Protein AF-0000000074728970 (afdb_homodimer)

InterPro domains:
  IPR000683 Gfo/Idh/MocA-like oxidoreductase, N-terminal [PF01408] (12-132)
  IPR036291 NAD(P)-binding domain superfamily [SSF51735] (12-172)
  IPR051450 Gfo/Idh/MocA Oxidoreductases [PTHR43377] (10-365)
  IPR055170 GFO/IDH/MocA-like oxidoreductase domain [PF22725] (151-282)

Secondary structure (DSSP, 8-state):
---TTS--PPEEEEEE--SHHIIIIIHHHHHH-TTEEEEEEE-S-SS---SS-TTPPPHHHHHHHHT--EESSHHHHHTSHHHHT--EEEE-S-HHHHHHHHHHHTTTSEEEEPSSS-S-HHHHHHHHHHHHT-SS-EEE--GGGGSHHHHHHHHHHHTTTT-SEEEEEEEEE-B-HHHHT-TT-HHHHS--TT-S--BHIIIIIHHHHHHHHHHHT--EEEEEEEEEE-TTT--EEEEEEEEEETTS-EEEEEEESBS--S-TTT---EEEEEEEETTEEEEEEEETTEEEEEEEEEEETTS-EEEEE--------SSSS--HHHHHHHHHHTT------SBHHHHHHHHHHHHHHHHHHHHTS-EE-------/---TTS---PEEEEEE--SHHIIIIIHHHHHH-TTEEEEEEE-S-SS---SS-TTPPPHHHHHHHHT--EESSHHHHHTSHHHHT--EEEE-S-HHHHHHHHHHHTTTSEEEEPSSS-S-HHHHHHHHHHHHT-SS-EEE--GGGGSHHHHHHHHHHHTTTT-SEEEEEEEEE-B-HHHHT-TT-HHHHS--TT-S--BHIIIIIHHHHHHHHHHHT--EEEEEEEEEE-TTT--EEEEEEEEEETTS-EEEEEEESBS--S-TTT---EEEEEEEETTEEEEEEEETTEEEEEEEEEEETTS-EEEEE--------SSSS--HHHHHHHHHHTT------SBHHHHHHHHHHHHHHHHHHHHTS-EE-------

Solvent-accessible surface area (backbone atoms only — not comparable to full-atom values): 37756 Å² total; per-residue (Å²): 121,79,73,75,81,70,61,79,67,55,22,24,30,28,37,34,26,62,40,68,63,28,64,58,39,53,53,54,10,38,72,62,21,84,50,36,40,73,51,34,39,28,40,68,55,60,63,45,82,42,97,87,44,83,80,55,64,33,50,69,55,47,27,66,74,68,69,33,58,71,28,56,39,68,65,57,36,67,72,34,75,56,46,76,65,32,41,25,35,36,42,50,56,59,44,88,49,33,48,65,53,44,64,72,35,56,69,71,28,26,38,40,29,41,67,55,55,32,73,41,42,68,50,26,48,51,51,29,56,54,45,72,75,26,94,42,52,55,33,39,53,49,35,41,34,46,22,70,66,40,48,48,52,26,48,41,46,74,72,39,66,23,48,57,71,44,38,35,40,40,37,40,36,26,40,38,47,78,53,34,51,35,69,84,37,44,90,46,18,50,55,58,94,83,37,82,60,27,15,40,58,67,71,49,46,48,53,58,47,38,36,51,33,50,37,66,66,57,49,78,41,33,22,35,23,48,66,41,58,32,88,76,39,56,4,33,38,35,41,37,33,43,34,38,26,73,88,66,31,37,37,41,39,38,36,32,25,65,43,48,42,80,38,83,89,66,41,37,44,38,37,43,35,37,42,33,26,77,35,8,37,41,36,45,31,27,29,45,83,35,33,85,65,23,21,39,36,39,39,22,47,88,58,55,71,47,79,45,80,47,18,66,44,69,58,78,67,66,87,50,56,49,37,57,39,53,50,25,49,40,28,46,55,53,72,39,87,56,74,85,50,34,32,44,65,48,38,28,52,38,33,18,47,51,52,17,30,43,50,4,38,72,71,68,38,76,24,58,44,66,65,74,81,80,125,121,81,72,76,80,70,61,78,68,55,22,24,30,27,37,34,26,62,40,72,63,28,64,58,38,53,52,54,10,38,73,60,21,85,49,36,41,74,51,32,38,27,40,70,56,61,62,46,82,40,99,88,45,85,80,55,64,33,50,68,54,47,30,65,73,68,69,33,58,72,29,55,38,69,67,58,37,65,72,35,73,57,46,75,65,33,40,25,36,36,42,48,56,61,44,88,49,33,46,64,54,45,65,71,36,57,69,71,28,25,36,40,31,42,66,55,56,32,74,40,41,68,51,25,47,51,52,29,56,53,47,72,75,27,94,42,53,55,34,40,54,52,35,40,35,46,24,70,66,40,49,48,51,24,48,42,45,73,72,40,67,24,46,58,72,45,38,34,40,39,38,42,36,26,41,38,46,77,55,34,52,34,70,84,37,43,92,46,19,52,52,57,92,82,37,81,58,25,17,40,58,67,70,49,45,46,53,57,48,38,35,51,33,52,39,66,67,58,49,80,43,32,22,36,22,49,67,41,58,32,88,76,40,56,4,31,38,34,41,37,35,45,34,37,25,74,88,65,28,37,36,39,39,38,37,33,23,65,42,49,42,81,39,84,90,64,42,38,45,38,37,42,36,38,42,33,26,78,36,9,36,40,35,46,31,28,29,45,82,36,33,85,65,25,21,40,36,38,37,22,46,88,60,55,70,46,80,44,81,47,18,68,43,69,58,79,67,66,86,50,55,50,36,57,39,54,49,26,49,40,28,46,55,53,72,40,87,56,74,85,50,33,34,44,64,47,37,28,53,37,32,18,48,51,52,16,31,43,50,4,38,71,70,70,37,74,24,59,42,67,65,76,82,80,126

Sequence (750 aa):
MPDPSTARRCAHIAVVGAGWWSQGWHLPHLRRNVGAQITAIVEPCEAPRSTLNPDLKTMKELQELYQVPVFKTFDEFLNSSEAKSTDGIIIATSHASHCEIGMKAIGKFHILMEKPMTTDPQEASRLLEASLHSDRIFLLNNTANFRPATAKVHELIQKGEIGTVRFAQCYFAAALLWLFENPENVGWVKPSGVMQGNGFGWGQMSHSLAWLLFVAGLEPKSVFCSMMHSEKTGADIFNSAIIHCTKGEVLSVQGTASLPFSSYFESTKHIDMRIFGSDGVITYSGQDLHPESGGLKLQRHNGTELNLPGFYFENYEAEGDGPESLHAFIKGCNGEPFVNAADARIGCEVVATLDAMYRSAKSGKLEPLALATRAMPDPSTARRCAHIAVVGAGWWSQGWHLPHLRRNVGAQITAIVEPCEAPRSTLNPDLKTMKELQELYQVPVFKTFDEFLNSSEAKSTDGIIIATSHASHCEIGMKAIGKFHILMEKPMTTDPQEASRLLEASLHSDRIFLLNNTANFRPATAKVHELIQKGEIGTVRFAQCYFAAALLWLFENPENVGWVKPSGVMQGNGFGWGQMSHSLAWLLFVAGLEPKSVFCSMMHSEKTGADIFNSAIIHCTKGEVLSVQGTASLPFSSYFESTKHIDMRIFGSDGVITYSGQDLHPESGGLKLQRHNGTELNLPGFYFENYEAEGDGPESLHAFIKGCNGEPFVNAADARIGCEVVATLDAMYRSAKSGKLEPLALATRA

Radius of gyration: 29.96 Å; Cα contacts (8 Å, |Δi|>4): 1797; chains: 2; bounding box: 49×102×67 Å

Structure (mmCIF, N/CA/C/O backbone):
data_AF-0000000074728970-model_v1
#
loop_
_entity.id
_entity.type
_entity.pdbx_description
1 polymer 'Gfo/Idh/MocA-like oxidoreductase N-terminal domain-containing protein'
#
loop_
_atom_site.group_PDB
_atom_site.id
_atom_site.type_symbol
_atom_site.label_atom_id
_atom_site.label_alt_id
_atom_site.label_comp_id
_atom_site.label_asym_id
_atom_site.label_entity_id
_atom_site.label_seq_id
_atom_site.pdbx_PDB_ins_code
_atom_site.Cartn_x
_atom_site.Cartn_y
_atom_site.Cartn_z
_atom_site.occupancy
_atom_site.B_iso_or_equiv
_atom_site.auth_seq_id
_atom_site.auth_comp_id
_atom_site.auth_asym_id
_atom_site.auth_atom_id
_atom_site.pdbx_PDB_model_num
ATOM 1 N N . MET A 1 1 ? 25.219 30.906 39.406 1 33.59 1 MET A N 1
ATOM 2 C CA . MET A 1 1 ? 23.859 31.422 39.219 1 33.59 1 MET A CA 1
ATOM 3 C C . MET A 1 1 ? 23.609 31.797 37.781 1 33.59 1 MET A C 1
ATOM 5 O O . MET A 1 1 ? 24.453 32.469 37.156 1 33.59 1 MET A O 1
ATOM 9 N N . PRO A 1 2 ? 22.844 31.047 36.969 1 40.16 2 PRO A N 1
ATOM 10 C CA . PRO A 1 2 ? 22.719 31.547 35.594 1 40.16 2 PRO A CA 1
ATOM 11 C C . PRO A 1 2 ? 22.484 33.062 35.531 1 40.16 2 PRO A C 1
ATOM 13 O O . PRO A 1 2 ? 21.984 33.656 36.5 1 40.16 2 PRO A O 1
ATOM 16 N N . ASP A 1 3 ? 23.391 33.812 34.812 1 39.5 3 ASP A N 1
ATOM 17 C CA . ASP A 1 3 ? 23.25 35.25 34.688 1 39.5 3 ASP A CA 1
ATOM 18 C C . ASP A 1 3 ? 21.781 35.656 34.781 1 39.5 3 ASP A C 1
ATOM 20 O O . ASP A 1 3 ? 20.953 35.156 34 1 39.5 3 ASP A O 1
ATOM 24 N N . PRO A 1 4 ? 21.141 36.094 35.812 1 45.5 4 PRO A N 1
ATOM 25 C CA . PRO A 1 4 ? 19.781 36.594 36.031 1 45.5 4 PRO A CA 1
ATOM 26 C C . PRO A 1 4 ? 19.281 37.469 34.844 1 45.5 4 PRO A C 1
ATOM 28 O O . PRO A 1 4 ? 18.078 37.719 34.75 1 45.5 4 PRO A O 1
ATOM 31 N N . SER A 1 5 ? 20.109 38.25 34.312 1 42.69 5 SER A N 1
ATOM 32 C CA . SER A 1 5 ? 19.75 39.25 33.312 1 42.69 5 SER A CA 1
ATOM 33 C C . SER A 1 5 ? 19.109 38.594 32.094 1 42.69 5 SER A C 1
ATOM 35 O O . SER A 1 5 ? 18.672 39.281 31.156 1 42.69 5 SER A O 1
ATOM 37 N N . THR A 1 6 ? 19.562 37.438 31.656 1 46.16 6 THR A N 1
ATOM 38 C CA . THR A 1 6 ? 19.016 36.938 30.391 1 46.16 6 THR A CA 1
ATOM 39 C C . THR A 1 6 ? 17.578 36.5 30.578 1 46.16 6 THR A C 1
ATOM 41 O O . THR A 1 6 ? 17.328 35.344 30.953 1 46.16 6 THR A O 1
ATOM 44 N N . ALA A 1 7 ? 16.734 37.281 31.156 1 49.78 7 ALA A N 1
ATOM 45 C CA . ALA A 1 7 ? 15.289 37.062 31.266 1 49.78 7 ALA A CA 1
ATOM 46 C C . ALA A 1 7 ? 14.766 36.219 30.109 1 49.78 7 ALA A C 1
ATOM 48 O O . ALA A 1 7 ? 15.078 36.469 28.953 1 49.78 7 ALA A O 1
ATOM 49 N N . ARG A 1 8 ? 14.422 34.969 30.344 1 61.62 8 ARG A N 1
ATOM 50 C CA . ARG A 1 8 ? 13.922 34.062 29.328 1 61.62 8 ARG A CA 1
ATOM 51 C C . ARG A 1 8 ? 12.906 34.75 28.422 1 61.62 8 ARG A C 1
ATOM 53 O O . ARG A 1 8 ? 11.883 35.25 28.891 1 61.62 8 ARG A O 1
ATOM 60 N N . ARG A 1 9 ? 13.281 35.219 27.203 1 79.25 9 ARG A N 1
ATOM 61 C CA . ARG A 1 9 ? 12.375 35.844 26.25 1 79.25 9 ARG A CA 1
ATOM 62 C C . ARG A 1 9 ? 11.109 35 26.062 1 79.25 9 ARG A C 1
ATOM 64 O O . ARG A 1 9 ? 11.164 33.781 26.078 1 79.25 9 ARG A O 1
ATOM 71 N N . CYS A 1 10 ? 9.984 35.594 26.344 1 93.38 10 CYS A N 1
ATOM 72 C CA . CYS A 1 10 ? 8.664 35 26.125 1 93.38 10 CYS A CA 1
ATOM 73 C C . CYS A 1 10 ? 8.07 35.5 24.797 1 93.38 10 CYS A C 1
ATOM 75 O O . CYS A 1 10 ? 8.047 36.688 24.547 1 93.38 10 CYS A O 1
ATOM 77 N N . ALA A 1 11 ? 7.738 34.562 23.969 1 98.06 11 ALA A N 1
ATOM 78 C CA . ALA A 1 11 ? 7.164 34.906 22.672 1 98.06 11 ALA A CA 1
ATOM 79 C C . ALA A 1 11 ? 5.746 35.438 22.828 1 98.06 11 ALA A C 1
ATOM 81 O O . ALA A 1 11 ? 4.902 34.812 23.469 1 98.06 11 ALA A O 1
ATOM 82 N N . HIS A 1 12 ? 5.523 36.594 22.359 1 98.44 12 HIS A N 1
ATOM 83 C CA . HIS A 1 12 ? 4.172 37.156 22.312 1 98.44 12 HIS A CA 1
ATOM 84 C C . HIS A 1 12 ? 3.434 36.688 21.062 1 98.44 12 HIS A C 1
ATOM 86 O O . HIS A 1 12 ? 3.812 37.031 19.938 1 98.44 12 HIS A O 1
ATOM 92 N N . ILE A 1 13 ? 2.33 35.938 21.266 1 98.81 13 ILE A N 1
ATOM 93 C CA . ILE A 1 13 ? 1.705 35.219 20.156 1 98.81 13 ILE A CA 1
ATOM 94 C C . ILE A 1 13 ? 0.219 35.562 20.094 1 98.81 13 ILE A C 1
ATOM 96 O O . ILE A 1 13 ? -0.48 35.5 21.109 1 98.81 13 ILE A O 1
ATOM 100 N N . ALA A 1 14 ? -0.275 36 18.984 1 98.88 14 ALA A N 1
ATOM 101 C CA . ALA A 1 14 ? -1.71 36.125 18.75 1 98.88 14 ALA A CA 1
ATOM 102 C C . ALA A 1 14 ? -2.285 34.906 18.062 1 98.88 14 ALA A C 1
ATOM 104 O O . ALA A 1 14 ? -1.604 34.25 17.25 1 98.88 14 ALA A O 1
ATOM 105 N N . VAL A 1 15 ? -3.518 34.562 18.359 1 98.88 15 VAL A N 1
ATOM 106 C CA . VAL A 1 15 ? -4.195 33.438 17.766 1 98.88 15 VAL A CA 1
ATOM 107 C C . VAL A 1 15 ? -5.32 33.906 16.844 1 98.88 15 VAL A C 1
ATOM 109 O O . VAL A 1 15 ? -6.258 34.562 17.312 1 98.88 15 VAL A O 1
ATOM 112 N N . VAL A 1 16 ? -5.129 33.625 15.586 1 98.75 16 VAL A N 1
ATOM 113 C CA . VAL A 1 16 ? -6.121 34 14.586 1 98.75 16 VAL A CA 1
ATOM 114 C C . VAL A 1 16 ? -7.023 32.812 14.266 1 98.75 16 VAL A C 1
ATOM 116 O O . VAL A 1 16 ? -6.602 31.891 13.586 1 98.75 16 VAL A O 1
ATOM 119 N N . GLY A 1 17 ? -8.25 32.906 14.617 1 98 17 GLY A N 1
ATOM 120 C CA . GLY A 1 17 ? -9.188 31.781 14.586 1 98 17 GLY A CA 1
ATOM 121 C C . GLY A 1 17 ? -9.375 31.125 15.938 1 98 17 GLY A C 1
ATOM 122 O O . GLY A 1 17 ? -8.43 30.594 16.516 1 98 17 GLY A O 1
ATOM 123 N N . ALA A 1 18 ? -10.57 31.172 16.484 1 97.38 18 ALA A N 1
ATOM 124 C CA . ALA A 1 18 ? -10.859 30.609 17.812 1 97.38 18 ALA A CA 1
ATOM 125 C C . ALA A 1 18 ? -11.914 29.516 17.734 1 97.38 18 ALA A C 1
ATOM 127 O O . ALA A 1 18 ? -12.828 29.469 18.562 1 97.38 18 ALA A O 1
ATOM 128 N N . GLY A 1 19 ? -11.773 28.719 16.672 1 94.19 19 GLY A N 1
ATOM 129 C CA . GLY A 1 19 ? -12.641 27.562 16.562 1 94.19 19 GLY A CA 1
ATOM 130 C C . GLY A 1 19 ? -12.234 26.422 17.484 1 94.19 19 GLY A C 1
ATOM 131 O O . GLY A 1 19 ? -11.562 26.641 18.484 1 94.19 19 GLY A O 1
ATOM 132 N N . TRP A 1 20 ? -12.781 25.266 17.156 1 91.06 20 TRP A N 1
ATOM 133 C CA . TRP A 1 20 ? -12.648 24.078 18 1 91.06 20 TRP A CA 1
ATOM 134 C C . TRP A 1 20 ? -11.18 23.75 18.234 1 91.06 20 TRP A C 1
ATOM 136 O O . TRP A 1 20 ? -10.781 23.438 19.359 1 91.06 20 TRP A O 1
ATOM 146 N N . TRP A 1 21 ? -10.359 23.844 17.234 1 91.62 21 TRP A N 1
ATOM 147 C CA . TRP A 1 21 ? -8.953 23.453 17.359 1 91.62 21 TRP A CA 1
ATOM 148 C C . TRP A 1 21 ? -8.203 24.453 18.25 1 91.62 21 TRP A C 1
ATOM 150 O O . TRP A 1 21 ? -7.426 24.047 19.125 1 91.62 21 TRP A O 1
ATOM 160 N N . SER A 1 22 ? -8.438 25.672 18.078 1 95.88 22 SER A N 1
ATOM 161 C CA . SER A 1 22 ? -7.766 26.688 18.891 1 95.88 22 SER A CA 1
ATOM 162 C C . SER A 1 22 ? -8.188 26.609 20.344 1 95.88 22 SER A C 1
ATOM 164 O O . SER A 1 22 ? -7.352 26.688 21.25 1 95.88 22 SER A O 1
ATOM 166 N N . GLN A 1 23 ? -9.445 26.5 20.562 1 95.56 23 GLN A N 1
ATOM 167 C CA . GLN A 1 23 ? -9.945 26.453 21.922 1 95.56 23 GLN A CA 1
ATOM 168 C C . GLN A 1 23 ? -9.516 25.172 22.641 1 95.56 23 GLN A C 1
ATOM 170 O O . GLN A 1 23 ? -9.32 25.172 23.844 1 95.56 23 GLN A O 1
ATOM 175 N N . GLY A 1 24 ? -9.344 24.125 21.828 1 93 24 GLY A N 1
ATOM 176 C CA . GLY A 1 24 ? -8.992 22.844 22.406 1 93 24 GLY A CA 1
ATOM 177 C C . GLY A 1 24 ? -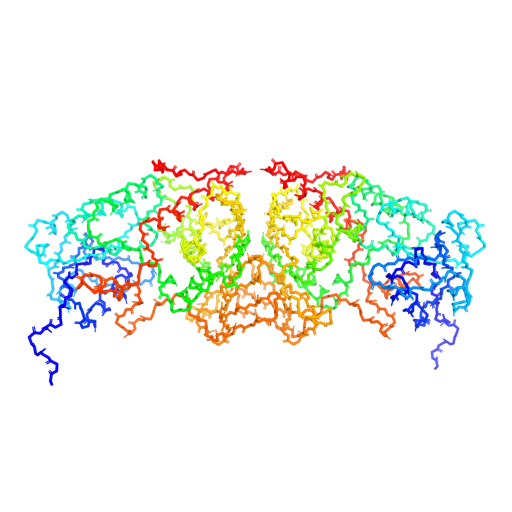7.5 22.672 22.609 1 93 24 GLY A C 1
ATOM 178 O O . GLY A 1 24 ? -7.066 21.953 23.516 1 93 24 GLY A O 1
ATOM 179 N N . TRP A 1 25 ? -6.676 23.344 21.75 1 94.31 25 TRP A N 1
ATOM 180 C CA . TRP A 1 25 ? -5.254 23.016 21.781 1 94.31 25 TRP A CA 1
ATOM 181 C C . TRP A 1 25 ? -4.406 24.281 21.844 1 94.31 25 TRP A C 1
ATOM 183 O O . TRP A 1 25 ? -3.666 24.5 22.797 1 94.31 25 TRP A O 1
ATOM 193 N N . HIS A 1 26 ? -4.574 25.188 20.938 1 97.06 26 HIS A N 1
ATOM 194 C CA . HIS A 1 26 ? -3.65 26.297 20.797 1 97.06 26 HIS A CA 1
ATOM 195 C C . HIS A 1 26 ? -3.717 27.219 22.016 1 97.06 26 HIS A C 1
ATOM 197 O O . HIS A 1 26 ? -2.695 27.5 22.656 1 97.06 26 HIS A O 1
ATOM 203 N N . LEU A 1 27 ? -4.918 27.625 22.391 1 97.75 27 LEU A N 1
ATOM 204 C CA . LEU A 1 27 ? -5.074 28.594 23.484 1 97.75 27 LEU A CA 1
ATOM 205 C C . LEU A 1 27 ? -4.668 27.984 24.812 1 97.75 27 LEU A C 1
ATOM 207 O O . LEU A 1 27 ? -3.824 28.547 25.531 1 97.75 27 LEU A O 1
ATOM 211 N N . PRO A 1 28 ? -5.188 26.797 25.141 1 97.31 28 PRO A N 1
ATOM 212 C CA . PRO A 1 28 ? -4.77 26.219 26.406 1 97.31 28 PRO A CA 1
ATOM 213 C C . PRO A 1 28 ? -3.273 25.906 26.453 1 97.31 28 PRO A C 1
ATOM 215 O O . PRO A 1 28 ? -2.631 26.094 27.484 1 97.31 28 PRO A O 1
ATOM 218 N N . HIS A 1 29 ? -2.693 25.406 25.375 1 97.81 29 HIS A N 1
ATOM 219 C CA . HIS A 1 29 ? -1.268 25.109 25.312 1 97.81 29 HIS A CA 1
ATOM 220 C C . HIS A 1 29 ? -0.43 26.359 25.516 1 97.81 29 HIS A C 1
ATOM 222 O O . HIS A 1 29 ? 0.55 26.359 26.266 1 97.81 29 HIS A O 1
ATOM 228 N N . LEU A 1 30 ? -0.787 27.453 24.844 1 97.75 30 LEU A N 1
ATOM 229 C CA . LEU A 1 30 ? -0.058 28.719 24.969 1 97.75 30 LEU A CA 1
ATOM 230 C C . LEU A 1 30 ? -0.132 29.234 26.406 1 97.75 30 LEU A C 1
ATOM 232 O O . LEU A 1 30 ? 0.854 29.766 26.922 1 97.75 30 LEU A O 1
ATOM 236 N N . ARG A 1 31 ? -1.265 29.062 27 1 97.06 31 ARG A N 1
ATOM 237 C CA . ARG A 1 31 ? -1.446 29.516 28.375 1 97.06 31 ARG A CA 1
ATOM 238 C C . ARG A 1 31 ? -0.519 28.766 29.328 1 97.06 31 ARG A C 1
ATOM 240 O O . ARG A 1 31 ? 0.001 29.344 30.281 1 97.06 31 ARG A O 1
ATOM 247 N N . ARG A 1 32 ? -0.326 27.531 29 1 96.94 32 ARG A N 1
ATOM 248 C CA . ARG A 1 32 ? 0.458 26.688 29.891 1 96.94 32 ARG A CA 1
ATOM 249 C C . ARG A 1 32 ? 1.942 26.766 29.547 1 96.94 32 ARG A C 1
ATOM 251 O O . ARG A 1 32 ? 2.787 26.312 30.344 1 96.94 32 ARG A O 1
ATOM 258 N N . ASN A 1 33 ? 2.258 27.25 28.422 1 96.69 33 ASN A N 1
ATOM 259 C CA . ASN A 1 33 ? 3.645 27.297 27.969 1 96.69 33 ASN A CA 1
ATOM 260 C C . ASN A 1 33 ? 4.383 28.5 28.531 1 96.69 33 ASN A C 1
ATOM 262 O O . ASN A 1 33 ? 4.055 29.641 28.203 1 96.69 33 ASN A O 1
ATOM 266 N N . VAL A 1 34 ? 5.418 28.312 29.234 1 95.06 34 VAL A N 1
ATOM 267 C CA . VAL A 1 34 ? 6.125 29.375 29.953 1 95.06 34 VAL A CA 1
ATOM 268 C C . VAL A 1 34 ? 6.91 30.234 28.953 1 95.06 34 VAL A C 1
ATOM 270 O O . VAL A 1 34 ? 7.312 31.344 29.281 1 95.06 34 VAL A O 1
ATOM 273 N N . GLY A 1 35 ? 7.121 29.688 27.766 1 96.31 35 GLY A N 1
ATOM 274 C CA . GLY A 1 35 ? 7.895 30.406 26.766 1 96.31 35 GLY A CA 1
ATOM 275 C C . GLY A 1 35 ? 7.043 31.312 25.891 1 96.31 35 GLY A C 1
ATOM 276 O O . GLY A 1 35 ? 7.559 31.969 24.984 1 96.31 35 GLY A O 1
ATOM 277 N N . ALA A 1 36 ? 5.727 31.422 26.203 1 97.62 36 ALA A N 1
ATOM 278 C CA . ALA A 1 36 ? 4.844 32.188 25.344 1 97.62 36 ALA A CA 1
ATOM 279 C C . ALA A 1 36 ? 3.785 32.938 26.156 1 97.62 36 ALA A C 1
ATOM 281 O O . ALA A 1 36 ? 3.479 32.531 27.281 1 97.62 36 ALA A O 1
ATOM 282 N N . GLN A 1 37 ? 3.305 33.969 25.641 1 97.56 37 GLN A N 1
ATOM 283 C CA . GLN A 1 37 ? 2.176 34.75 26.156 1 97.56 37 GLN A CA 1
ATOM 284 C C . GLN A 1 37 ? 1.191 35.094 25.047 1 97.56 37 GLN A C 1
ATOM 286 O O . GLN A 1 37 ? 1.598 35.5 23.953 1 97.56 37 GLN A O 1
ATOM 291 N N . ILE A 1 38 ? -0.052 34.875 25.344 1 98.38 38 ILE A N 1
ATOM 292 C CA . ILE A 1 38 ? -1.074 35.25 24.359 1 98.38 38 ILE A CA 1
ATOM 293 C C . ILE A 1 38 ? -1.267 36.75 24.359 1 98.38 38 ILE A C 1
ATOM 295 O O . ILE A 1 38 ? -1.438 37.375 25.406 1 98.38 38 ILE A O 1
ATOM 299 N N . THR A 1 39 ? -1.281 37.344 23.156 1 98.19 39 THR A N 1
ATOM 300 C CA . THR A 1 39 ? -1.416 38.812 23.078 1 98.19 39 THR A CA 1
ATOM 301 C C . THR A 1 39 ? -2.824 39.188 22.641 1 98.19 39 THR A C 1
ATOM 303 O O . THR A 1 39 ? -3.314 40.25 22.984 1 98.19 39 THR A O 1
ATOM 306 N N . ALA A 1 40 ? -3.4 38.344 21.844 1 98.62 40 ALA A N 1
ATOM 307 C CA . ALA A 1 40 ? -4.715 38.656 21.297 1 98.62 40 ALA A CA 1
ATOM 308 C C . ALA A 1 40 ? -5.352 37.406 20.672 1 98.62 40 ALA A C 1
ATOM 310 O O . ALA A 1 40 ? -4.66 36.438 20.344 1 98.62 40 ALA A O 1
ATOM 311 N N . ILE A 1 41 ? -6.652 37.469 20.578 1 98.69 41 ILE A N 1
ATOM 312 C CA . ILE A 1 41 ? -7.445 36.469 19.844 1 98.69 41 ILE A CA 1
ATOM 313 C C . ILE A 1 41 ? -8.234 37.188 18.734 1 98.69 41 ILE A C 1
ATOM 315 O O . ILE A 1 41 ? -8.82 38.25 18.969 1 98.69 41 ILE A O 1
ATOM 319 N N . VAL A 1 42 ? -8.172 36.656 17.547 1 98.69 42 VAL A N 1
ATOM 320 C CA . VAL A 1 42 ? -8.922 37.219 16.422 1 98.69 42 VAL A CA 1
ATOM 321 C C . VAL A 1 42 ? -9.977 36.219 15.961 1 98.69 42 VAL A C 1
ATOM 323 O O . VAL A 1 42 ? -9.633 35.125 15.523 1 98.69 42 VAL A O 1
ATOM 326 N N . GLU A 1 43 ? -11.203 36.562 15.984 1 97.81 43 GLU A N 1
ATOM 327 C CA . GLU A 1 43 ? -12.32 35.688 15.594 1 97.81 43 GLU A CA 1
ATOM 328 C C . GLU A 1 43 ? -13.562 36.531 15.289 1 97.81 43 GLU A C 1
ATOM 330 O O . GLU A 1 43 ? -14.062 37.25 16.156 1 97.81 43 GLU A O 1
ATOM 335 N N . PRO A 1 44 ? -14.031 36.344 14.039 1 95.69 44 PRO A N 1
ATOM 336 C CA . PRO A 1 44 ? -15.188 37.156 13.672 1 95.69 44 PRO A CA 1
ATOM 337 C C . PRO A 1 44 ? -16.484 36.688 14.32 1 95.69 44 PRO A C 1
ATOM 339 O O . PRO A 1 44 ? -17.391 37.5 14.531 1 95.69 44 PRO A O 1
ATOM 342 N N . CYS A 1 45 ? -16.625 35.406 14.57 1 95.56 45 CYS A N 1
ATOM 343 C CA . CYS A 1 45 ? -17.844 34.844 15.125 1 95.56 45 CYS A CA 1
ATOM 344 C C . CYS A 1 45 ? -17.891 35.031 16.641 1 95.56 45 CYS A C 1
ATOM 346 O O . CYS A 1 45 ? -17.031 34.531 17.344 1 95.56 45 CYS A O 1
ATOM 348 N N . GLU A 1 46 ? -18.938 35.594 17.125 1 96.25 46 GLU A N 1
ATOM 349 C CA . GLU A 1 46 ? -19.062 35.844 18.547 1 96.25 46 GLU A CA 1
ATOM 350 C C . GLU A 1 46 ? -19.188 34.531 19.344 1 96.25 46 GLU A C 1
ATOM 352 O O . GLU A 1 46 ? -18.734 34.469 20.484 1 96.25 46 GLU A O 1
ATOM 357 N N . ALA A 1 47 ? -19.812 33.594 18.656 1 95.12 47 ALA A N 1
ATOM 358 C CA . ALA A 1 47 ? -20.016 32.281 19.25 1 95.12 47 ALA A CA 1
ATOM 359 C C . ALA A 1 47 ? -19.719 31.172 18.234 1 95.12 47 ALA A C 1
ATOM 361 O O . ALA A 1 47 ? -20.641 30.609 17.641 1 95.12 47 ALA A O 1
ATOM 362 N N . PRO A 1 48 ? -18.438 30.906 18.125 1 93.12 48 PRO A N 1
ATOM 363 C CA . PRO A 1 48 ? -18.109 29.828 17.188 1 93.12 48 PRO A CA 1
ATOM 364 C C . PRO A 1 48 ? -18.797 28.516 17.531 1 93.12 48 PRO A C 1
ATOM 366 O O . PRO A 1 48 ? -19.047 28.219 18.703 1 93.12 48 PRO A O 1
ATOM 369 N N . ARG A 1 49 ? -19.172 27.734 16.469 1 88.12 49 ARG A N 1
ATOM 370 C CA . ARG A 1 49 ? -19.828 26.438 16.641 1 88.12 49 ARG A CA 1
ATOM 371 C C . ARG A 1 49 ? -19.078 25.344 15.883 1 88.12 49 ARG A C 1
ATOM 373 O O . ARG A 1 49 ? -18.359 25.641 14.914 1 88.12 49 ARG A O 1
ATOM 380 N N . SER A 1 50 ? -19.172 24.188 16.375 1 87.31 50 SER A N 1
ATOM 381 C CA . SER A 1 50 ? -18.578 23.016 15.734 1 87.31 50 SER A CA 1
ATOM 382 C C . SER A 1 50 ? -19.375 21.75 16.031 1 87.31 50 SER A C 1
ATOM 384 O O . SER A 1 50 ? -19.844 21.562 17.156 1 87.31 50 SER A O 1
ATOM 386 N N . THR A 1 51 ? -19.547 20.938 15.023 1 83.25 51 THR A N 1
ATOM 387 C CA . THR A 1 51 ? -20.203 19.641 15.219 1 83.25 51 THR A CA 1
ATOM 388 C C . THR A 1 51 ? -19.312 18.719 16.047 1 83.25 51 THR A C 1
ATOM 390 O O . THR A 1 51 ? -19.781 17.719 16.578 1 83.25 51 THR A O 1
ATOM 393 N N . LEU A 1 52 ? -18.062 19.109 16.172 1 81.81 52 LEU A N 1
ATOM 394 C CA . LEU A 1 52 ? -17.109 18.25 16.844 1 81.81 52 LEU A CA 1
ATOM 395 C C . LEU A 1 52 ? -17.016 18.594 18.328 1 81.81 52 LEU A C 1
ATOM 397 O O . LEU A 1 52 ? -16.547 17.781 19.125 1 81.81 52 LEU A O 1
ATOM 401 N N . ASN A 1 53 ? -17.359 19.766 18.688 1 84.44 53 ASN A N 1
ATOM 402 C CA . ASN A 1 53 ? -17.406 20.234 20.078 1 84.44 53 ASN A CA 1
ATOM 403 C C . ASN A 1 53 ? -18.547 21.219 20.297 1 84.44 53 ASN A C 1
ATOM 405 O O . ASN A 1 53 ? -18.391 22.422 20.016 1 84.44 53 ASN A O 1
ATOM 409 N N . PRO A 1 54 ? -19.547 20.766 20.844 1 82.94 54 PRO A N 1
ATOM 410 C CA . PRO A 1 54 ? -20.688 21.672 21.016 1 82.94 54 PRO A CA 1
ATOM 411 C C . PRO A 1 54 ? -20.5 22.656 22.156 1 82.94 54 PRO A C 1
ATOM 413 O O . PRO A 1 54 ? -21.266 23.609 22.297 1 82.94 54 PRO A O 1
ATOM 416 N N . ASP A 1 55 ? -19.438 22.578 22.938 1 89.19 55 ASP A N 1
ATOM 417 C CA . ASP A 1 55 ? -19.297 23.391 24.141 1 89.19 55 ASP A CA 1
ATOM 418 C C . ASP A 1 55 ? -18.219 24.469 23.953 1 89.19 55 ASP A C 1
ATOM 420 O O . ASP A 1 55 ? -17.547 24.828 24.922 1 89.19 55 ASP A O 1
ATOM 424 N N . LEU A 1 56 ? -18.125 24.984 22.797 1 94.69 56 LEU A N 1
ATOM 425 C CA . LEU A 1 56 ? -17.141 26.031 22.562 1 94.69 56 LEU A CA 1
ATOM 426 C C . LEU A 1 56 ? -17.516 27.312 23.312 1 94.69 56 LEU A C 1
ATOM 428 O O . LEU A 1 56 ? -18.688 27.656 23.406 1 94.69 56 LEU A O 1
ATOM 432 N N . LYS A 1 57 ? -16.547 27.953 23.797 1 97.19 57 LYS A N 1
ATOM 433 C CA . LYS A 1 57 ? -16.75 29.219 24.516 1 97.19 57 LYS A CA 1
ATOM 434 C C . LYS A 1 57 ? -16.969 30.375 23.531 1 97.19 57 LYS A C 1
ATOM 436 O O . LYS A 1 57 ? -16.438 30.375 22.422 1 97.19 57 LYS A O 1
ATOM 441 N N . THR A 1 58 ? -17.719 31.328 24.031 1 97.25 58 THR A N 1
ATOM 442 C CA . THR A 1 58 ? -17.922 32.562 23.266 1 97.25 58 THR A CA 1
ATOM 443 C C . THR A 1 58 ? -16.688 33.438 23.344 1 97.25 58 THR A C 1
ATOM 445 O O . THR A 1 58 ? -15.797 33.219 24.156 1 97.25 58 THR A O 1
ATOM 448 N N . MET A 1 59 ? -16.656 34.469 22.469 1 97.25 59 MET A N 1
ATOM 449 C CA . MET A 1 59 ? -15.516 35.375 22.469 1 97.25 59 MET A CA 1
ATOM 450 C C . MET A 1 59 ? -15.422 36.156 23.781 1 97.25 59 MET A C 1
ATOM 452 O O . MET A 1 59 ? -14.32 36.438 24.25 1 97.25 59 MET A O 1
ATOM 456 N N . LYS A 1 60 ? -16.562 36.469 24.328 1 97.38 60 LYS A N 1
ATOM 457 C CA . LYS A 1 60 ? -16.578 37.125 25.641 1 97.38 60 LYS A CA 1
ATOM 458 C C . LYS A 1 60 ? -15.969 36.219 26.719 1 97.38 60 LYS A C 1
ATOM 460 O O . LYS A 1 60 ? -15.188 36.688 27.547 1 97.38 60 LYS A O 1
ATOM 465 N N . GLU A 1 61 ? -16.344 35 26.672 1 97.75 61 GLU A N 1
ATOM 466 C CA . GLU A 1 61 ? -15.812 34.031 27.641 1 97.75 61 GLU A CA 1
ATOM 467 C C . GLU A 1 61 ? -14.312 33.844 27.453 1 97.75 61 GLU A C 1
ATOM 469 O O . GLU A 1 61 ? -13.578 33.719 28.438 1 97.75 61 GLU A O 1
ATOM 474 N N . LEU A 1 62 ? -13.852 33.812 26.234 1 98.06 62 LEU A N 1
ATOM 475 C CA . LEU A 1 62 ? -12.43 33.656 25.953 1 98.06 62 LEU A CA 1
ATOM 476 C C . LEU A 1 62 ? -11.641 34.875 26.422 1 98.06 62 LEU A C 1
ATOM 478 O O . LEU A 1 62 ? -10.531 34.75 26.938 1 98.06 62 LEU A O 1
ATOM 482 N N . GLN A 1 63 ? -12.203 36.031 26.172 1 97.75 63 GLN A N 1
ATOM 483 C CA . GLN A 1 63 ? -11.578 37.25 26.641 1 97.75 63 GLN A CA 1
ATOM 484 C C . GLN A 1 63 ? -11.391 37.25 28.156 1 97.75 63 GLN A C 1
ATOM 486 O O . GLN A 1 63 ? -10.336 37.625 28.656 1 97.75 63 GLN A O 1
ATOM 491 N N . GLU A 1 64 ? -12.438 36.812 28.844 1 97.75 64 GLU A N 1
ATOM 492 C CA . GLU A 1 64 ? -12.391 36.75 30.297 1 97.75 64 GLU A CA 1
ATOM 493 C C . GLU A 1 64 ? -11.398 35.688 30.766 1 97.75 64 GLU A C 1
ATOM 495 O O . GLU A 1 64 ? -10.648 35.906 31.719 1 97.75 64 GLU A O 1
ATOM 500 N N . LEU A 1 65 ? -11.383 34.625 30.141 1 97.69 65 LEU A N 1
ATOM 501 C CA . LEU A 1 65 ? -10.57 33.469 30.531 1 97.69 65 LEU A CA 1
ATOM 502 C C . LEU A 1 65 ? -9.086 33.75 30.328 1 97.69 65 LEU A C 1
ATOM 504 O O . LEU A 1 65 ? -8.266 33.438 31.188 1 97.69 65 LEU A O 1
ATOM 508 N N . TYR A 1 66 ? -8.773 34.375 29.188 1 97.94 66 TYR A N 1
ATOM 509 C CA . TYR A 1 66 ? -7.363 34.531 28.828 1 97.94 66 TYR A CA 1
ATOM 510 C C . TYR A 1 66 ? -6.891 35.938 29.109 1 97.94 66 TYR A C 1
ATOM 512 O O . TYR A 1 66 ? -5.691 36.219 29.062 1 97.94 66 TYR A O 1
ATOM 520 N N . GLN A 1 67 ? -7.824 36.875 29.344 1 97.75 67 GLN A N 1
ATOM 521 C CA . GLN A 1 67 ? -7.535 38.25 29.719 1 97.75 67 GLN A CA 1
ATOM 522 C C . GLN A 1 67 ? -6.699 38.938 28.641 1 97.75 67 GLN A C 1
ATOM 524 O O . GLN A 1 67 ? -5.684 39.562 28.938 1 97.75 67 GLN A O 1
ATOM 529 N N . VAL A 1 68 ? -7.102 38.781 27.422 1 98 68 VAL A N 1
ATOM 530 C CA . VAL A 1 68 ? -6.477 39.406 26.281 1 98 68 VAL A CA 1
ATOM 531 C C . VAL A 1 68 ? -7.551 40.031 25.375 1 98 68 VAL A C 1
ATOM 533 O O . VAL A 1 68 ? -8.703 39.594 25.406 1 98 68 VAL A O 1
ATOM 536 N N . PRO A 1 69 ? -7.223 41.031 24.641 1 97.94 69 PRO A N 1
ATOM 537 C CA . PRO A 1 69 ? -8.219 41.594 23.719 1 97.94 69 PRO A CA 1
ATOM 538 C C . PRO A 1 69 ? -8.641 40.625 22.641 1 97.94 69 PRO A C 1
ATOM 540 O O . PRO A 1 69 ? -7.84 39.781 22.219 1 97.94 69 PRO A O 1
ATOM 543 N N . VAL A 1 70 ? -9.867 40.781 22.219 1 97.94 70 VAL A N 1
ATOM 544 C CA . VAL A 1 70 ? -10.43 40.031 21.109 1 97.94 70 VAL A CA 1
ATOM 545 C C . VAL A 1 70 ? -10.773 40.969 19.953 1 97.94 70 VAL A C 1
ATOM 547 O O . VAL A 1 70 ? -11.336 42.031 20.188 1 97.94 70 VAL A O 1
ATOM 550 N N . PHE A 1 71 ? -10.336 40.625 18.781 1 98.38 71 PHE A N 1
ATOM 551 C CA . PHE A 1 71 ? -10.633 41.406 17.594 1 98.38 71 PHE A CA 1
ATOM 552 C C . PHE A 1 71 ? -11.539 40.625 16.656 1 98.38 71 PHE A C 1
ATOM 554 O O . PHE A 1 71 ? -11.461 39.406 16.562 1 98.38 71 PHE A O 1
ATOM 561 N N . LYS A 1 72 ? -12.328 41.281 15.891 1 97.25 72 LYS A N 1
ATOM 562 C CA . LYS A 1 72 ? -13.273 40.656 14.977 1 97.25 72 LYS A CA 1
ATOM 563 C C . LYS A 1 72 ? -12.617 40.344 13.641 1 97.25 72 LYS A C 1
ATOM 565 O O . LYS A 1 72 ? -13.016 39.406 12.953 1 97.25 72 LYS A O 1
ATOM 570 N N . THR A 1 73 ? -11.695 41.188 13.266 1 97.88 73 THR A N 1
ATOM 571 C CA . THR A 1 73 ? -11.016 40.938 11.992 1 97.88 73 THR A CA 1
ATOM 572 C C . THR A 1 73 ? -9.5 41.031 12.164 1 97.88 73 THR A C 1
ATOM 574 O O . THR A 1 73 ? -9.016 41.656 13.109 1 97.88 73 THR A O 1
ATOM 577 N N . PHE A 1 74 ? -8.781 40.438 11.211 1 98.44 74 PHE A N 1
ATOM 578 C CA . PHE A 1 74 ? -7.328 40.5 11.234 1 98.44 74 PHE A CA 1
ATOM 579 C C . PHE A 1 74 ? -6.848 41.938 11 1 98.44 74 PHE A C 1
ATOM 581 O O . PHE A 1 74 ? -5.848 42.375 11.578 1 98.44 74 PHE A O 1
ATOM 588 N N . ASP A 1 75 ? -7.562 42.688 10.203 1 98.31 75 ASP A N 1
ATOM 589 C CA . ASP A 1 75 ? -7.219 44.062 9.945 1 98.31 75 ASP A CA 1
ATOM 590 C C . ASP A 1 75 ? -7.32 44.906 11.227 1 98.31 75 ASP A C 1
ATOM 592 O O . ASP A 1 75 ? -6.477 45.75 11.477 1 98.31 75 ASP A O 1
ATOM 596 N N . GLU A 1 76 ? -8.406 44.656 12 1 98.31 76 GLU A N 1
ATOM 597 C CA . GLU A 1 76 ? -8.539 45.344 13.281 1 98.31 76 GLU A CA 1
ATOM 598 C C . GLU A 1 76 ? -7.352 45.062 14.195 1 98.31 76 GLU A C 1
ATOM 600 O O . GLU A 1 76 ? -6.828 45.938 14.852 1 98.31 76 GLU A O 1
ATOM 605 N N . PHE A 1 77 ? -6.969 43.844 14.195 1 98.5 77 PHE A N 1
ATOM 606 C CA . PHE A 1 77 ? -5.812 43.438 14.984 1 98.5 77 PHE A CA 1
ATOM 607 C C . PHE A 1 77 ? -4.547 44.125 14.484 1 98.5 77 PHE A C 1
ATOM 609 O O . PHE A 1 77 ? -3.787 44.688 15.266 1 98.5 77 PHE A O 1
ATOM 616 N N . LEU A 1 78 ? -4.312 44.156 13.148 1 98.5 78 LEU A N 1
ATOM 617 C CA . LEU A 1 78 ? -3.117 44.719 12.539 1 98.5 78 LEU A CA 1
ATOM 618 C C . LEU A 1 78 ? -2.971 46.188 12.922 1 98.5 78 LEU A C 1
ATOM 620 O O . LEU A 1 78 ? -1.852 46.688 13.047 1 98.5 78 LEU A O 1
ATOM 624 N N . ASN A 1 79 ? -4.078 46.812 13.117 1 97.38 79 ASN A N 1
ATOM 625 C CA . ASN A 1 79 ? -4.082 48.25 13.406 1 97.38 79 ASN A CA 1
ATOM 626 C C . ASN A 1 79 ? -4.062 48.5 14.906 1 97.38 79 ASN A C 1
ATOM 628 O O . ASN A 1 79 ? -4.078 49.656 15.328 1 97.38 79 ASN A O 1
ATOM 632 N N . SER A 1 80 ? -4.039 47.5 15.664 1 97.81 80 SER A N 1
ATOM 633 C CA . SER A 1 80 ? -4.082 47.656 17.109 1 97.81 80 SER A CA 1
ATOM 634 C C . SER A 1 80 ? -2.682 47.812 17.703 1 97.81 80 SER A C 1
ATOM 636 O O . SER A 1 80 ? -1.688 47.5 17.031 1 97.81 80 SER A O 1
ATOM 638 N N . SER A 1 81 ? -2.574 48.219 18.938 1 97.06 81 SER A N 1
ATOM 639 C CA . SER A 1 81 ? -1.312 48.312 19.656 1 97.06 81 SER A CA 1
ATOM 640 C C . SER A 1 81 ? -0.746 46.938 19.953 1 97.06 81 SER A C 1
ATOM 642 O O . SER A 1 81 ? 0.473 46.75 20.016 1 97.06 81 SER A O 1
ATOM 644 N N . GLU A 1 82 ? -1.637 45.969 20.094 1 96.75 82 GLU A N 1
ATOM 645 C CA . GLU A 1 82 ? -1.214 44.625 20.391 1 96.75 82 GLU A CA 1
ATOM 646 C C . GLU A 1 82 ? -0.381 44.031 19.25 1 96.75 82 GLU A C 1
ATOM 648 O O . GLU A 1 82 ? 0.549 43.25 19.484 1 96.75 82 GLU A O 1
ATOM 653 N N . ALA A 1 83 ? -0.748 44.406 18.062 1 98.12 83 ALA A N 1
ATOM 654 C CA . ALA A 1 83 ? -0.011 43.906 16.906 1 98.12 83 ALA A CA 1
ATOM 655 C C . ALA A 1 83 ? 1.46 44.312 16.969 1 98.12 83 ALA A C 1
ATOM 657 O O . ALA A 1 83 ? 2.34 43.531 16.562 1 98.12 83 ALA A O 1
ATOM 658 N N . LYS A 1 84 ? 1.735 45.438 17.516 1 96.38 84 LYS A N 1
ATOM 659 C CA . LYS A 1 84 ? 3.094 45.969 17.578 1 96.38 84 LYS A CA 1
ATOM 660 C C . LYS A 1 84 ? 3.951 45.188 18.562 1 96.38 84 LYS A C 1
ATOM 662 O O . LYS A 1 84 ? 5.172 45.094 18.406 1 96.38 84 LYS A O 1
ATOM 667 N N . SER A 1 85 ? 3.283 44.594 19.516 1 95.5 85 SER A N 1
ATOM 668 C CA . SER A 1 85 ? 4.02 43.875 20.531 1 95.5 85 SER A CA 1
ATOM 669 C C . SER A 1 85 ? 3.963 42.375 20.266 1 95.5 85 SER A C 1
ATOM 671 O O . SER A 1 85 ? 4.406 41.562 21.094 1 95.5 85 SER A O 1
ATOM 673 N N . THR A 1 86 ? 3.402 41.969 19.172 1 98.38 86 THR A N 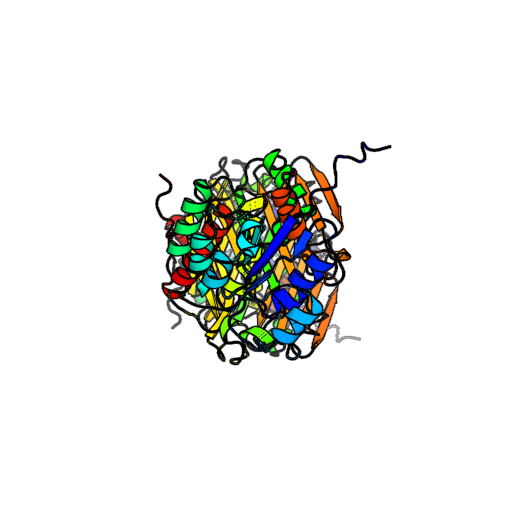1
ATOM 674 C CA . THR A 1 86 ? 3.248 40.562 18.828 1 98.38 86 THR A CA 1
ATOM 675 C C . THR A 1 86 ? 4.438 40.062 18.016 1 98.38 86 THR A C 1
ATOM 677 O O . THR A 1 86 ? 4.832 40.719 17.031 1 98.38 86 THR A O 1
ATOM 680 N N . ASP A 1 87 ? 5.047 38.969 18.469 1 98.31 87 ASP A N 1
ATOM 681 C CA . ASP A 1 87 ? 6.164 38.375 17.75 1 98.31 87 ASP A CA 1
ATOM 682 C C . ASP A 1 87 ? 5.672 37.438 16.641 1 98.31 87 ASP A C 1
ATOM 684 O O . ASP A 1 87 ? 6.246 37.438 15.547 1 98.31 87 ASP A O 1
ATOM 688 N N . GLY A 1 88 ? 4.684 36.656 16.969 1 98.69 88 GLY A N 1
ATOM 689 C CA . GLY A 1 88 ? 4.184 35.656 16.031 1 98.69 88 GLY A CA 1
ATOM 690 C C . GLY A 1 88 ? 2.678 35.469 16.094 1 98.69 88 GLY A C 1
ATOM 691 O O . GLY A 1 88 ? 2.037 35.906 17.062 1 98.69 88 GLY A O 1
ATOM 692 N N . ILE A 1 89 ? 2.152 34.844 15.086 1 98.88 89 ILE A N 1
ATOM 693 C CA . ILE A 1 89 ? 0.724 34.531 15.07 1 98.88 89 ILE A CA 1
ATOM 694 C C . ILE A 1 89 ? 0.508 33.094 14.703 1 98.88 89 ILE A C 1
ATOM 696 O O . ILE A 1 89 ? 1.287 32.5 13.945 1 98.88 89 ILE A O 1
ATOM 700 N N . ILE A 1 90 ? -0.507 32.5 15.258 1 98.88 90 ILE A N 1
ATOM 701 C CA . ILE A 1 90 ? -1.038 31.203 14.844 1 98.88 90 ILE A CA 1
ATOM 702 C C . ILE A 1 90 ? -2.289 31.406 13.992 1 98.88 90 ILE A C 1
ATOM 704 O O . ILE A 1 90 ? -3.219 32.125 14.406 1 98.88 90 ILE A O 1
ATOM 708 N N . ILE A 1 91 ? -2.219 30.922 12.805 1 98.81 91 ILE A N 1
ATOM 709 C CA . ILE A 1 91 ? -3.375 31 11.922 1 98.81 91 ILE A CA 1
ATOM 710 C C . ILE A 1 91 ? -4.121 29.672 11.922 1 98.81 91 ILE A C 1
ATOM 712 O O . ILE A 1 91 ? -3.654 28.688 11.344 1 98.81 91 ILE A O 1
ATOM 716 N N . ALA A 1 92 ? -5.262 29.656 12.562 1 97.81 92 ALA A N 1
ATOM 717 C CA . ALA A 1 92 ? -6.078 28.453 12.719 1 97.81 92 ALA A CA 1
ATOM 718 C C . ALA A 1 92 ? -7.512 28.703 12.258 1 97.81 92 ALA A C 1
ATOM 720 O O . ALA A 1 92 ? -8.461 28.25 12.891 1 97.81 92 ALA A O 1
ATOM 721 N N . THR A 1 93 ? -7.668 29.5 11.203 1 95.81 93 THR A N 1
ATOM 722 C CA . THR A 1 93 ? -8.945 29.75 10.547 1 95.81 93 THR A CA 1
ATOM 723 C C . THR A 1 93 ? -9.242 28.656 9.516 1 95.81 93 THR A C 1
ATOM 725 O O . THR A 1 93 ? -8.531 27.656 9.445 1 95.81 93 THR A O 1
ATOM 728 N N . SER A 1 94 ? -10.328 28.812 8.82 1 91.81 94 SER A N 1
ATOM 729 C CA . SER A 1 94 ? -10.586 27.906 7.711 1 91.81 94 SER A CA 1
ATOM 730 C C . SER A 1 94 ? -9.523 28.047 6.625 1 91.81 94 SER A C 1
ATOM 732 O O . SER A 1 94 ? -8.945 29.109 6.445 1 91.81 94 SER A O 1
ATOM 734 N N . HIS A 1 95 ? -9.297 27 5.902 1 92.94 95 HIS A N 1
ATOM 735 C CA . HIS A 1 95 ? -8.234 27 4.902 1 92.94 95 HIS A CA 1
ATOM 736 C C . HIS A 1 95 ? -8.492 28.031 3.818 1 92.94 95 HIS A C 1
ATOM 738 O O . HIS A 1 95 ? -7.547 28.562 3.223 1 92.94 95 HIS A O 1
ATOM 744 N N . ALA A 1 96 ? -9.727 28.375 3.646 1 92.38 96 ALA A N 1
ATOM 745 C CA . ALA A 1 96 ? -10.094 29.328 2.604 1 92.38 96 ALA A CA 1
ATOM 746 C C . ALA A 1 96 ? -9.523 30.719 2.906 1 92.38 96 ALA A C 1
ATOM 748 O O . ALA A 1 96 ? -9.297 31.516 1.993 1 92.38 96 ALA A O 1
ATOM 749 N N . SER A 1 97 ? -9.273 31 4.184 1 95.5 97 SER A N 1
ATOM 750 C CA . SER A 1 97 ? -8.82 32.344 4.555 1 95.5 97 SER A CA 1
ATOM 751 C C . SER A 1 97 ? -7.316 32.375 4.812 1 95.5 97 SER A C 1
ATOM 753 O O . SER A 1 97 ? -6.734 33.438 5.043 1 95.5 97 SER A O 1
ATOM 755 N N . HIS A 1 98 ? -6.652 31.234 4.73 1 98.06 98 HIS A N 1
ATOM 756 C CA . HIS A 1 98 ? -5.238 31.125 5.078 1 98.06 98 HIS A CA 1
ATOM 757 C C . HIS A 1 98 ? -4.387 32.062 4.223 1 98.06 98 HIS A C 1
ATOM 759 O O . HIS A 1 98 ? -3.541 32.781 4.742 1 98.06 98 HIS A O 1
ATOM 765 N N . CYS A 1 99 ? -4.648 32 2.955 1 98 99 CYS A N 1
ATOM 766 C CA . CYS A 1 99 ? -3.799 32.75 2.045 1 98 99 CYS A CA 1
ATOM 767 C C . CYS A 1 99 ? -3.922 34.25 2.311 1 98 99 CYS A C 1
ATOM 769 O O . CYS A 1 99 ? -2.914 34.969 2.426 1 98 99 CYS A O 1
ATOM 771 N N . GLU A 1 100 ? -5.133 34.719 2.445 1 98.06 100 GLU A N 1
ATOM 772 C CA . GLU A 1 100 ? -5.363 36.156 2.68 1 98.06 100 GLU A CA 1
ATOM 773 C C . GLU A 1 100 ? -4.699 36.594 3.975 1 98.06 100 GLU A C 1
ATOM 775 O O . GLU A 1 100 ? -3.969 37.594 3.984 1 98.06 100 GLU A O 1
ATOM 780 N N . ILE A 1 101 ? -4.918 35.875 5.031 1 98.56 101 ILE A N 1
ATOM 781 C CA . ILE A 1 101 ? -4.359 36.25 6.332 1 98.56 101 ILE A CA 1
ATOM 782 C C . ILE A 1 101 ? -2.838 36.125 6.289 1 98.56 101 ILE A C 1
ATOM 784 O O . ILE A 1 101 ? -2.125 37 6.785 1 98.56 101 ILE A O 1
ATOM 788 N N . GLY A 1 102 ? -2.377 35.062 5.707 1 98.69 102 GLY A N 1
ATOM 789 C CA . GLY A 1 102 ? -0.945 34.844 5.586 1 98.69 102 GLY A CA 1
ATOM 790 C C . GLY A 1 102 ? -0.234 35.938 4.84 1 98.69 102 GLY A C 1
ATOM 791 O O . GLY A 1 102 ? 0.802 36.438 5.293 1 98.69 102 GLY A O 1
ATOM 792 N N . MET A 1 103 ? -0.804 36.375 3.736 1 98.56 103 MET A N 1
ATOM 793 C CA . MET A 1 103 ? -0.194 37.438 2.914 1 98.56 103 MET A CA 1
ATOM 794 C C . MET A 1 103 ? -0.118 38.75 3.672 1 98.56 103 MET A C 1
ATOM 796 O O . MET A 1 103 ? 0.839 39.5 3.512 1 98.56 103 MET A O 1
ATOM 800 N N . LYS A 1 104 ? -1.093 39 4.488 1 98.44 104 LYS A N 1
ATOM 801 C CA . LYS A 1 104 ? -1.1 40.219 5.297 1 98.44 104 LYS A CA 1
ATOM 802 C C . LYS A 1 104 ? -0.097 40.125 6.445 1 98.44 104 LYS A C 1
ATOM 804 O O . LYS A 1 104 ? 0.407 41.125 6.922 1 98.44 104 LYS A O 1
ATOM 809 N N . ALA A 1 105 ? 0.21 38.906 6.836 1 98.62 105 ALA A N 1
ATOM 810 C CA . ALA A 1 105 ? 0.994 38.656 8.047 1 98.62 105 ALA A CA 1
ATOM 811 C C . ALA A 1 105 ? 2.479 38.531 7.727 1 98.62 105 ALA A C 1
ATOM 813 O O . ALA A 1 105 ? 3.334 38.875 8.539 1 98.62 105 ALA A O 1
ATOM 814 N N . ILE A 1 106 ? 2.801 38 6.547 1 98.44 106 ILE A N 1
ATOM 815 C CA . ILE A 1 106 ? 4.18 37.719 6.168 1 98.44 106 ILE A CA 1
ATOM 816 C C . ILE A 1 106 ? 5.004 39 6.191 1 98.44 106 ILE A C 1
ATOM 818 O O . ILE A 1 106 ? 4.543 40.031 5.723 1 98.44 106 ILE A O 1
ATOM 822 N N . GLY A 1 107 ? 6.164 38.906 6.766 1 96.5 107 GLY A N 1
ATOM 823 C CA . GLY A 1 107 ? 7.035 40.062 6.883 1 96.5 107 GLY A CA 1
ATOM 824 C C . GLY A 1 107 ? 6.812 40.844 8.164 1 96.5 107 GLY A C 1
ATOM 825 O O . GLY A 1 107 ? 7.68 41.625 8.586 1 96.5 107 GLY A O 1
ATOM 826 N N . LYS A 1 108 ? 5.664 40.656 8.797 1 97.94 108 LYS A N 1
ATOM 827 C CA . LYS A 1 108 ? 5.332 41.406 10.023 1 97.94 108 LYS A CA 1
ATOM 828 C C . LYS A 1 108 ? 5.48 40.5 11.242 1 97.94 108 LYS A C 1
ATOM 830 O O . LYS A 1 108 ? 5.906 40.938 12.312 1 97.94 108 LYS A O 1
ATOM 835 N N . PHE A 1 109 ? 5.094 39.281 11.109 1 98.69 109 PHE A N 1
ATOM 836 C CA . PHE A 1 109 ? 5.078 38.312 12.219 1 98.69 109 PHE A CA 1
ATOM 837 C C . PHE A 1 109 ? 5.738 37 11.82 1 98.69 109 PHE A C 1
ATOM 839 O O . PHE A 1 109 ? 5.828 36.688 10.633 1 98.69 109 PHE A O 1
ATOM 846 N N . HIS A 1 110 ? 6.309 36.25 12.82 1 98.69 110 HIS A N 1
ATOM 847 C CA . HIS A 1 110 ? 6.473 34.812 12.633 1 98.69 110 HIS A CA 1
ATOM 848 C C . HIS A 1 110 ? 5.125 34.125 12.516 1 98.69 110 HIS A C 1
ATOM 850 O O . HIS A 1 110 ? 4.148 34.531 13.148 1 98.69 110 HIS A O 1
ATOM 856 N N . ILE A 1 111 ? 5.066 33.094 11.711 1 98.88 111 ILE A N 1
ATOM 857 C CA . ILE A 1 111 ? 3.764 32.5 11.438 1 98.88 111 ILE A CA 1
ATOM 858 C C . ILE A 1 111 ? 3.824 30.984 11.695 1 98.88 111 ILE A C 1
ATOM 860 O O . ILE A 1 111 ? 4.762 30.312 11.258 1 98.88 111 ILE A O 1
ATOM 864 N N . LEU A 1 112 ? 2.908 30.453 12.461 1 98.81 112 LEU A N 1
ATOM 865 C CA . LEU A 1 112 ? 2.514 29.047 12.477 1 98.81 112 LEU A CA 1
ATOM 866 C C . LEU A 1 112 ? 1.113 28.875 11.906 1 98.81 112 LEU A C 1
ATOM 868 O O . LEU A 1 112 ? 0.127 29.266 12.531 1 98.81 112 LEU A O 1
ATOM 872 N N . MET A 1 113 ? 1.018 28.328 10.758 1 98.75 113 MET A N 1
ATOM 873 C CA . MET A 1 113 ? -0.264 28.172 10.078 1 98.75 113 MET A CA 1
ATOM 874 C C . MET A 1 113 ? -0.736 26.719 10.148 1 98.75 113 MET A C 1
ATOM 876 O O . MET A 1 113 ? 0.059 25.797 9.977 1 98.75 113 MET A O 1
ATOM 880 N N . GLU A 1 114 ? -1.96 26.5 10.391 1 97.81 114 GLU A N 1
ATOM 881 C CA . GLU A 1 114 ? -2.527 25.156 10.398 1 97.81 114 GLU A CA 1
ATOM 882 C C . GLU A 1 114 ? -2.488 24.531 9.008 1 97.81 114 GLU A C 1
ATOM 884 O O . GLU A 1 114 ? -2.576 25.25 8 1 97.81 114 GLU A O 1
ATOM 889 N N . LYS A 1 115 ? -2.4 23.266 9.008 1 97.19 115 LYS A N 1
ATOM 890 C CA . LYS A 1 115 ? -2.482 22.5 7.766 1 97.19 115 LYS A CA 1
ATOM 891 C C . LYS A 1 115 ? -3.934 22.219 7.387 1 97.19 115 LYS A C 1
ATOM 893 O O . LYS A 1 115 ? -4.805 22.125 8.258 1 97.19 115 LYS A O 1
ATOM 898 N N . PRO A 1 116 ? -4.254 22.047 6.117 1 96.38 116 PRO A N 1
ATOM 899 C CA . PRO A 1 116 ? -3.346 22.344 5.008 1 96.38 116 PRO A CA 1
ATOM 900 C C . PRO A 1 116 ? -3.131 23.844 4.816 1 96.38 116 PRO A C 1
ATOM 902 O O . PRO A 1 116 ? -3.975 24.656 5.223 1 96.38 116 PRO A O 1
ATOM 905 N N . MET A 1 117 ? -2.053 24.219 4.199 1 97.56 117 MET A N 1
ATOM 906 C CA . MET A 1 117 ? -1.681 25.609 4.004 1 97.56 117 MET A CA 1
ATOM 907 C C . MET A 1 117 ? -2.793 26.375 3.293 1 97.56 117 MET A C 1
ATOM 909 O O . MET A 1 117 ? -3.143 27.5 3.695 1 97.56 117 MET A O 1
ATOM 913 N N . THR A 1 118 ? -3.301 25.875 2.316 1 96.88 118 THR A N 1
ATOM 914 C CA . THR A 1 118 ? -4.477 26.219 1.525 1 96.88 118 THR A CA 1
ATOM 915 C C . THR A 1 118 ? -4.969 25.016 0.729 1 96.88 118 THR A C 1
ATOM 917 O O . THR A 1 118 ? -4.477 23.906 0.913 1 96.88 118 THR A O 1
ATOM 920 N N . THR A 1 119 ? -5.988 25.219 -0.081 1 96.38 119 THR A N 1
ATOM 921 C CA . THR A 1 119 ? -6.441 24.141 -0.952 1 96.38 119 THR A CA 1
ATOM 922 C C . THR A 1 119 ? -6.348 24.547 -2.418 1 96.38 119 THR A C 1
ATOM 924 O O . THR A 1 119 ? -6.984 23.938 -3.281 1 96.38 119 THR A O 1
ATOM 927 N N . ASP A 1 120 ? -5.625 25.656 -2.625 1 95.75 120 ASP A N 1
ATOM 928 C CA . ASP A 1 120 ? -5.363 26.188 -3.957 1 95.75 120 ASP A CA 1
ATOM 929 C C . ASP A 1 120 ? -3.865 26.281 -4.23 1 95.75 120 ASP A C 1
ATOM 931 O O . ASP A 1 120 ? -3.16 27.078 -3.605 1 95.75 120 ASP A O 1
ATOM 935 N N . PRO A 1 121 ? -3.432 25.531 -5.266 1 96 121 PRO A N 1
ATOM 936 C CA . PRO A 1 121 ? -1.994 25.547 -5.547 1 96 121 PRO A CA 1
ATOM 937 C C . PRO A 1 121 ? -1.462 26.938 -5.852 1 96 121 PRO A C 1
ATOM 939 O O . PRO A 1 121 ? -0.311 27.25 -5.535 1 96 121 PRO A O 1
ATOM 942 N N . GLN A 1 122 ? -2.242 27.797 -6.449 1 95.88 122 GLN A N 1
ATOM 943 C CA . GLN A 1 122 ? -1.803 29.156 -6.742 1 95.88 122 GLN A CA 1
ATOM 944 C C . GLN A 1 122 ? -1.618 29.969 -5.457 1 95.88 122 GLN A C 1
ATOM 946 O O . GLN A 1 122 ? -0.641 30.703 -5.316 1 95.88 122 GLN A O 1
ATOM 951 N N . GLU A 1 123 ? -2.561 29.828 -4.57 1 96.81 123 GLU A N 1
ATOM 952 C CA . GLU A 1 123 ? -2.432 30.469 -3.27 1 96.81 123 GLU A CA 1
ATOM 953 C C . GLU A 1 123 ? -1.201 29.969 -2.52 1 96.81 123 GLU A C 1
ATOM 955 O O . GLU A 1 123 ? -0.478 30.766 -1.905 1 96.81 123 GLU A O 1
ATOM 960 N N . ALA A 1 124 ? -1.018 28.672 -2.564 1 97.25 124 ALA A N 1
ATOM 961 C CA . ALA A 1 124 ? 0.136 28.078 -1.892 1 97.25 124 ALA A CA 1
ATOM 962 C C . ALA A 1 124 ? 1.442 28.641 -2.451 1 97.25 124 ALA A C 1
ATOM 964 O O . ALA A 1 124 ? 2.361 28.953 -1.694 1 97.25 124 ALA A O 1
ATOM 965 N N . SER A 1 125 ? 1.497 28.734 -3.746 1 96.56 125 SER A N 1
ATOM 966 C CA . SER A 1 125 ? 2.686 29.266 -4.402 1 96.56 125 SER A CA 1
ATOM 967 C C . SER A 1 125 ? 2.941 30.719 -3.996 1 96.56 125 SER A C 1
ATOM 969 O O . SER A 1 125 ? 4.09 31.109 -3.793 1 96.56 125 SER A O 1
ATOM 971 N N . ARG A 1 126 ? 1.902 31.5 -3.912 1 96.75 126 ARG A N 1
ATOM 972 C CA . ARG A 1 126 ? 2.021 32.906 -3.49 1 96.75 126 ARG A CA 1
ATOM 973 C C . ARG A 1 126 ? 2.574 33 -2.072 1 96.75 126 ARG A C 1
ATOM 975 O O . ARG A 1 126 ? 3.459 33.812 -1.798 1 96.75 126 ARG A O 1
ATOM 982 N N . LEU A 1 127 ? 2.061 32.188 -1.218 1 97.94 127 LEU A N 1
ATOM 983 C CA . LEU A 1 127 ? 2.537 32.188 0.161 1 97.94 127 LEU A CA 1
ATOM 984 C C . LEU A 1 127 ? 4.008 31.766 0.224 1 97.94 127 LEU A C 1
ATOM 986 O O . LEU A 1 127 ? 4.789 32.375 0.968 1 97.94 127 LEU A O 1
ATOM 990 N N . LEU A 1 128 ? 4.328 30.734 -0.537 1 97.44 128 LEU A N 1
ATOM 991 C CA . LEU A 1 128 ? 5.715 30.281 -0.565 1 97.44 128 LEU A CA 1
ATOM 992 C C . LEU A 1 128 ? 6.641 31.406 -1.03 1 97.44 128 LEU A C 1
ATOM 994 O O . LEU A 1 128 ? 7.641 31.703 -0.37 1 97.44 128 LEU A O 1
ATOM 998 N N . GLU A 1 129 ? 6.324 32 -2.111 1 96.81 129 GLU A N 1
ATOM 999 C CA . GLU A 1 129 ? 7.152 33.062 -2.66 1 96.81 129 GLU A CA 1
ATOM 1000 C C . GLU A 1 129 ? 7.32 34.219 -1.657 1 96.81 129 GLU A C 1
ATOM 1002 O O . GLU A 1 129 ? 8.43 34.719 -1.452 1 96.81 129 GLU A O 1
ATOM 1007 N N . ALA A 1 130 ? 6.246 34.625 -1.06 1 97.75 130 ALA A N 1
ATOM 1008 C CA . ALA A 1 130 ? 6.293 35.719 -0.079 1 97.75 130 ALA A CA 1
ATOM 1009 C C . ALA A 1 130 ? 7.152 35.344 1.122 1 97.75 130 ALA A C 1
ATOM 1011 O O . ALA A 1 130 ? 7.895 36.156 1.656 1 97.75 130 ALA A O 1
ATOM 1012 N N . SER A 1 131 ? 7.008 34.125 1.529 1 97.38 131 SER A N 1
ATOM 1013 C CA . SER A 1 131 ? 7.746 33.656 2.699 1 97.38 131 SER A CA 1
ATOM 1014 C C . SER A 1 131 ? 9.25 33.656 2.43 1 97.38 131 SER A C 1
ATOM 1016 O O . SER A 1 131 ? 10.047 33.875 3.338 1 97.38 131 SER A O 1
ATOM 1018 N N . LEU A 1 132 ? 9.625 33.344 1.193 1 95.5 132 LEU A N 1
ATOM 1019 C CA . LEU A 1 132 ? 11.031 33.281 0.82 1 95.5 132 LEU A CA 1
ATOM 1020 C C . LEU A 1 132 ? 11.672 34.656 0.879 1 95.5 132 LEU A C 1
ATOM 1022 O O . LEU A 1 132 ? 12.891 34.781 1.043 1 95.5 132 LEU A O 1
ATOM 1026 N N . HIS A 1 133 ? 10.875 35.688 0.822 1 95.25 133 HIS A N 1
ATOM 1027 C CA . HIS A 1 133 ? 11.391 37.062 0.823 1 95.25 133 HIS A CA 1
ATOM 1028 C C . HIS A 1 133 ? 11.242 37.688 2.195 1 95.25 133 HIS A C 1
ATOM 1030 O O . HIS A 1 133 ? 11.43 38.906 2.342 1 95.25 133 HIS A O 1
ATOM 1036 N N . SER A 1 134 ? 10.906 36.938 3.119 1 96.19 134 SER A N 1
ATOM 1037 C CA . SER A 1 134 ? 10.727 37.406 4.48 1 96.19 134 SER A CA 1
ATOM 1038 C C . SER A 1 134 ? 11.805 36.875 5.414 1 96.19 134 SER A C 1
ATOM 1040 O O . SER A 1 134 ? 12.266 35.75 5.242 1 96.19 134 SER A O 1
ATOM 1042 N N . ASP A 1 135 ? 12.195 37.656 6.344 1 95.06 135 ASP A N 1
ATOM 1043 C CA . ASP A 1 135 ? 13.148 37.219 7.352 1 95.06 135 ASP A CA 1
ATOM 1044 C C . ASP A 1 135 ? 12.43 36.594 8.547 1 95.06 135 ASP A C 1
ATOM 1046 O O . ASP A 1 135 ? 13.07 36.156 9.508 1 95.06 135 ASP A O 1
ATOM 1050 N N . ARG A 1 136 ? 11.141 36.5 8.469 1 97.19 136 ARG A N 1
ATOM 1051 C CA . ARG A 1 136 ? 10.336 35.906 9.523 1 97.19 136 ARG A CA 1
ATOM 1052 C C . ARG A 1 136 ? 10.086 34.406 9.227 1 97.19 136 ARG A C 1
ATOM 1054 O O . ARG A 1 136 ? 10.164 33.969 8.078 1 97.19 136 ARG A O 1
ATOM 1061 N N . ILE A 1 137 ? 9.734 33.75 10.297 1 97.56 137 ILE A N 1
ATOM 1062 C CA . ILE A 1 137 ? 9.531 32.312 10.227 1 97.56 137 ILE A CA 1
ATOM 1063 C C . ILE A 1 137 ? 8.125 32 9.703 1 97.56 137 ILE A C 1
ATOM 1065 O O . ILE A 1 137 ? 7.168 32.688 10.062 1 97.56 137 ILE A O 1
ATOM 1069 N N . PHE A 1 138 ? 8.055 31.016 8.797 1 98.56 138 PHE A N 1
ATOM 1070 C CA . PHE A 1 138 ? 6.781 30.453 8.344 1 98.56 138 PHE A CA 1
ATOM 1071 C C . PHE A 1 138 ? 6.766 28.953 8.523 1 98.56 138 PHE A C 1
ATOM 1073 O O . PHE A 1 138 ? 7.484 28.234 7.824 1 98.56 138 PHE A O 1
ATOM 1080 N N . LEU A 1 139 ? 5.926 28.469 9.453 1 98.56 139 LEU A N 1
ATOM 1081 C CA . LEU A 1 139 ? 5.801 27.031 9.711 1 98.56 139 LEU A CA 1
ATOM 1082 C C . LEU A 1 139 ? 4.359 26.578 9.523 1 98.56 139 LEU A C 1
ATOM 1084 O O . LEU A 1 139 ? 3.424 27.359 9.672 1 98.56 139 LEU A O 1
ATOM 1088 N N . LEU A 1 140 ? 4.262 25.375 9.109 1 98.5 140 LEU A N 1
ATOM 1089 C CA . LEU A 1 140 ? 2.969 24.688 9.117 1 98.5 140 LEU A CA 1
ATOM 1090 C C . LEU A 1 140 ? 2.85 23.766 10.32 1 98.5 140 LEU A C 1
ATOM 1092 O O . LEU A 1 140 ? 3.818 23.094 10.695 1 98.5 140 LEU A O 1
ATOM 1096 N N . ASN A 1 141 ? 1.678 23.703 10.844 1 97.56 141 ASN A N 1
ATOM 1097 C CA . ASN A 1 141 ? 1.457 22.844 12 1 97.56 141 ASN A CA 1
ATOM 1098 C C . ASN A 1 141 ? 1.171 21.406 11.578 1 97.56 141 ASN A C 1
ATOM 1100 O O . ASN A 1 141 ? 0.159 20.828 11.977 1 97.56 141 ASN A O 1
ATOM 1104 N N . ASN A 1 142 ? 2.025 20.781 10.852 1 97.31 142 ASN A N 1
ATOM 1105 C CA . ASN A 1 142 ? 2.086 19.344 10.617 1 97.31 142 ASN A CA 1
ATOM 1106 C C . ASN A 1 142 ? 2.826 18.625 11.742 1 97.31 142 ASN A C 1
ATOM 1108 O O . ASN A 1 142 ? 3.998 18.281 11.602 1 97.31 142 ASN A O 1
ATOM 1112 N N . THR A 1 143 ? 2.174 18.266 12.789 1 96.69 143 THR A N 1
ATOM 1113 C CA . THR A 1 143 ? 2.799 17.859 14.039 1 96.69 143 THR A CA 1
ATOM 1114 C C . THR A 1 143 ? 3.648 16.609 13.828 1 96.69 143 THR A C 1
ATOM 1116 O O . THR A 1 143 ? 4.688 16.438 14.469 1 96.69 143 THR A O 1
ATOM 1119 N N . ALA A 1 144 ? 3.256 15.75 12.914 1 97.19 144 ALA A N 1
ATOM 1120 C CA . ALA A 1 144 ? 3.984 14.508 12.664 1 97.19 144 ALA A CA 1
ATOM 1121 C C . ALA A 1 144 ? 5.418 14.797 12.227 1 97.19 144 ALA A C 1
ATOM 1123 O O . ALA A 1 144 ? 6.34 14.055 12.578 1 97.19 144 ALA A O 1
ATOM 1124 N N . ASN A 1 145 ? 5.594 15.867 11.516 1 98.44 145 ASN A N 1
ATOM 1125 C CA . ASN A 1 145 ? 6.906 16.203 10.977 1 98.44 145 ASN A CA 1
ATOM 1126 C C . ASN A 1 145 ? 7.898 16.562 12.078 1 98.44 145 ASN A C 1
ATOM 1128 O O . ASN A 1 145 ? 9.109 16.516 11.867 1 98.44 145 ASN A O 1
ATOM 1132 N N . PHE A 1 146 ? 7.367 16.891 13.258 1 98.12 146 PHE A N 1
ATOM 1133 C CA . PHE A 1 146 ? 8.234 17.422 14.305 1 98.12 146 PHE A CA 1
ATOM 1134 C C . PHE A 1 146 ? 8.516 16.375 15.367 1 98.12 146 PHE A C 1
ATOM 1136 O O . PHE A 1 146 ? 9.25 16.641 16.328 1 98.12 146 PHE A O 1
ATOM 1143 N N . ARG A 1 147 ? 7.957 15.164 15.195 1 97.25 147 ARG A N 1
ATOM 1144 C CA . ARG A 1 147 ? 8.164 14.102 16.172 1 97.25 147 ARG A CA 1
ATOM 1145 C C . ARG A 1 147 ? 9.617 13.641 16.172 1 97.25 147 ARG A C 1
ATOM 1147 O O . ARG A 1 147 ? 10.281 13.641 15.141 1 97.25 147 ARG A O 1
ATOM 1154 N N . PRO A 1 148 ? 10.078 13.18 17.328 1 96.5 148 PRO A N 1
ATOM 1155 C CA . PRO A 1 148 ? 11.469 12.742 17.422 1 96.5 148 PRO A CA 1
ATOM 1156 C C . PRO A 1 148 ? 11.812 11.641 16.422 1 96.5 148 PRO A C 1
ATOM 1158 O O . PRO A 1 148 ? 12.883 11.664 15.805 1 96.5 148 PRO A O 1
ATOM 1161 N N . ALA A 1 149 ? 10.938 10.688 16.25 1 97.06 149 ALA A N 1
ATOM 1162 C CA . ALA A 1 149 ? 11.188 9.609 15.297 1 97.06 149 ALA A CA 1
ATOM 1163 C C . ALA A 1 149 ? 11.32 10.141 13.875 1 97.06 149 ALA A C 1
ATOM 1165 O O . ALA A 1 149 ? 12.102 9.625 13.078 1 97.06 149 ALA A O 1
ATOM 1166 N N . THR A 1 150 ? 10.508 11.141 13.547 1 97.69 150 THR A N 1
ATOM 1167 C CA . THR A 1 150 ? 10.586 11.758 12.227 1 97.69 150 THR A CA 1
ATOM 1168 C C . THR A 1 150 ? 11.953 12.391 12.008 1 97.69 150 THR A C 1
ATOM 1170 O O . THR A 1 150 ? 12.555 12.227 10.945 1 97.69 150 THR A O 1
ATOM 1173 N N . ALA A 1 151 ? 12.422 13.102 13.023 1 97.69 151 ALA A N 1
ATOM 1174 C CA . ALA A 1 151 ? 13.75 13.695 12.938 1 97.69 151 ALA A CA 1
ATOM 1175 C C . ALA A 1 151 ? 14.812 12.617 12.719 1 97.69 151 ALA A C 1
ATOM 1177 O O . ALA A 1 151 ? 15.75 12.812 11.945 1 97.69 151 ALA A O 1
ATOM 1178 N N . LYS A 1 152 ? 14.648 11.547 13.406 1 98.12 152 LYS A N 1
ATOM 1179 C CA . LYS A 1 152 ? 15.594 10.445 13.281 1 98.12 152 LYS A CA 1
ATOM 1180 C C . LYS A 1 152 ? 15.57 9.859 11.875 1 98.12 152 LYS A C 1
ATOM 1182 O O . LYS A 1 152 ? 16.625 9.594 11.289 1 98.12 152 LYS A O 1
ATOM 1187 N N . VAL A 1 153 ? 14.422 9.602 11.32 1 98.56 153 VAL A N 1
ATOM 1188 C CA . VAL A 1 153 ? 14.297 9.086 9.961 1 98.56 153 VAL A CA 1
ATOM 1189 C C . VAL A 1 153 ? 14.969 10.047 8.977 1 98.56 153 VAL A C 1
ATOM 1191 O O . VAL A 1 153 ? 15.742 9.625 8.117 1 98.56 153 VAL A O 1
ATOM 1194 N N . HIS A 1 154 ? 14.648 11.328 9.102 1 98.38 154 HIS A N 1
ATOM 1195 C CA . HIS A 1 154 ? 15.25 12.352 8.25 1 98.38 154 HIS A CA 1
ATOM 1196 C C . HIS A 1 154 ? 16.766 12.312 8.328 1 98.38 154 HIS A C 1
ATOM 1198 O O . HIS A 1 154 ? 17.453 12.359 7.297 1 98.38 154 HIS A O 1
ATOM 1204 N N . GLU A 1 155 ? 17.25 12.227 9.523 1 98.19 155 GLU A N 1
ATOM 1205 C CA . GLU A 1 155 ? 18.703 12.164 9.758 1 98.19 155 GLU A CA 1
ATOM 1206 C C . GLU A 1 155 ? 19.312 10.953 9.078 1 98.19 155 GLU A C 1
ATOM 1208 O O . GLU A 1 155 ? 20.344 11.062 8.406 1 98.19 155 GLU A O 1
ATOM 1213 N N . LEU A 1 156 ? 18.734 9.805 9.273 1 98.38 156 LEU A N 1
ATOM 1214 C CA . LEU A 1 156 ? 19.234 8.562 8.695 1 98.38 156 LEU A CA 1
ATOM 1215 C C . LEU A 1 156 ? 19.297 8.664 7.172 1 98.38 156 LEU A C 1
ATOM 1217 O O . LEU A 1 156 ? 20.266 8.203 6.562 1 98.38 156 LEU A O 1
ATOM 1221 N N . ILE A 1 157 ? 18.312 9.25 6.535 1 98.38 157 ILE A N 1
ATOM 1222 C CA . ILE A 1 157 ? 18.281 9.383 5.086 1 98.38 157 ILE A CA 1
ATOM 1223 C C . ILE A 1 157 ? 19.328 10.383 4.625 1 98.38 157 ILE A C 1
ATOM 1225 O O . ILE A 1 157 ? 20.062 10.125 3.664 1 98.38 157 ILE A O 1
ATOM 1229 N N . GLN A 1 158 ? 19.453 11.492 5.328 1 97.25 158 GLN A N 1
ATOM 1230 C CA . GLN A 1 158 ? 20.422 12.516 4.984 1 97.25 158 GLN A CA 1
ATOM 1231 C C . GLN A 1 158 ? 21.844 11.977 5.102 1 97.25 158 GLN A C 1
ATOM 1233 O O . GLN A 1 158 ? 22.734 12.344 4.32 1 97.25 158 GLN A O 1
ATOM 1238 N N . LYS A 1 159 ? 22.031 11.141 6.055 1 97.75 159 LYS A N 1
ATOM 1239 C CA . LYS A 1 159 ? 23.359 10.555 6.277 1 97.75 159 LYS A CA 1
ATOM 1240 C C . LYS A 1 159 ? 23.656 9.453 5.262 1 97.75 159 LYS A C 1
ATOM 1242 O O . LYS A 1 159 ? 24.75 8.906 5.238 1 97.75 159 LYS A O 1
ATOM 1247 N N . GLY A 1 160 ? 22.656 9.086 4.496 1 97.81 160 GLY A N 1
ATOM 1248 C CA . GLY A 1 160 ? 22.844 8.094 3.443 1 97.81 160 GLY A CA 1
ATOM 1249 C C . GLY A 1 160 ? 22.781 6.668 3.949 1 97.81 160 GLY A C 1
ATOM 1250 O O . GLY A 1 160 ? 23.359 5.762 3.342 1 97.81 160 GLY A O 1
ATOM 1251 N N . GLU A 1 161 ? 22.094 6.441 5.039 1 97.62 161 GLU A N 1
ATOM 1252 C CA . GLU A 1 161 ? 22.078 5.125 5.668 1 97.62 161 GLU A CA 1
ATOM 1253 C C . GLU A 1 161 ? 21.406 4.094 4.773 1 97.62 161 GLU A C 1
ATOM 1255 O O . GLU A 1 161 ? 21.672 2.895 4.887 1 97.62 161 GLU A O 1
ATOM 1260 N N . ILE A 1 162 ? 20.547 4.551 3.865 1 97.81 162 ILE A N 1
ATOM 1261 C CA . ILE A 1 162 ? 19.922 3.596 2.963 1 97.81 162 ILE A CA 1
ATOM 1262 C C . ILE A 1 162 ? 20.297 3.918 1.52 1 97.81 162 ILE A C 1
ATOM 1264 O O . ILE A 1 162 ? 19.609 3.52 0.583 1 97.81 162 ILE A O 1
ATOM 1268 N N . GLY A 1 163 ? 21.281 4.645 1.327 1 97.44 163 GLY A N 1
ATOM 1269 C CA . GLY A 1 163 ? 21.703 5.016 -0.013 1 97.44 163 GLY A CA 1
ATOM 1270 C C . GLY A 1 163 ? 20.734 5.957 -0.706 1 97.44 163 GLY A C 1
ATOM 1271 O O . GLY A 1 163 ? 20.188 6.871 -0.081 1 97.44 163 GLY A O 1
ATOM 1272 N N . THR A 1 164 ? 20.578 5.773 -1.998 1 96.75 164 THR A N 1
ATOM 1273 C CA . THR A 1 164 ? 19.688 6.613 -2.791 1 96.75 164 THR A CA 1
ATOM 1274 C C . THR A 1 164 ? 18.25 6.129 -2.682 1 96.75 164 THR A C 1
ATOM 1276 O O . THR A 1 164 ? 17.938 4.977 -2.996 1 96.75 164 THR A O 1
ATOM 1279 N N . VAL A 1 165 ? 17.328 6.992 -2.256 1 97.81 165 VAL A N 1
ATOM 1280 C CA . VAL A 1 165 ? 15.922 6.648 -2.148 1 97.81 165 VAL A CA 1
ATOM 1281 C C . VAL A 1 165 ? 15.352 6.363 -3.537 1 97.81 165 VAL A C 1
ATOM 1283 O O . VAL A 1 165 ? 15.57 7.133 -4.477 1 97.81 165 VAL A O 1
ATOM 1286 N N . ARG A 1 166 ? 14.602 5.246 -3.654 1 96.5 166 ARG A N 1
ATOM 1287 C CA . ARG A 1 166 ? 14.047 4.836 -4.941 1 96.5 166 ARG A CA 1
ATOM 1288 C C . ARG A 1 166 ? 12.523 4.766 -4.887 1 96.5 166 ARG A C 1
ATOM 1290 O O . ARG A 1 166 ? 11.844 5.184 -5.828 1 96.5 166 ARG A O 1
ATOM 1297 N N . PHE A 1 167 ? 12.141 4.219 -3.877 1 97.62 167 PHE A N 1
ATOM 1298 C CA . PHE A 1 167 ? 10.727 3.895 -3.768 1 97.62 167 PHE A CA 1
ATOM 1299 C C . PHE A 1 167 ? 10.227 4.102 -2.342 1 97.62 167 PHE A C 1
ATOM 1301 O O . PHE A 1 167 ? 10.961 3.842 -1.382 1 97.62 167 PHE A O 1
ATOM 1308 N N . ALA A 1 168 ? 8.992 4.617 -2.219 1 97.94 168 ALA A N 1
ATOM 1309 C CA . ALA A 1 168 ? 8.391 4.723 -0.892 1 97.94 168 ALA A CA 1
ATOM 1310 C C . ALA A 1 168 ? 6.914 4.332 -0.926 1 97.94 168 ALA A C 1
ATOM 1312 O O . ALA A 1 168 ? 6.223 4.59 -1.912 1 97.94 168 ALA A O 1
ATOM 1313 N N . GLN A 1 169 ? 6.492 3.691 0.086 1 96.81 169 GLN A N 1
ATOM 1314 C CA . GLN A 1 169 ? 5.09 3.357 0.319 1 96.81 169 GLN A CA 1
ATOM 1315 C C . GLN A 1 169 ? 4.543 4.098 1.537 1 96.81 169 GLN A C 1
ATOM 1317 O O . GLN A 1 169 ? 5.219 4.195 2.562 1 96.81 169 GLN A O 1
ATOM 1322 N N . CYS A 1 170 ? 3.371 4.617 1.358 1 97.75 170 CYS A N 1
ATOM 1323 C CA . CYS A 1 170 ? 2.666 5.293 2.443 1 97.75 170 CYS A CA 1
ATOM 1324 C C . CYS A 1 170 ? 1.249 4.75 2.592 1 97.75 170 CYS A C 1
ATOM 1326 O O . CYS A 1 170 ? 0.462 4.789 1.646 1 97.75 170 CYS A O 1
ATOM 1328 N N . TYR A 1 171 ? 0.948 4.211 3.734 1 97.5 171 TYR A N 1
ATOM 1329 C CA . TYR A 1 171 ? -0.398 3.777 4.098 1 97.5 171 TYR A CA 1
ATOM 1330 C C . TYR A 1 171 ? -0.906 4.539 5.316 1 97.5 171 TYR A C 1
ATOM 1332 O O . TYR A 1 171 ? -0.226 4.609 6.34 1 97.5 171 TYR A O 1
ATOM 1340 N N . PHE A 1 172 ? -2.049 5.152 5.168 1 97.44 172 PHE A N 1
ATOM 1341 C CA . PHE A 1 172 ? -2.703 5.887 6.242 1 97.44 172 PHE A CA 1
ATOM 1342 C C . PHE A 1 172 ? -4.172 5.496 6.352 1 97.44 172 PHE A C 1
ATOM 1344 O O . PHE A 1 172 ? -4.965 5.785 5.453 1 97.44 172 PHE A O 1
ATOM 1351 N N . ALA A 1 173 ? -4.559 4.902 7.465 1 95.5 173 ALA A N 1
ATOM 1352 C CA . ALA A 1 173 ? -5.949 4.52 7.695 1 95.5 173 ALA A CA 1
ATOM 1353 C C . ALA A 1 173 ? -6.457 5.07 9.023 1 95.5 173 ALA A C 1
ATOM 1355 O O . ALA A 1 173 ? -5.719 5.109 10.008 1 95.5 173 ALA A O 1
ATOM 1356 N N . ALA A 1 174 ? -7.68 5.441 9.047 1 93.75 174 ALA A N 1
ATOM 1357 C CA . ALA A 1 174 ? -8.32 5.957 10.25 1 93.75 174 ALA A CA 1
ATOM 1358 C C . ALA A 1 174 ? -9.812 5.625 10.273 1 93.75 174 ALA A C 1
ATOM 1360 O O . ALA A 1 174 ? -10.398 5.34 9.227 1 93.75 174 ALA A O 1
ATOM 1361 N N . ALA A 1 175 ? -10.391 5.578 11.469 1 92.56 175 ALA A N 1
ATOM 1362 C CA . ALA A 1 175 ? -11.828 5.352 11.656 1 92.56 175 ALA A CA 1
ATOM 1363 C C . ALA A 1 175 ? -12.602 6.664 11.609 1 92.56 175 ALA A C 1
ATOM 1365 O O . ALA A 1 175 ? -13.062 7.156 12.641 1 92.56 175 ALA A O 1
ATOM 1366 N N . LEU A 1 176 ? -12.82 7.176 10.367 1 92.62 176 LEU A N 1
ATOM 1367 C CA . LEU A 1 176 ? -13.344 8.531 10.281 1 92.62 176 LEU A CA 1
ATOM 1368 C C . LEU A 1 176 ? -14.594 8.586 9.414 1 92.62 176 LEU A C 1
ATOM 1370 O O . LEU A 1 176 ? -14.938 9.641 8.875 1 92.62 176 LEU A O 1
ATOM 1374 N N . LEU A 1 177 ? -15.219 7.457 9.227 1 92.44 177 LEU A N 1
ATOM 1375 C CA . LEU A 1 177 ? -16.453 7.484 8.445 1 92.44 177 LEU A CA 1
ATOM 1376 C C . LEU A 1 177 ? -17.484 8.398 9.094 1 92.44 177 LEU A C 1
ATOM 1378 O O . LEU A 1 177 ? -18.266 9.055 8.398 1 92.44 177 LEU A O 1
ATOM 1382 N N . TRP A 1 178 ? -17.516 8.438 10.414 1 89.44 178 TRP A N 1
ATOM 1383 C CA . TRP A 1 178 ? -18.453 9.312 11.117 1 89.44 178 TRP A CA 1
ATOM 1384 C C . TRP A 1 178 ? -18.25 10.766 10.719 1 89.44 178 TRP A C 1
ATOM 1386 O O . TRP A 1 178 ? -19.188 11.562 10.734 1 89.44 178 TRP A O 1
ATOM 1396 N N . LEU A 1 179 ? -17.125 11.141 10.398 1 91.75 179 LEU A N 1
ATOM 1397 C CA . LEU A 1 179 ? -16.797 12.5 9.992 1 91.75 179 LEU A CA 1
ATOM 1398 C C . LEU A 1 179 ? -17.141 12.734 8.523 1 91.75 179 LEU A C 1
ATOM 1400 O O . LEU A 1 179 ? -17.828 13.695 8.188 1 91.75 179 LEU A O 1
ATOM 1404 N N . PHE A 1 180 ? -16.812 11.812 7.652 1 94.69 180 PHE A N 1
ATOM 1405 C CA . PHE A 1 180 ? -16.859 12.062 6.215 1 94.69 180 PHE A CA 1
ATOM 1406 C C . PHE A 1 180 ? -18.172 11.609 5.617 1 94.69 180 PHE A C 1
ATOM 1408 O O . PHE A 1 180 ? -18.5 11.945 4.477 1 94.69 180 PHE A O 1
ATOM 1415 N N . GLU A 1 181 ? -18.938 10.906 6.387 1 94.06 181 GLU A N 1
ATOM 1416 C CA . GLU A 1 181 ? -20.234 10.469 5.883 1 94.06 181 GLU A CA 1
ATOM 1417 C C . GLU A 1 181 ? -21.375 11.266 6.52 1 94.06 181 GLU A C 1
ATOM 1419 O O . GLU A 1 181 ? -22.547 10.961 6.309 1 94.06 181 GLU A O 1
ATOM 1424 N N . ASN A 1 182 ? -21.062 12.203 7.312 1 94.31 182 ASN A N 1
ATOM 1425 C CA . ASN A 1 182 ? -22.047 13.094 7.906 1 94.31 182 ASN A CA 1
ATOM 1426 C C . ASN A 1 182 ? -22.156 14.406 7.121 1 94.31 182 ASN A C 1
ATOM 1428 O O . ASN A 1 182 ? -21.25 15.234 7.164 1 94.31 182 ASN A O 1
ATOM 1432 N N . PRO A 1 183 ? -23.281 14.656 6.523 1 94.75 183 PRO A N 1
ATOM 1433 C CA . PRO A 1 183 ? -23.438 15.859 5.695 1 94.75 183 PRO A CA 1
ATOM 1434 C C . PRO A 1 183 ? -23.344 17.156 6.504 1 94.75 183 PRO A C 1
ATOM 1436 O O . PRO A 1 183 ? -23.109 18.219 5.938 1 94.75 183 PRO A O 1
ATOM 1439 N N . GLU A 1 184 ? -23.484 17.047 7.828 1 92.94 184 GLU A N 1
ATOM 1440 C CA . GLU A 1 184 ? -23.422 18.234 8.68 1 92.94 184 GLU A CA 1
ATOM 1441 C C . GLU A 1 184 ? -21.984 18.719 8.828 1 92.94 184 GLU A C 1
ATOM 1443 O O . GLU A 1 184 ? -21.75 19.859 9.242 1 92.94 184 GLU A O 1
ATOM 1448 N N . ASN A 1 185 ? -21.062 17.875 8.492 1 92.69 185 ASN A N 1
ATOM 1449 C CA . ASN A 1 185 ? -19.656 18.266 8.539 1 92.69 185 ASN A CA 1
ATOM 1450 C C . ASN A 1 185 ? -19.203 18.922 7.242 1 92.69 185 ASN A C 1
ATOM 1452 O O . ASN A 1 185 ? -18.234 18.469 6.617 1 92.69 185 ASN A O 1
ATOM 1456 N N . VAL A 1 186 ? -19.781 20.031 6.957 1 92 186 VAL A N 1
ATOM 1457 C CA . VAL A 1 186 ? -19.688 20.688 5.66 1 92 186 VAL A CA 1
ATOM 1458 C C . VAL A 1 186 ? -18.219 20.984 5.332 1 92 186 VAL A C 1
ATOM 1460 O O . VAL A 1 186 ? -17.766 20.703 4.219 1 92 186 VAL A O 1
ATOM 1463 N N . GLY A 1 187 ? -17.453 21.484 6.266 1 90.38 187 GLY A N 1
ATOM 1464 C CA . GLY A 1 187 ? -16.062 21.859 6.043 1 90.38 187 GLY A CA 1
ATOM 1465 C C . GLY A 1 187 ? -15.164 20.688 5.707 1 90.38 187 GLY A C 1
ATOM 1466 O O . GLY A 1 187 ? -14.07 20.875 5.164 1 90.38 187 GLY A O 1
ATOM 1467 N N . TRP A 1 188 ? -15.695 19.5 5.93 1 92.62 188 TRP A N 1
ATOM 1468 C CA . TRP A 1 188 ? -14.883 18.297 5.742 1 92.62 188 TRP A CA 1
ATOM 1469 C C . TRP A 1 188 ? -15.32 17.531 4.5 1 92.62 188 TRP A C 1
ATOM 1471 O O . TRP A 1 188 ? -14.578 16.672 3.998 1 92.62 188 TRP A O 1
ATOM 1481 N N . VAL A 1 189 ? -16.516 17.812 4.023 1 95.88 189 VAL A N 1
ATOM 1482 C CA . VAL A 1 189 ? -17.047 16.891 3.025 1 95.88 189 VAL A CA 1
ATOM 1483 C C . VAL A 1 189 ? -17.375 17.641 1.741 1 95.88 189 VAL A C 1
ATOM 1485 O O . VAL A 1 189 ? -17.375 17.062 0.654 1 95.88 189 VAL A O 1
ATOM 1488 N N . LYS A 1 190 ? -17.609 18.906 1.808 1 95.62 190 LYS A N 1
ATOM 1489 C CA . LYS A 1 190 ? -18 19.672 0.63 1 95.62 190 LYS A CA 1
ATOM 1490 C C . LYS A 1 190 ? -16.812 20.484 0.097 1 95.62 190 LYS A C 1
ATOM 1492 O O . LYS A 1 190 ? -16.172 21.203 0.849 1 95.62 190 LYS A O 1
ATOM 1497 N N . PRO A 1 191 ? -16.516 20.359 -1.188 1 95.56 191 PRO A N 1
ATOM 1498 C CA . PRO A 1 191 ? -15.477 21.203 -1.771 1 95.56 191 PRO A CA 1
ATOM 1499 C C . PRO A 1 191 ? -15.867 22.688 -1.792 1 95.56 191 PRO A C 1
ATOM 1501 O O . PRO A 1 191 ? -17.062 23.016 -1.864 1 95.56 191 PRO A O 1
ATOM 1504 N N . SER A 1 192 ? -14.891 23.547 -1.702 1 92.38 192 SER A N 1
ATOM 1505 C CA . SER A 1 192 ? -15.086 25 -1.798 1 92.38 192 SER A CA 1
ATOM 1506 C C . SER A 1 192 ? -14.039 25.625 -2.711 1 92.38 192 SER A C 1
ATOM 1508 O O . SER A 1 192 ? -12.969 25.062 -2.934 1 92.38 192 SER A O 1
ATOM 1510 N N . GLY A 1 193 ? -14.438 26.781 -3.289 1 91.69 193 GLY A N 1
ATOM 1511 C CA . GLY A 1 193 ? -13.508 27.469 -4.16 1 91.69 193 GLY A CA 1
ATOM 1512 C C . GLY A 1 193 ? -13.102 26.656 -5.375 1 91.69 193 GLY A C 1
ATOM 1513 O O . GLY A 1 193 ? -13.953 26.188 -6.133 1 91.69 193 GLY A O 1
ATOM 1514 N N . VAL A 1 194 ? -11.781 26.344 -5.453 1 91.56 194 VAL A N 1
ATOM 1515 C CA . VAL A 1 194 ? -11.258 25.672 -6.641 1 91.56 194 VAL A CA 1
ATOM 1516 C C . VAL A 1 194 ? -11.031 24.188 -6.355 1 91.56 194 VAL A C 1
ATOM 1518 O O . VAL A 1 194 ? -10.461 23.469 -7.176 1 91.56 194 VAL A O 1
ATOM 1521 N N . MET A 1 195 ? -11.477 23.766 -5.199 1 93.75 195 MET A N 1
ATOM 1522 C CA . MET A 1 195 ? -11.305 22.359 -4.82 1 93.75 195 MET A CA 1
ATOM 1523 C C . MET A 1 195 ? -12.016 21.438 -5.809 1 93.75 195 MET A C 1
ATOM 1525 O O . MET A 1 195 ? -13.164 21.688 -6.184 1 93.75 195 MET A O 1
ATOM 1529 N N . GLN A 1 196 ? -11.359 20.375 -6.16 1 94.12 196 GLN A N 1
ATOM 1530 C CA . GLN A 1 196 ? -11.977 19.391 -7.027 1 94.12 196 GLN A CA 1
ATOM 1531 C C . GLN A 1 196 ? -12.711 18.328 -6.211 1 94.12 196 GLN A C 1
ATOM 1533 O O . GLN A 1 196 ? -13.484 17.531 -6.762 1 94.12 196 GLN A O 1
ATOM 1538 N N . GLY A 1 197 ? -12.492 18.266 -5.008 1 96.62 197 GLY A N 1
ATOM 1539 C CA . GLY A 1 197 ? -13.07 17.328 -4.051 1 96.62 197 GLY A CA 1
ATOM 1540 C C . GLY A 1 197 ? -12.648 17.609 -2.621 1 96.62 197 GLY A C 1
ATOM 1541 O O . GLY A 1 197 ? -11.805 18.484 -2.373 1 96.62 197 GLY A O 1
ATOM 1542 N N . ASN A 1 198 ? -13.289 16.984 -1.692 1 97.75 198 ASN A N 1
ATOM 1543 C CA . ASN A 1 198 ? -13 17.094 -0.267 1 97.75 198 ASN A CA 1
ATOM 1544 C C . ASN A 1 198 ? -13.133 15.742 0.432 1 97.75 198 ASN A C 1
ATOM 1546 O O . ASN A 1 198 ? -13.672 14.789 -0.143 1 97.75 198 ASN A O 1
ATOM 1550 N N . GLY A 1 199 ? -12.562 15.648 1.586 1 98 199 GLY A N 1
ATOM 1551 C CA . GLY A 1 199 ? -12.633 14.391 2.318 1 98 199 GLY A CA 1
ATOM 1552 C C . GLY A 1 199 ? -11.305 13.984 2.926 1 98 199 GLY A C 1
ATOM 1553 O O . GLY A 1 199 ? -10.594 14.82 3.49 1 98 199 GLY A O 1
ATOM 1554 N N . PHE A 1 200 ? -10.984 12.688 2.83 1 97.94 200 PHE A N 1
ATOM 1555 C CA . PHE A 1 200 ? -9.82 12.102 3.49 1 97.94 200 PHE A CA 1
ATOM 1556 C C . PHE A 1 200 ? -8.531 12.664 2.914 1 97.94 200 PHE A C 1
ATOM 1558 O O . PHE A 1 200 ? -7.547 12.844 3.639 1 97.94 200 PHE A O 1
ATOM 1565 N N . GLY A 1 201 ? -8.438 12.93 1.639 1 98.12 201 GLY A N 1
ATOM 1566 C CA . GLY A 1 201 ? -7.258 13.5 1.008 1 98.12 201 GLY A CA 1
ATOM 1567 C C . GLY A 1 201 ? -6.777 14.773 1.68 1 98.12 201 GLY A C 1
ATOM 1568 O O . GLY A 1 201 ? -5.711 14.789 2.299 1 98.12 201 GLY A O 1
ATOM 1569 N N . TRP A 1 202 ? -7.641 15.789 1.661 1 97.75 202 TRP A N 1
ATOM 1570 C CA . TRP A 1 202 ? -7.301 17.062 2.291 1 97.75 202 TRP A CA 1
ATOM 1571 C C . TRP A 1 202 ? -7.211 16.906 3.807 1 97.75 202 TRP A C 1
ATOM 1573 O O . TRP A 1 202 ? -6.301 17.438 4.438 1 97.75 202 TRP A O 1
ATOM 1583 N N . GLY A 1 203 ? -8.07 16.125 4.32 1 95.56 203 GLY A N 1
ATOM 1584 C CA . GLY A 1 203 ? -8.211 16.062 5.766 1 95.56 203 GLY A CA 1
ATOM 1585 C C . GLY A 1 203 ? -7.105 15.273 6.441 1 95.56 203 GLY A C 1
ATOM 1586 O O . GLY A 1 203 ? -6.676 15.617 7.543 1 95.56 203 GLY A O 1
ATOM 1587 N N . GLN A 1 204 ? -6.703 14.188 5.777 1 96.06 204 GLN A N 1
ATOM 1588 C CA . GLN A 1 204 ? -5.793 13.297 6.492 1 96.06 204 GLN A CA 1
ATOM 1589 C C . GLN A 1 204 ? -4.531 13.023 5.676 1 96.06 204 GLN A C 1
ATOM 1591 O O . GLN A 1 204 ? -3.424 13.039 6.215 1 96.06 204 GLN A O 1
ATOM 1596 N N . MET A 1 205 ? -4.629 12.844 4.379 1 97.5 205 MET A N 1
ATOM 1597 C CA . MET A 1 205 ? -3.467 12.484 3.568 1 97.5 205 MET A CA 1
ATOM 1598 C C . MET A 1 205 ? -2.445 13.617 3.559 1 97.5 205 MET A C 1
ATOM 1600 O O . MET A 1 205 ? -1.26 13.391 3.314 1 97.5 205 MET A O 1
ATOM 1604 N N . SER A 1 206 ? -2.887 14.836 3.84 1 97.69 206 SER A N 1
ATOM 1605 C CA . SER A 1 206 ? -1.972 15.969 3.898 1 97.69 206 SER A CA 1
ATOM 1606 C C . SER A 1 206 ? -0.876 15.742 4.934 1 97.69 206 SER A C 1
ATOM 1608 O O . SER A 1 206 ? 0.271 16.141 4.73 1 97.69 206 SER A O 1
ATOM 1610 N N . HIS A 1 207 ? -1.174 15.008 6.039 1 96.75 207 HIS A N 1
ATOM 1611 C CA . HIS A 1 207 ? -0.193 14.711 7.078 1 96.75 207 HIS A CA 1
ATOM 1612 C C . HIS A 1 207 ? 0.891 13.773 6.555 1 96.75 207 HIS A C 1
ATOM 1614 O O . HIS A 1 207 ? 2.082 14.055 6.699 1 96.75 207 HIS A O 1
ATOM 1620 N N . SER A 1 208 ? 0.448 12.719 5.973 1 97 208 SER A N 1
ATOM 1621 C CA . SER A 1 208 ? 1.382 11.68 5.551 1 97 208 SER A CA 1
ATOM 1622 C C . SER A 1 208 ? 2.25 12.156 4.391 1 97 208 SER A C 1
ATOM 1624 O O . SER A 1 208 ? 3.428 11.797 4.309 1 97 208 SER A O 1
ATOM 1626 N N . LEU A 1 209 ? 1.632 12.922 3.49 1 98.25 209 LEU A N 1
ATOM 1627 C CA . LEU A 1 209 ? 2.41 13.469 2.383 1 98.25 209 LEU A CA 1
ATOM 1628 C C . LEU A 1 209 ? 3.471 14.438 2.887 1 98.25 209 LEU A C 1
ATOM 1630 O O . LEU A 1 209 ? 4.625 14.383 2.453 1 98.25 209 LEU A O 1
ATOM 1634 N N . ALA A 1 210 ? 3.111 15.312 3.83 1 98.38 210 ALA A N 1
ATOM 1635 C CA . ALA A 1 210 ? 4.078 16.25 4.402 1 98.38 210 ALA A CA 1
ATOM 1636 C C . ALA A 1 210 ? 5.242 15.5 5.055 1 98.38 210 ALA A C 1
ATOM 1638 O O . ALA A 1 210 ? 6.402 15.883 4.883 1 98.38 210 ALA A O 1
ATOM 1639 N N . TRP A 1 211 ? 4.887 14.469 5.758 1 98.44 211 TRP A N 1
ATOM 1640 C CA . TRP A 1 211 ? 5.887 13.664 6.449 1 98.44 211 TRP A CA 1
ATOM 1641 C C . TRP A 1 211 ? 6.855 13.031 5.457 1 98.44 211 TRP A C 1
ATOM 1643 O O . TRP A 1 211 ? 8.07 13.18 5.582 1 98.44 211 TRP A O 1
ATOM 1653 N N . LEU A 1 212 ? 6.332 12.398 4.484 1 98.06 212 LEU A N 1
ATOM 1654 C CA . LEU A 1 212 ? 7.125 11.648 3.514 1 98.06 212 LEU A CA 1
ATOM 1655 C C . LEU A 1 212 ? 8.008 12.578 2.693 1 98.06 212 LEU A C 1
ATOM 1657 O O . LEU A 1 212 ? 9.188 12.297 2.48 1 98.06 212 LEU A O 1
ATOM 1661 N N . LEU A 1 213 ? 7.449 13.688 2.211 1 97.69 213 LEU A N 1
ATOM 1662 C CA . LEU A 1 213 ? 8.203 14.648 1.41 1 97.69 213 LEU A CA 1
ATOM 1663 C C . LEU A 1 213 ? 9.336 15.266 2.225 1 97.69 213 LEU A C 1
ATOM 1665 O O . LEU A 1 213 ? 10.43 15.492 1.701 1 97.69 213 LEU A O 1
ATOM 1669 N N . PHE A 1 214 ? 9.125 15.461 3.502 1 98.25 214 PHE A N 1
ATOM 1670 C CA . PHE A 1 214 ? 10.141 16.047 4.379 1 98.25 214 PHE A CA 1
ATOM 1671 C C . PHE A 1 214 ? 11.266 15.055 4.633 1 98.25 214 PHE A C 1
ATOM 1673 O O . PHE A 1 214 ? 12.438 15.359 4.359 1 98.25 214 PHE A O 1
ATOM 1680 N N . VAL A 1 215 ? 10.945 13.867 5.125 1 98.31 215 VAL A N 1
ATOM 1681 C CA . VAL A 1 215 ? 11.992 12.984 5.625 1 98.31 215 VAL A CA 1
ATOM 1682 C C . VAL A 1 215 ? 12.867 12.508 4.465 1 98.31 215 VAL A C 1
ATOM 1684 O O . VAL A 1 215 ? 14.062 12.266 4.637 1 98.31 215 VAL A O 1
ATOM 1687 N N . ALA A 1 216 ? 12.273 12.414 3.277 1 97.06 216 ALA A N 1
ATOM 1688 C CA . ALA A 1 216 ? 13.023 11.828 2.168 1 97.06 216 ALA A CA 1
ATOM 1689 C C . ALA A 1 216 ? 13.438 12.898 1.161 1 97.06 216 ALA A C 1
ATOM 1691 O O . ALA A 1 216 ? 14.086 12.594 0.158 1 97.06 216 ALA A O 1
ATOM 1692 N N . GLY A 1 217 ? 13.055 14.141 1.409 1 95.62 217 GLY A N 1
ATOM 1693 C CA . GLY A 1 217 ? 13.406 15.219 0.497 1 95.62 217 GLY A CA 1
ATOM 1694 C C . GLY A 1 217 ? 12.891 14.992 -0.914 1 95.62 217 GLY A C 1
ATOM 1695 O O . GLY A 1 217 ? 13.633 15.172 -1.883 1 95.62 217 GLY A O 1
ATOM 1696 N N . LEU A 1 218 ? 11.688 14.555 -1.0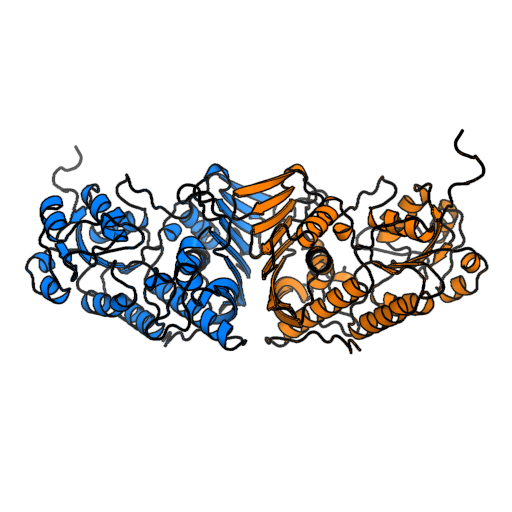64 1 96.25 218 LEU A N 1
ATOM 1697 C CA . LEU A 1 218 ? 11.117 14.195 -2.357 1 96.25 218 LEU A CA 1
ATOM 1698 C C . LEU A 1 218 ? 10.445 15.398 -3.012 1 96.25 218 LEU A C 1
ATOM 1700 O O . LEU A 1 218 ? 9.898 16.266 -2.32 1 96.25 218 LEU A O 1
ATOM 1704 N N . GLU A 1 219 ? 10.492 15.445 -4.324 1 96.25 219 GLU A N 1
ATOM 1705 C CA . GLU A 1 219 ? 9.867 16.484 -5.133 1 96.25 219 GLU A CA 1
ATOM 1706 C C . GLU A 1 219 ? 8.898 15.883 -6.148 1 96.25 219 GLU A C 1
ATOM 1708 O O . GLU A 1 219 ? 9.289 15.555 -7.266 1 96.25 219 GLU A O 1
ATOM 1713 N N . PRO A 1 220 ? 7.613 15.82 -5.785 1 97.75 220 PRO A N 1
ATOM 1714 C CA . PRO A 1 220 ? 6.621 15.234 -6.691 1 97.75 220 PRO A CA 1
ATOM 1715 C C . PRO A 1 220 ? 6.523 15.984 -8.016 1 97.75 220 PRO A C 1
ATOM 1717 O O . PRO A 1 220 ? 6.633 17.219 -8.047 1 97.75 220 PRO A O 1
ATOM 1720 N N . LYS A 1 221 ? 6.289 15.227 -9.086 1 97.38 221 LYS A N 1
ATOM 1721 C CA . LYS A 1 221 ? 6.215 15.789 -10.43 1 97.38 221 LYS A CA 1
ATOM 1722 C C . LYS A 1 221 ? 4.855 15.5 -11.07 1 97.38 221 LYS A C 1
ATOM 1724 O O . LYS A 1 221 ? 4.289 16.359 -11.742 1 97.38 221 LYS A O 1
ATOM 1729 N N . SER A 1 222 ? 4.328 14.336 -10.93 1 98.25 222 SER A N 1
ATOM 1730 C CA . SER A 1 222 ? 3.051 13.93 -11.5 1 98.25 222 SER A CA 1
ATOM 1731 C C . SER A 1 222 ? 2.389 12.844 -10.672 1 98.25 222 SER A C 1
ATOM 1733 O O . SER A 1 222 ? 3.053 12.164 -9.883 1 98.25 222 SER A O 1
ATOM 1735 N N . VAL A 1 223 ? 1.04 12.766 -10.875 1 98.62 223 VAL A N 1
ATOM 1736 C CA . VAL A 1 223 ? 0.273 11.859 -10.023 1 98.62 223 VAL A CA 1
ATOM 1737 C C . VAL A 1 223 ? -0.789 11.148 -10.859 1 98.62 223 VAL A C 1
ATOM 1739 O O . VAL A 1 223 ? -1.453 11.766 -11.695 1 98.62 223 VAL A O 1
ATOM 1742 N N . PHE A 1 224 ? -0.899 9.852 -10.703 1 98.88 224 PHE A N 1
ATOM 1743 C CA . PHE A 1 224 ? -2.107 9.109 -11.047 1 98.88 224 PHE A CA 1
ATOM 1744 C C . PHE A 1 224 ? -2.846 8.68 -9.781 1 98.88 224 PHE A C 1
ATOM 1746 O O . PHE A 1 224 ? -2.25 8.094 -8.875 1 98.88 224 PHE A O 1
ATOM 1753 N N . CYS A 1 225 ? -4.145 8.984 -9.766 1 98.81 225 CYS A N 1
ATOM 1754 C CA . CYS A 1 225 ? -4.875 8.75 -8.523 1 98.81 225 CYS A CA 1
ATOM 1755 C C . CYS A 1 225 ? -6.281 8.234 -8.805 1 98.81 225 CYS A C 1
ATOM 1757 O O . CYS A 1 225 ? -6.902 8.625 -9.797 1 98.81 225 CYS A O 1
ATOM 1759 N N . SER A 1 226 ? -6.719 7.293 -8.031 1 98.62 226 SER A N 1
ATOM 1760 C CA . SER A 1 226 ? -8.109 6.859 -7.969 1 98.62 226 SER A CA 1
ATOM 1761 C C . SER A 1 226 ? -8.703 7.098 -6.582 1 98.62 226 SER A C 1
ATOM 1763 O O . SER A 1 226 ? -8.031 6.875 -5.57 1 98.62 226 SER A O 1
ATOM 1765 N N . MET A 1 227 ? -9.922 7.566 -6.574 1 98.31 227 MET A N 1
ATOM 1766 C CA . MET A 1 227 ? -10.609 7.828 -5.312 1 98.31 227 MET A CA 1
ATOM 1767 C C . MET A 1 227 ? -11.992 7.188 -5.305 1 98.31 227 MET A C 1
ATOM 1769 O O . MET A 1 227 ? -12.625 7.055 -6.352 1 98.31 227 MET A O 1
ATOM 1773 N N . MET A 1 228 ? -12.359 6.707 -4.133 1 97.69 228 MET A N 1
ATOM 1774 C CA . MET A 1 228 ? -13.742 6.305 -3.906 1 97.69 228 MET A CA 1
ATOM 1775 C C . MET A 1 228 ? -14.445 7.266 -2.947 1 97.69 228 MET A C 1
ATOM 1777 O O . MET A 1 228 ? -13.828 7.754 -1.997 1 97.69 228 MET A O 1
ATOM 1781 N N . HIS A 1 229 ? -15.703 7.445 -3.172 1 97.62 229 HIS A N 1
ATOM 1782 C CA . HIS A 1 229 ? -16.406 8.523 -2.486 1 97.62 229 HIS A CA 1
ATOM 1783 C C . HIS A 1 229 ? -17.578 7.988 -1.68 1 97.62 229 HIS A C 1
ATOM 1785 O O . HIS A 1 229 ? -18.156 6.949 -2.021 1 97.62 229 HIS A O 1
ATOM 1791 N N . SER A 1 230 ? -17.875 8.703 -0.606 1 97.12 230 SER A N 1
ATOM 1792 C CA . SER A 1 230 ? -19.094 8.445 0.15 1 97.12 230 SER A CA 1
ATOM 1793 C C . SER A 1 230 ? -20.344 8.719 -0.692 1 97.12 230 SER A C 1
ATOM 1795 O O . SER A 1 230 ? -20.438 9.758 -1.342 1 97.12 230 SER A O 1
ATOM 1797 N N . GLU A 1 231 ? -21.203 7.805 -0.614 1 94.44 231 GLU A N 1
ATOM 1798 C CA . GLU A 1 231 ? -22.469 8.016 -1.317 1 94.44 231 GLU A CA 1
ATOM 1799 C C . GLU A 1 231 ? -23.312 9.094 -0.632 1 94.44 231 GLU A C 1
ATOM 1801 O O . GLU A 1 231 ? -24.125 9.75 -1.274 1 94.44 231 GLU A O 1
ATOM 1806 N N . LYS A 1 232 ? -23.109 9.289 0.626 1 96 232 LYS A N 1
ATOM 1807 C CA . LYS A 1 232 ? -23.922 10.203 1.428 1 96 232 LYS A CA 1
ATOM 1808 C C . LYS A 1 232 ? -23.484 11.656 1.217 1 96 232 LYS A C 1
ATOM 1810 O O . LYS A 1 232 ? -24.328 12.555 1.172 1 96 232 LYS A O 1
ATOM 1815 N N . THR A 1 233 ? -22.188 11.859 1.08 1 97.88 233 THR A N 1
ATOM 1816 C CA . THR A 1 233 ? -21.719 13.242 1.134 1 97.88 233 THR A CA 1
ATOM 1817 C C . THR A 1 233 ? -20.906 13.586 -0.108 1 97.88 233 THR A C 1
ATOM 1819 O O . THR A 1 233 ? -20.656 14.766 -0.385 1 97.88 233 THR A O 1
ATOM 1822 N N . GLY A 1 234 ? -20.375 12.562 -0.776 1 97.5 234 GLY A N 1
ATOM 1823 C CA . GLY A 1 234 ? -19.484 12.797 -1.899 1 97.5 234 GLY A CA 1
ATOM 1824 C C . GLY A 1 234 ? -18.047 12.977 -1.484 1 97.5 234 GLY A C 1
ATOM 1825 O O . GLY A 1 234 ? -17.156 13.109 -2.334 1 97.5 234 GLY A O 1
ATOM 1826 N N . ALA A 1 235 ? -17.703 12.891 -0.211 1 98.44 235 ALA A N 1
ATOM 1827 C CA . ALA A 1 235 ? -16.344 13 0.273 1 98.44 235 ALA A CA 1
ATOM 1828 C C . ALA A 1 235 ? -15.516 11.773 -0.115 1 98.44 235 ALA A C 1
ATOM 1830 O O . ALA A 1 235 ? -16.031 10.648 -0.105 1 98.44 235 ALA A O 1
ATOM 1831 N N . ASP A 1 236 ? -14.289 12.016 -0.5 1 98.5 236 ASP A N 1
ATOM 1832 C CA . ASP A 1 236 ? -13.445 10.852 -0.757 1 98.5 236 ASP A CA 1
ATOM 1833 C C . ASP A 1 236 ? -13.141 10.102 0.537 1 98.5 236 ASP A C 1
ATOM 1835 O O . ASP A 1 236 ? -12.828 10.719 1.559 1 98.5 236 ASP A O 1
ATOM 1839 N N . ILE A 1 237 ? -13.242 8.789 0.5 1 97.56 237 ILE A N 1
ATOM 1840 C CA . ILE A 1 237 ? -13.055 7.957 1.684 1 97.56 237 ILE A CA 1
ATOM 1841 C C . ILE A 1 237 ? -11.906 6.98 1.45 1 97.56 237 ILE A C 1
ATOM 1843 O O . ILE A 1 237 ? -11.344 6.43 2.402 1 97.56 237 ILE A O 1
ATOM 1847 N N . PHE A 1 238 ? -11.609 6.68 0.186 1 97.88 238 PHE A N 1
ATOM 1848 C CA . PHE A 1 238 ? -10.453 5.895 -0.218 1 97.88 238 PHE A CA 1
ATOM 1849 C C . PHE A 1 238 ? -9.609 6.652 -1.242 1 97.88 238 PHE A C 1
ATOM 1851 O O . PHE A 1 238 ? -10.156 7.227 -2.189 1 97.88 238 PHE A O 1
ATOM 1858 N N . ASN A 1 239 ? -8.312 6.68 -1.019 1 98.25 239 ASN A N 1
ATOM 1859 C CA . ASN A 1 239 ? -7.355 7.25 -1.959 1 98.25 239 ASN A CA 1
ATOM 1860 C C . ASN A 1 239 ? -6.277 6.242 -2.346 1 98.25 239 ASN A C 1
ATOM 1862 O O . ASN A 1 239 ? -5.738 5.543 -1.486 1 98.25 239 ASN A O 1
ATOM 1866 N N . SER A 1 240 ? -5.988 6.109 -3.545 1 98.62 240 SER A N 1
ATOM 1867 C CA . SER A 1 240 ? -4.84 5.371 -4.066 1 98.62 240 SER A CA 1
ATOM 1868 C C . SER A 1 240 ? -4.102 6.18 -5.129 1 98.62 240 SER A C 1
ATOM 1870 O O . SER A 1 240 ? -4.684 6.551 -6.148 1 98.62 240 SER A O 1
ATOM 1872 N N . ALA A 1 241 ? -2.848 6.418 -4.91 1 98.81 241 ALA A N 1
ATOM 1873 C CA . ALA A 1 241 ? -2.117 7.262 -5.852 1 98.81 241 ALA A CA 1
ATOM 1874 C C . ALA A 1 241 ? -0.714 6.715 -6.105 1 98.81 241 ALA A C 1
ATOM 1876 O O . ALA A 1 241 ? -0.102 6.121 -5.215 1 98.81 241 ALA A O 1
ATOM 1877 N N . ILE A 1 242 ? -0.275 6.832 -7.254 1 98.88 242 ILE A N 1
ATOM 1878 C CA . ILE A 1 242 ? 1.118 6.672 -7.656 1 98.88 242 ILE A CA 1
ATOM 1879 C C . ILE A 1 242 ? 1.703 8.023 -8.047 1 98.88 242 ILE A C 1
ATOM 1881 O O . ILE A 1 242 ? 1.198 8.688 -8.953 1 98.88 242 ILE A O 1
ATOM 1885 N N . ILE A 1 243 ? 2.748 8.414 -7.336 1 98.75 243 ILE A N 1
ATOM 1886 C CA . ILE A 1 243 ? 3.357 9.727 -7.52 1 98.75 243 ILE A CA 1
ATOM 1887 C C . ILE A 1 243 ? 4.777 9.57 -8.055 1 98.75 243 ILE A C 1
ATOM 1889 O O . ILE A 1 243 ? 5.594 8.859 -7.461 1 98.75 243 ILE A O 1
ATOM 1893 N N . HIS A 1 244 ? 5.047 10.211 -9.172 1 98.56 244 HIS A N 1
ATOM 1894 C CA . HIS A 1 244 ? 6.395 10.273 -9.727 1 98.56 244 HIS A CA 1
ATOM 1895 C C . HIS A 1 244 ? 7.113 11.547 -9.281 1 98.56 244 HIS A C 1
ATOM 1897 O O . HIS A 1 244 ? 6.535 12.633 -9.305 1 98.56 244 HIS A O 1
ATOM 1903 N N . CYS A 1 245 ? 8.32 11.383 -8.859 1 97.81 245 CYS A N 1
ATOM 1904 C CA . CYS A 1 245 ? 9.109 12.523 -8.406 1 97.81 245 CYS A CA 1
ATOM 1905 C C . CYS A 1 245 ? 10.141 12.93 -9.461 1 97.81 245 CYS A C 1
ATOM 1907 O O . CYS A 1 245 ? 10.383 12.188 -10.414 1 97.81 245 CYS A O 1
ATOM 1909 N N . THR A 1 246 ? 10.742 14.031 -9.258 1 96.44 246 THR A N 1
ATOM 1910 C CA . THR A 1 246 ? 11.586 14.672 -10.266 1 96.44 246 THR A CA 1
ATOM 1911 C C . THR A 1 246 ? 12.867 13.875 -10.492 1 96.44 246 THR A C 1
ATOM 1913 O O . THR A 1 246 ? 13.414 13.867 -11.594 1 96.44 246 THR A O 1
ATOM 1916 N N . LYS A 1 247 ? 13.344 13.219 -9.453 1 95.38 247 LYS A N 1
ATOM 1917 C CA . LYS A 1 247 ? 14.609 12.508 -9.594 1 95.38 247 LYS A CA 1
ATOM 1918 C C . LYS A 1 247 ? 14.383 11.023 -9.875 1 95.38 247 LYS A C 1
ATOM 1920 O O . LYS A 1 247 ? 15.305 10.211 -9.75 1 95.38 247 LYS A O 1
ATOM 1925 N N . GLY A 1 248 ? 13.164 10.68 -10.141 1 95.88 248 GLY A N 1
ATOM 1926 C CA . GLY A 1 248 ? 12.867 9.32 -10.578 1 95.88 248 GLY A CA 1
ATOM 1927 C C . GLY A 1 248 ? 12.242 8.469 -9.492 1 95.88 248 GLY A C 1
ATOM 1928 O O . GLY A 1 248 ? 11.82 7.34 -9.742 1 95.88 248 GLY A O 1
ATOM 1929 N N . GLU A 1 249 ? 12.156 8.93 -8.281 1 97.69 249 GLU A N 1
ATOM 1930 C CA . GLU A 1 249 ? 11.523 8.188 -7.199 1 97.69 249 GLU A CA 1
ATOM 1931 C C . GLU A 1 249 ? 10.031 7.984 -7.465 1 97.69 249 GLU A C 1
ATOM 1933 O O . GLU A 1 249 ? 9.398 8.82 -8.109 1 97.69 249 GLU A O 1
ATOM 1938 N N . VAL A 1 250 ? 9.523 6.887 -6.988 1 98.31 250 VAL A N 1
ATOM 1939 C CA . VAL A 1 250 ? 8.102 6.602 -7.102 1 98.31 250 VAL A CA 1
ATOM 1940 C C . VAL A 1 250 ? 7.5 6.402 -5.711 1 98.31 250 VAL A C 1
ATOM 1942 O O . VAL A 1 250 ? 8.047 5.66 -4.895 1 98.31 250 VAL A O 1
ATOM 1945 N N . LEU A 1 251 ? 6.406 7.09 -5.469 1 98.31 251 LEU A N 1
ATOM 1946 C CA . LEU A 1 251 ? 5.66 6.953 -4.223 1 98.31 251 LEU A CA 1
ATOM 1947 C C . LEU A 1 251 ? 4.32 6.27 -4.465 1 98.31 251 LEU A C 1
ATOM 1949 O O . LEU A 1 251 ? 3.576 6.652 -5.371 1 98.31 251 LEU A O 1
ATOM 1953 N N . SER A 1 252 ? 4.059 5.223 -3.748 1 98.31 252 SER A N 1
ATOM 1954 C CA . SER A 1 252 ? 2.742 4.598 -3.697 1 98.31 252 SER A CA 1
ATOM 1955 C C . SER A 1 252 ? 2 4.973 -2.42 1 98.31 252 SER A C 1
ATOM 1957 O O . SER A 1 252 ? 2.396 4.57 -1.323 1 98.31 252 SER A O 1
ATOM 1959 N N . VAL A 1 253 ? 0.894 5.68 -2.553 1 98 253 VAL A N 1
ATOM 1960 C CA . VAL A 1 253 ? 0.218 6.273 -1.403 1 98 253 VAL A CA 1
ATOM 1961 C C . VAL A 1 253 ? -1.214 5.75 -1.319 1 98 253 VAL A C 1
ATOM 1963 O O . VAL A 1 253 ? -1.934 5.73 -2.32 1 98 253 VAL A O 1
ATOM 1966 N N . GLN A 1 254 ? -1.563 5.305 -0.119 1 97.94 254 GLN A N 1
ATOM 1967 C CA . GLN A 1 254 ? -2.914 4.812 0.13 1 97.94 254 GLN A CA 1
ATOM 1968 C C . GLN A 1 254 ? -3.504 5.438 1.391 1 97.94 254 GLN A C 1
ATOM 1970 O O . GLN A 1 254 ? -2.814 5.57 2.404 1 97.94 254 GLN A O 1
ATOM 1975 N N . GLY A 1 255 ? -4.719 5.844 1.284 1 97.94 255 GLY A N 1
ATOM 1976 C CA . GLY A 1 255 ? -5.457 6.391 2.412 1 97.94 255 GLY A CA 1
ATOM 1977 C C . GLY A 1 255 ? -6.879 5.871 2.508 1 97.94 255 GLY A C 1
ATOM 1978 O O . GLY A 1 255 ? -7.539 5.668 1.489 1 97.94 255 GLY A O 1
ATOM 1979 N N . THR A 1 256 ? -7.375 5.676 3.764 1 97.25 256 THR A N 1
ATOM 1980 C CA . THR A 1 256 ? -8.773 5.285 3.92 1 97.25 256 THR A CA 1
ATOM 1981 C C . THR A 1 256 ? -9.32 5.77 5.258 1 97.25 256 THR A C 1
ATOM 1983 O O . THR A 1 256 ? -8.617 5.766 6.266 1 97.25 256 THR A O 1
ATOM 1986 N N . ALA A 1 257 ? -10.555 6.152 5.223 1 95.81 257 ALA A N 1
ATOM 1987 C CA . ALA A 1 257 ? -11.297 6.555 6.418 1 95.81 257 ALA A CA 1
ATOM 1988 C C . ALA A 1 257 ? -12.109 5.395 6.98 1 95.81 257 ALA A C 1
ATOM 1990 O O . ALA A 1 257 ? -12.82 5.551 7.977 1 95.81 257 ALA A O 1
ATOM 1991 N N . SER A 1 258 ? -11.945 4.184 6.426 1 94.38 258 SER A N 1
ATOM 1992 C CA . SER A 1 258 ? -12.953 3.145 6.594 1 94.38 258 SER A CA 1
ATOM 1993 C C . SER A 1 258 ? -12.523 2.107 7.625 1 94.38 258 SER A C 1
ATOM 1995 O O . SER A 1 258 ? -13.039 0.991 7.645 1 94.38 258 SER A O 1
ATOM 1997 N N . LEU A 1 259 ? -11.516 2.434 8.453 1 92.5 259 LEU A N 1
ATOM 1998 C CA . LEU A 1 259 ? -11.273 1.527 9.57 1 92.5 259 LEU A CA 1
ATOM 1999 C C . LEU A 1 259 ? -12.477 1.492 10.508 1 92.5 259 LEU A C 1
ATOM 2001 O O . LEU A 1 259 ? -13.148 2.506 10.703 1 92.5 259 LEU A O 1
ATOM 2005 N N . PRO A 1 260 ? -12.695 0.282 11.008 1 86.38 260 PRO A N 1
ATOM 2006 C CA . PRO A 1 260 ? -13.812 0.224 11.953 1 86.38 260 PRO A CA 1
ATOM 2007 C C . PRO A 1 260 ? -13.578 1.073 13.195 1 86.38 260 PRO A C 1
ATOM 2009 O O . PRO A 1 260 ? -12.445 1.157 13.688 1 86.38 260 PRO A O 1
ATOM 2012 N N . PHE A 1 261 ? -14.664 1.722 13.469 1 68.19 261 PHE A N 1
ATOM 2013 C CA . PHE A 1 261 ? -14.672 2.672 14.578 1 68.19 261 PHE A CA 1
ATOM 2014 C C . PHE A 1 261 ? -15.164 2.008 15.859 1 68.19 261 PHE A C 1
ATOM 2016 O O . PHE A 1 261 ? -16.266 1.451 15.891 1 68.19 261 PHE A O 1
ATOM 2023 N N . SER A 1 262 ? -14.328 1.834 16.75 1 59.81 262 SER A N 1
ATOM 2024 C CA . SER A 1 262 ? -14.891 1.404 18.031 1 59.81 262 SER A CA 1
ATOM 2025 C C . SER A 1 262 ? -15.352 2.596 18.859 1 59.81 262 SER A C 1
ATOM 2027 O O . SER A 1 262 ? -16.516 2.666 19.266 1 59.81 262 SER A O 1
ATOM 2029 N N . SER A 1 263 ? -14.523 3.598 19.172 1 56.44 263 SER A N 1
ATOM 2030 C CA . SER A 1 263 ? -14.789 4.867 19.844 1 56.44 263 SER A CA 1
ATOM 2031 C C . SER A 1 263 ? -13.758 5.922 19.453 1 56.44 263 SER A C 1
ATOM 2033 O O . SER A 1 263 ? -12.688 5.594 18.953 1 56.44 263 SER A O 1
ATOM 2035 N N . TYR A 1 264 ? -14.234 7.184 19.406 1 52 264 TYR A N 1
ATOM 2036 C CA . TYR A 1 264 ? -13.32 8.281 19.141 1 52 264 TYR A CA 1
ATOM 2037 C C . TYR A 1 264 ? -12.008 8.094 19.891 1 52 264 TYR A C 1
ATOM 2039 O O . TYR A 1 264 ? -10.93 8.344 19.344 1 52 264 TYR A O 1
ATOM 2047 N N . PHE A 1 265 ? -12.266 7.543 21.062 1 52.44 265 PHE A N 1
ATOM 2048 C CA . PHE A 1 265 ? -11.125 7.426 21.969 1 52.44 265 PHE A CA 1
ATOM 2049 C C . PHE A 1 265 ? -10.25 6.246 21.578 1 52.44 265 PHE A C 1
ATOM 2051 O O . PHE A 1 265 ? -9.07 6.199 21.938 1 52.44 265 PHE A O 1
ATOM 2058 N N . GLU A 1 266 ? -10.914 5.375 20.875 1 59.62 266 GLU A N 1
ATOM 2059 C CA . GLU A 1 266 ? -10.18 4.156 20.531 1 59.62 266 GLU A CA 1
ATOM 2060 C C . GLU A 1 266 ? -9.758 4.156 19.062 1 59.62 266 GLU A C 1
ATOM 2062 O O . GLU A 1 266 ? -9.031 3.266 18.625 1 59.62 266 GLU A O 1
ATOM 2067 N N . SER A 1 267 ? -10.234 5.215 18.484 1 64.25 267 SER A N 1
ATOM 2068 C CA . SER A 1 267 ? -9.938 5.27 17.047 1 64.25 267 SER A CA 1
ATOM 2069 C C . SER A 1 267 ? -8.508 5.719 16.797 1 64.25 267 SER A C 1
ATOM 2071 O O . SER A 1 267 ? -8.109 6.809 17.219 1 64.25 267 SER A O 1
ATOM 2073 N N . THR A 1 268 ? -7.77 4.852 16.312 1 79.94 268 THR A N 1
ATOM 2074 C CA . THR A 1 268 ? -6.348 5.105 16.109 1 79.94 268 THR A CA 1
ATOM 2075 C C . THR A 1 268 ? -6.027 5.238 14.625 1 79.94 268 THR A C 1
ATOM 2077 O O . THR A 1 268 ? -6.805 4.793 13.781 1 79.94 268 THR A O 1
ATOM 2080 N N . LYS A 1 269 ? -5.129 6.156 14.312 1 90.25 269 LYS A N 1
ATOM 2081 C CA . LYS A 1 269 ? -4.531 6.203 12.984 1 90.25 269 LYS A CA 1
ATOM 2082 C C . LYS A 1 269 ? -3.541 5.062 12.781 1 90.25 269 LYS A C 1
ATOM 2084 O O . LYS A 1 269 ? -2.691 4.812 13.641 1 90.25 269 LYS A O 1
ATOM 2089 N N . HIS A 1 270 ? -3.789 4.312 11.805 1 93.69 270 HIS A N 1
ATOM 2090 C CA . HIS A 1 270 ? -2.826 3.295 11.406 1 93.69 270 HIS A CA 1
ATOM 2091 C C . HIS A 1 270 ? -1.923 3.801 10.281 1 93.69 270 HIS A C 1
ATOM 2093 O O . HIS A 1 270 ? -2.402 4.152 9.203 1 93.69 270 HIS A O 1
ATOM 2099 N N . ILE A 1 271 ? -0.658 3.873 10.586 1 96.88 271 ILE A N 1
ATOM 2100 C CA . ILE A 1 271 ? 0.311 4.406 9.633 1 96.88 271 ILE A CA 1
ATOM 2101 C C . ILE A 1 271 ? 1.361 3.346 9.312 1 96.88 271 ILE A C 1
ATOM 2103 O O . ILE A 1 271 ? 1.829 2.639 10.211 1 96.88 271 ILE A O 1
ATOM 2107 N N . ASP A 1 272 ? 1.668 3.143 8.102 1 97.06 272 ASP A N 1
ATOM 2108 C CA . ASP A 1 272 ? 2.76 2.287 7.645 1 97.06 272 ASP A CA 1
ATOM 2109 C C . ASP A 1 272 ? 3.561 2.963 6.535 1 97.06 272 ASP A C 1
ATOM 2111 O O . ASP A 1 272 ? 3.143 2.967 5.375 1 97.06 272 ASP A O 1
ATOM 2115 N N . MET A 1 273 ? 4.719 3.514 6.922 1 98.06 273 MET A N 1
ATOM 2116 C CA . MET A 1 273 ? 5.648 4.156 5.996 1 98.06 273 MET A CA 1
ATOM 2117 C C . MET A 1 273 ? 6.848 3.26 5.715 1 98.06 273 MET A C 1
ATOM 2119 O O . MET A 1 273 ? 7.488 2.764 6.645 1 98.06 273 MET A O 1
ATOM 2123 N N . ARG A 1 274 ? 7.121 3.049 4.473 1 97.88 274 ARG A N 1
ATOM 2124 C CA . ARG A 1 274 ? 8.297 2.283 4.07 1 97.88 274 ARG A CA 1
ATOM 2125 C C . ARG A 1 274 ? 9.078 3.012 2.982 1 97.88 274 ARG A C 1
ATOM 2127 O O . ARG A 1 274 ? 8.547 3.287 1.905 1 97.88 274 ARG A O 1
ATOM 2134 N N . ILE A 1 275 ? 10.305 3.295 3.23 1 98.62 275 ILE A N 1
ATOM 2135 C CA . ILE A 1 275 ? 11.164 4.012 2.293 1 98.62 275 ILE A CA 1
ATOM 2136 C C . ILE A 1 275 ? 12.336 3.125 1.883 1 98.62 275 ILE A C 1
ATOM 2138 O O . ILE A 1 275 ? 13.188 2.793 2.709 1 98.62 275 ILE A O 1
ATOM 2142 N N . PHE A 1 276 ? 12.375 2.785 0.612 1 98.06 276 PHE A N 1
ATOM 2143 C CA . PHE A 1 276 ? 13.391 1.888 0.077 1 98.06 276 PHE A CA 1
ATOM 2144 C C . PHE A 1 276 ? 14.477 2.674 -0.647 1 98.06 276 PHE A C 1
ATOM 2146 O O . PHE A 1 276 ? 14.18 3.504 -1.509 1 98.06 276 PHE A O 1
ATOM 2153 N N . GLY A 1 277 ? 15.68 2.398 -0.262 1 97.19 277 GLY A N 1
ATOM 2154 C CA . GLY A 1 277 ? 16.828 2.912 -0.976 1 97.19 277 GLY A CA 1
ATOM 2155 C C . GLY A 1 277 ? 17.719 1.818 -1.545 1 97.19 277 GLY A C 1
ATOM 2156 O O . GLY A 1 277 ? 17.391 0.635 -1.454 1 97.19 277 GLY A O 1
ATOM 2157 N N . SER A 1 278 ? 18.797 2.213 -2.188 1 95.69 278 SER A N 1
ATOM 2158 C CA . SER A 1 278 ? 19.719 1.284 -2.832 1 95.69 278 SER A CA 1
ATOM 2159 C C . SER A 1 278 ? 20.359 0.356 -1.812 1 95.69 278 SER A C 1
ATOM 2161 O O . SER A 1 278 ? 20.797 -0.746 -2.156 1 95.69 278 SER A O 1
ATOM 2163 N N . ASP A 1 279 ? 20.391 0.797 -0.519 1 95.88 279 ASP A N 1
ATOM 2164 C CA . ASP A 1 279 ? 21.203 0.045 0.434 1 95.88 279 ASP A CA 1
ATOM 2165 C C . ASP A 1 279 ? 20.344 -0.515 1.565 1 95.88 279 ASP A C 1
ATOM 2167 O O . ASP A 1 279 ? 20.859 -1.135 2.496 1 95.88 279 ASP A O 1
ATOM 2171 N N . GLY A 1 280 ? 19.062 -0.313 1.509 1 96.12 280 GLY A N 1
ATOM 2172 C CA . GLY A 1 280 ? 18.219 -0.82 2.574 1 96.12 280 GLY A CA 1
ATOM 2173 C C . GLY A 1 280 ? 16.844 -0.169 2.607 1 96.12 280 GLY A C 1
ATOM 2174 O O . GLY A 1 280 ? 16.391 0.388 1.605 1 96.12 280 GLY A O 1
ATOM 2175 N N . VAL A 1 281 ? 16.172 -0.34 3.744 1 97.31 281 VAL A N 1
ATOM 2176 C CA . VAL A 1 281 ? 14.812 0.164 3.896 1 97.31 281 VAL A CA 1
ATOM 2177 C C . VAL A 1 281 ? 14.625 0.729 5.305 1 97.31 281 VAL A C 1
ATOM 2179 O O . VAL A 1 281 ? 15.18 0.2 6.27 1 97.31 281 VAL A O 1
ATOM 2182 N N . ILE A 1 282 ? 13.938 1.841 5.398 1 98.38 282 ILE A N 1
ATOM 2183 C CA . ILE A 1 282 ? 13.453 2.402 6.656 1 98.38 282 ILE A CA 1
ATOM 2184 C C . ILE A 1 282 ? 11.938 2.217 6.758 1 98.38 282 ILE A C 1
ATOM 2186 O O . ILE A 1 282 ? 11.203 2.533 5.816 1 98.38 282 ILE A O 1
ATOM 2190 N N . THR A 1 283 ? 11.531 1.657 7.887 1 97.75 283 THR A N 1
ATOM 2191 C CA . THR A 1 283 ? 10.109 1.48 8.164 1 97.75 283 THR A CA 1
ATOM 2192 C C . THR A 1 283 ? 9.703 2.246 9.414 1 97.75 283 THR A C 1
ATOM 2194 O O . THR A 1 283 ? 10.383 2.172 10.445 1 97.75 283 THR A O 1
ATOM 2197 N N . TYR A 1 284 ? 8.703 3.035 9.352 1 98.31 284 TYR A N 1
ATOM 2198 C CA . TYR A 1 284 ? 8.039 3.656 10.492 1 98.31 284 TYR A CA 1
ATOM 2199 C C . TYR A 1 284 ? 6.543 3.359 10.484 1 98.31 284 TYR A C 1
ATOM 2201 O O . TYR A 1 284 ? 5.793 3.943 9.695 1 98.31 284 TYR A O 1
ATOM 2209 N N . SER A 1 285 ? 6.113 2.455 11.383 1 97 285 SER A N 1
ATOM 2210 C CA . SER A 1 285 ? 4.758 1.922 11.297 1 97 285 SER A CA 1
ATOM 2211 C C . SER A 1 285 ? 4.188 1.631 12.68 1 97 285 SER A C 1
ATOM 2213 O O . SER A 1 285 ? 4.934 1.312 13.609 1 97 285 SER A O 1
ATOM 2215 N N . GLY A 1 286 ? 2.854 1.771 12.781 1 94.88 286 GLY A N 1
ATOM 2216 C CA . GLY A 1 286 ? 2.148 1.488 14.016 1 94.88 286 GLY A CA 1
ATOM 2217 C C . GLY A 1 286 ? 0.78 2.137 14.086 1 94.88 286 GLY A C 1
ATOM 2218 O O . GLY A 1 286 ? 0.261 2.617 13.078 1 94.88 286 GLY A O 1
ATOM 2219 N N . GLN A 1 287 ? 0.224 2.002 15.281 1 91.25 287 GLN A N 1
ATOM 2220 C CA . GLN A 1 287 ? -1.022 2.674 15.633 1 91.25 287 GLN A CA 1
ATOM 2221 C C . GLN A 1 287 ? -0.771 3.834 16.594 1 91.25 287 GLN A C 1
ATOM 2223 O O . GLN A 1 287 ? -0.257 3.633 17.688 1 91.25 287 GLN A O 1
ATOM 2228 N N . ASP A 1 288 ? -1.038 5.031 16.156 1 87.88 288 ASP A N 1
ATOM 2229 C CA . ASP A 1 288 ? -0.632 6.27 16.812 1 87.88 288 ASP A CA 1
ATOM 2230 C C . ASP A 1 288 ? -1.083 6.285 18.281 1 87.88 288 ASP A C 1
ATOM 2232 O O . ASP A 1 288 ? -0.393 6.832 19.141 1 87.88 288 ASP A O 1
ATOM 2236 N N . LEU A 1 289 ? -2.199 5.727 18.797 1 84.88 289 LEU A N 1
ATOM 2237 C CA . LEU A 1 289 ? -2.648 5.738 20.172 1 84.88 289 LEU A CA 1
ATOM 2238 C C . LEU A 1 289 ? -2.15 4.504 20.922 1 84.88 289 LEU A C 1
ATOM 2240 O O . LEU A 1 289 ? -2.4 4.352 22.125 1 84.88 289 LEU A O 1
ATOM 2244 N N . HIS A 1 290 ? -1.321 3.742 20.219 1 89.12 290 HIS A N 1
ATOM 2245 C CA . HIS A 1 290 ? -0.732 2.539 20.797 1 89.12 290 HIS A CA 1
ATOM 2246 C C . HIS A 1 290 ? 0.759 2.453 20.5 1 89.12 290 HIS A C 1
ATOM 2248 O O . HIS A 1 290 ? 1.181 1.643 19.672 1 89.12 290 HIS A O 1
ATOM 2254 N N . PRO A 1 291 ? 1.501 3.225 21.234 1 92.19 291 PRO A N 1
ATOM 2255 C CA . PRO A 1 291 ? 2.93 3.322 20.922 1 92.19 291 PRO A CA 1
ATOM 2256 C C . PRO A 1 291 ? 3.617 1.96 20.875 1 92.19 291 PRO A C 1
ATOM 2258 O O . PRO A 1 291 ? 4.594 1.784 20.141 1 92.19 291 PRO A O 1
ATOM 2261 N N . GLU A 1 292 ? 3.121 0.981 21.641 1 94.06 292 GLU A N 1
ATOM 2262 C CA . GLU A 1 292 ? 3.734 -0.341 21.688 1 94.06 292 GLU A CA 1
ATOM 2263 C C . GLU A 1 292 ? 3.484 -1.125 20.406 1 94.06 292 GLU A C 1
ATOM 2265 O O . GLU A 1 292 ? 4.121 -2.152 20.172 1 94.06 292 GLU A O 1
ATOM 2270 N N . SER A 1 293 ? 2.658 -0.659 19.547 1 92.88 293 SER A N 1
ATOM 2271 C CA . SER A 1 293 ? 2.234 -1.387 18.359 1 92.88 293 SER A CA 1
ATOM 2272 C C . SER A 1 293 ? 3.299 -1.334 17.266 1 92.88 293 SER A C 1
ATOM 2274 O O . SER A 1 293 ? 3.232 -2.082 16.281 1 92.88 293 SER A O 1
ATOM 2276 N N . GLY A 1 294 ? 4.293 -0.465 17.422 1 95.44 294 GLY A N 1
ATOM 2277 C CA . GLY A 1 294 ? 5.293 -0.346 16.375 1 95.44 294 GLY A CA 1
ATOM 2278 C C . GLY A 1 294 ? 6.441 0.573 16.75 1 95.44 294 GLY A C 1
ATOM 2279 O O . GLY A 1 294 ? 6.793 0.692 17.922 1 95.4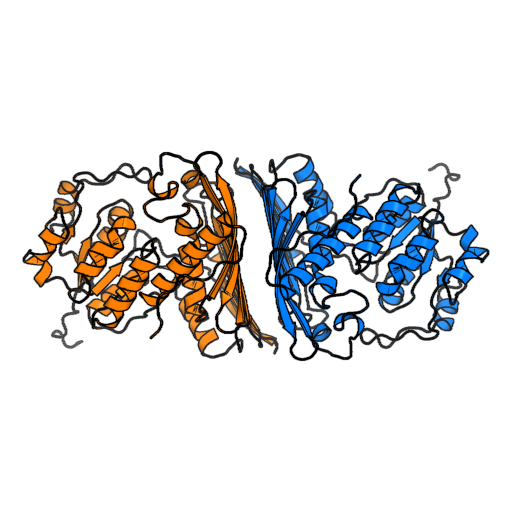4 294 GLY A O 1
ATOM 2280 N N . GLY A 1 295 ? 7.09 1.084 15.641 1 97.88 295 GLY A N 1
ATOM 2281 C CA . GLY A 1 295 ? 8.25 1.948 15.797 1 97.88 295 GLY A CA 1
ATOM 2282 C C . GLY A 1 295 ? 9.031 2.139 14.508 1 97.88 295 GLY A C 1
ATOM 2283 O O . GLY A 1 295 ? 8.469 2.02 13.414 1 97.88 295 GLY A O 1
ATOM 2284 N N . LEU A 1 296 ? 10.266 2.631 14.703 1 98.44 296 LEU A N 1
ATOM 2285 C CA . LEU A 1 296 ? 11.18 2.893 13.602 1 98.44 296 LEU A CA 1
ATOM 2286 C C . LEU A 1 296 ? 12.172 1.748 13.43 1 98.44 296 LEU A C 1
ATOM 2288 O O . LEU A 1 296 ? 12.773 1.296 14.406 1 98.44 296 LEU A O 1
ATOM 2292 N N . LYS A 1 297 ? 12.273 1.249 12.25 1 97 297 LYS A N 1
ATOM 2293 C CA . LYS A 1 297 ? 13.227 0.192 11.938 1 97 297 LYS A CA 1
ATOM 2294 C C . LYS A 1 297 ? 14.07 0.556 10.719 1 97 297 LYS A C 1
ATOM 2296 O O . LYS A 1 297 ? 13.547 1.026 9.711 1 97 297 LYS A O 1
ATOM 2301 N N . LEU A 1 298 ? 15.336 0.437 10.805 1 97.56 298 LEU A N 1
ATOM 2302 C CA . LEU A 1 298 ? 16.281 0.499 9.695 1 97.56 298 LEU A CA 1
ATOM 2303 C C . LEU A 1 298 ? 16.875 -0.877 9.414 1 97.56 298 LEU A C 1
ATOM 2305 O O . LEU A 1 298 ? 17.391 -1.539 10.32 1 97.56 298 LEU A O 1
ATOM 2309 N N . GLN A 1 299 ? 16.734 -1.364 8.211 1 95 299 GLN A N 1
ATOM 2310 C CA . GLN A 1 299 ? 17.359 -2.613 7.773 1 95 299 GLN A CA 1
ATOM 2311 C C . GLN A 1 299 ? 18.188 -2.404 6.512 1 95 299 GLN A C 1
ATOM 2313 O O . GLN A 1 299 ? 17.672 -1.988 5.477 1 95 299 GLN A O 1
ATOM 2318 N N . ARG A 1 300 ? 19.406 -2.727 6.574 1 94.94 300 ARG A N 1
ATOM 2319 C CA . ARG A 1 300 ? 20.297 -2.547 5.434 1 94.94 300 ARG A CA 1
ATOM 2320 C C . ARG A 1 300 ? 20.625 -3.885 4.781 1 94.94 300 ARG A C 1
ATOM 2322 O O . ARG A 1 300 ? 20.562 -4.93 5.43 1 94.94 300 ARG A O 1
ATOM 2329 N N . HIS A 1 301 ? 21.031 -3.822 3.533 1 92 301 HIS A N 1
ATOM 2330 C CA . HIS A 1 301 ? 21.359 -5.031 2.783 1 92 301 HIS A CA 1
ATOM 2331 C C . HIS A 1 301 ? 22.609 -5.703 3.34 1 92 301 HIS A C 1
ATOM 2333 O O . HIS A 1 301 ? 22.797 -6.906 3.148 1 92 301 HIS A O 1
ATOM 2339 N N . ASN A 1 302 ? 23.422 -4.957 4.016 1 90.69 302 ASN A N 1
ATOM 2340 C CA . ASN A 1 302 ? 24.641 -5.531 4.57 1 90.69 302 ASN A CA 1
ATOM 2341 C C . ASN A 1 302 ? 24.391 -6.223 5.906 1 90.69 302 ASN A C 1
ATOM 2343 O O . ASN A 1 302 ? 25.328 -6.664 6.57 1 90.69 302 ASN A O 1
ATOM 2347 N N . GLY A 1 303 ? 23.125 -6.176 6.344 1 89 303 GLY A N 1
ATOM 2348 C CA . GLY A 1 303 ? 22.75 -6.918 7.539 1 89 303 GLY A CA 1
ATOM 2349 C C . GLY A 1 303 ? 22.609 -6.039 8.766 1 89 303 GLY A C 1
ATOM 2350 O O . GLY A 1 303 ? 22.094 -6.473 9.789 1 89 303 GLY A O 1
ATOM 2351 N N . THR A 1 304 ? 23.047 -4.789 8.688 1 92.19 304 THR A N 1
ATOM 2352 C CA . THR A 1 304 ? 22.922 -3.877 9.82 1 92.19 304 THR A CA 1
ATOM 2353 C C . THR A 1 304 ? 21.469 -3.461 10.016 1 92.19 304 THR A C 1
ATOM 2355 O O . THR A 1 304 ? 20.75 -3.195 9.039 1 92.19 304 THR A O 1
ATOM 2358 N N . GLU A 1 305 ? 21.109 -3.43 11.32 1 93.75 305 GLU A N 1
ATOM 2359 C CA . GLU A 1 305 ? 19.734 -3.043 11.641 1 93.75 305 GLU A CA 1
ATOM 2360 C C . GLU A 1 305 ? 19.703 -2.1 12.844 1 93.75 305 GLU A C 1
ATOM 2362 O O . GLU A 1 305 ? 20.625 -2.078 13.656 1 93.75 305 GLU A O 1
ATOM 2367 N N . LEU A 1 306 ? 18.75 -1.251 12.828 1 95.94 306 LEU A N 1
ATOM 2368 C CA . LEU A 1 306 ? 18.391 -0.382 13.945 1 95.94 306 LEU A CA 1
ATOM 2369 C C . LEU A 1 306 ? 16.906 -0.461 14.242 1 95.94 306 LEU A C 1
ATOM 2371 O O . LEU A 1 306 ? 16.078 -0.396 13.328 1 95.94 306 LEU A O 1
ATOM 2375 N N . ASN A 1 307 ? 16.625 -0.747 15.477 1 96.38 307 ASN A N 1
ATOM 2376 C CA . ASN A 1 307 ? 15.227 -0.782 15.922 1 96.38 307 ASN A CA 1
ATOM 2377 C C . ASN A 1 307 ? 14.984 0.182 17.078 1 96.38 307 ASN A C 1
ATOM 2379 O O . ASN A 1 307 ? 15.648 0.09 18.109 1 96.38 307 ASN A O 1
ATOM 2383 N N . LEU A 1 308 ? 14.07 1.098 16.875 1 97.44 308 LEU A N 1
ATOM 2384 C CA . LEU A 1 308 ? 13.625 2.031 17.906 1 97.44 308 LEU A CA 1
ATOM 2385 C C . LEU A 1 308 ? 12.133 1.876 18.172 1 97.44 308 LEU A C 1
ATOM 2387 O O . LEU A 1 308 ? 11.305 2.414 17.438 1 97.44 308 LEU A O 1
ATOM 2391 N N . PRO A 1 309 ? 11.797 1.178 19.297 1 96.69 309 PRO A N 1
ATOM 2392 C CA . PRO A 1 309 ? 10.383 0.945 19.594 1 96.69 309 PRO A CA 1
ATOM 2393 C C . PRO A 1 309 ? 9.641 2.223 19.984 1 96.69 309 PRO A C 1
ATOM 2395 O O . PRO A 1 309 ? 10.266 3.188 20.438 1 96.69 309 PRO A O 1
ATOM 2398 N N . GLY A 1 310 ? 8.328 2.17 19.844 1 97 310 GLY A N 1
ATOM 2399 C CA . GLY A 1 310 ? 7.48 3.307 20.156 1 97 310 GLY A CA 1
ATOM 2400 C C . GLY A 1 310 ? 7.012 4.059 18.922 1 97 310 GLY A C 1
ATOM 2401 O O . GLY A 1 310 ? 7.832 4.566 18.141 1 97 310 GLY A O 1
ATOM 2402 N N . PHE A 1 311 ? 5.789 4.02 18.734 1 96.19 311 PHE A N 1
ATOM 2403 C CA . PHE A 1 311 ? 5.219 4.699 17.578 1 96.19 311 PHE A CA 1
ATOM 2404 C C . PHE A 1 311 ? 4.426 5.926 18.016 1 96.19 311 PHE A C 1
ATOM 2406 O O . PHE A 1 311 ? 3.385 5.801 18.656 1 96.19 311 PHE A O 1
ATOM 2413 N N . TYR A 1 312 ? 4.938 7.109 17.656 1 94.38 312 TYR A N 1
ATOM 2414 C CA . TYR A 1 312 ? 4.344 8.414 17.938 1 94.38 312 TYR A CA 1
ATOM 2415 C C . TYR A 1 312 ? 4.27 9.258 16.672 1 94.38 312 TYR A C 1
ATOM 2417 O O . TYR A 1 312 ? 5.266 9.859 16.25 1 94.38 312 TYR A O 1
ATOM 2425 N N . PHE A 1 313 ? 3.09 9.305 16.109 1 93.88 313 PHE A N 1
ATOM 2426 C CA . PHE A 1 313 ? 2.967 10 14.836 1 93.88 313 PHE A CA 1
ATOM 2427 C C . PHE A 1 313 ? 2.492 11.43 15.047 1 93.88 313 PHE A C 1
ATOM 2429 O O . PHE A 1 313 ? 3.305 12.344 15.227 1 93.88 313 PHE A O 1
ATOM 2436 N N . GLU A 1 314 ? 1.284 11.695 15.305 1 92.44 314 GLU A N 1
ATOM 2437 C CA . GLU A 1 314 ? 0.809 13.047 15.602 1 92.44 314 GLU A CA 1
ATOM 2438 C C . GLU A 1 314 ? 0.763 13.305 17.094 1 92.44 314 GLU A C 1
ATOM 2440 O O . GLU A 1 314 ? 0.576 12.375 17.891 1 92.44 314 GLU A O 1
ATOM 2445 N N . ASN A 1 315 ? 1.07 14.531 17.5 1 91.12 315 ASN A N 1
ATOM 2446 C CA . ASN A 1 315 ? 0.967 14.953 18.891 1 91.12 315 ASN A CA 1
ATOM 2447 C C . ASN A 1 315 ? -0.279 15.797 19.125 1 91.12 315 ASN A C 1
ATOM 2449 O O . ASN A 1 315 ? -0.299 16.984 18.797 1 91.12 315 ASN A O 1
ATOM 2453 N N . TYR A 1 316 ? -1.25 15.219 19.672 1 81.62 316 TYR A N 1
ATOM 2454 C CA . TYR A 1 316 ? -2.479 15.945 19.984 1 81.62 316 TYR A CA 1
ATOM 2455 C C . TYR A 1 316 ? -2.812 15.836 21.469 1 81.62 316 TYR A C 1
ATOM 2457 O O . TYR A 1 316 ? -3.986 15.852 21.844 1 81.62 316 TYR A O 1
ATOM 2465 N N . GLU A 1 317 ? -1.728 15.711 22.219 1 84.88 317 GLU A N 1
ATOM 2466 C CA . GLU A 1 317 ? -1.902 15.719 23.656 1 84.88 317 GLU A CA 1
ATOM 2467 C C . GLU A 1 317 ? -2.523 17.031 24.141 1 84.88 317 GLU A C 1
ATOM 2469 O O . GLU A 1 317 ? -1.979 18.109 23.891 1 84.88 317 GLU A O 1
ATOM 2474 N N . ALA A 1 318 ? -3.555 16.922 24.875 1 84.62 318 ALA A N 1
ATOM 2475 C CA . ALA A 1 318 ? -4.32 18.109 25.25 1 84.62 318 ALA A CA 1
ATOM 2476 C C . ALA A 1 318 ? -3.783 18.734 26.547 1 84.62 318 ALA A C 1
ATOM 2478 O O . ALA A 1 318 ? -3.957 19.922 26.781 1 84.62 318 ALA A O 1
ATOM 2479 N N . GLU A 1 319 ? -3.16 17.984 27.422 1 90.06 319 GLU A N 1
ATOM 2480 C CA . GLU A 1 319 ? -2.836 18.438 28.766 1 90.06 319 GLU A CA 1
ATOM 2481 C C . GLU A 1 319 ? -1.42 19.016 28.828 1 90.06 319 GLU A C 1
ATOM 2483 O O . GLU A 1 319 ? -1.02 19.578 29.844 1 90.06 319 GLU A O 1
ATOM 2488 N N . GLY A 1 320 ? -0.703 19.016 27.844 1 91.81 320 GLY A N 1
ATOM 2489 C CA . GLY A 1 320 ? 0.66 19.531 27.859 1 91.81 320 GLY A CA 1
ATOM 2490 C C . GLY A 1 320 ? 0.765 20.969 27.391 1 91.81 320 GLY A C 1
ATOM 2491 O O . GLY A 1 320 ? -0.184 21.75 27.531 1 91.81 320 GLY A O 1
ATOM 2492 N N . ASP A 1 321 ? 1.986 21.375 27.125 1 95.62 321 ASP A N 1
ATOM 2493 C CA . ASP A 1 321 ? 2.24 22.766 26.703 1 95.62 321 ASP A CA 1
ATOM 2494 C C . ASP A 1 321 ? 2.369 22.859 25.188 1 95.62 321 ASP A C 1
ATOM 2496 O O . ASP A 1 321 ? 2.967 23.797 24.672 1 95.62 321 ASP A O 1
ATOM 2500 N N . GLY A 1 322 ? 1.813 21.891 24.547 1 95.75 322 GLY A N 1
ATOM 2501 C CA . GLY A 1 322 ? 1.72 21.922 23.094 1 95.75 322 GLY A CA 1
ATOM 2502 C C . GLY A 1 322 ? 2.592 20.891 22.406 1 95.75 322 GLY A C 1
ATOM 2503 O O . GLY A 1 322 ? 3.496 20.328 23.031 1 95.75 322 GLY A O 1
ATOM 2504 N N . PRO A 1 323 ? 2.344 20.641 21.141 1 96.56 323 PRO A N 1
ATOM 2505 C CA . PRO A 1 323 ? 3.16 19.703 20.359 1 96.56 323 PRO A CA 1
ATOM 2506 C C . PRO A 1 323 ? 4.531 20.281 20 1 96.56 323 PRO A C 1
ATOM 2508 O O . PRO A 1 323 ? 4.781 21.469 20.219 1 96.56 323 PRO A O 1
ATOM 2511 N N . GLU A 1 324 ? 5.344 19.453 19.5 1 97.62 324 GLU A N 1
ATOM 2512 C CA . GLU A 1 324 ? 6.703 19.844 19.125 1 97.62 324 GLU A CA 1
ATOM 2513 C C . GLU A 1 324 ? 6.691 20.953 18.078 1 97.62 324 GLU A C 1
ATOM 2515 O O . GLU A 1 324 ? 7.578 21.812 18.078 1 97.62 324 GLU A O 1
ATOM 2520 N N . SER A 1 325 ? 5.676 21 17.203 1 97.81 325 SER A N 1
ATOM 2521 C CA . SER A 1 325 ? 5.566 22.062 16.203 1 97.81 325 SER A CA 1
ATOM 2522 C C . SER A 1 325 ? 5.375 23.422 16.875 1 97.81 325 SER A C 1
ATOM 2524 O O . SER A 1 325 ? 6.004 24.406 16.469 1 97.81 325 SER A O 1
ATOM 2526 N N . LEU A 1 326 ? 4.574 23.484 17.875 1 97.75 326 LEU A N 1
ATOM 2527 C CA . LEU A 1 326 ? 4.375 24.719 18.625 1 97.75 326 LEU A CA 1
ATOM 2528 C C . LEU A 1 326 ? 5.652 25.125 19.344 1 97.75 326 LEU A C 1
ATOM 2530 O O . LEU A 1 326 ? 6.012 26.297 19.375 1 97.75 326 LEU A O 1
ATOM 2534 N N . HIS A 1 327 ? 6.328 24.172 19.922 1 97.94 327 HIS A N 1
ATOM 2535 C CA . HIS A 1 327 ? 7.59 24.453 20.594 1 97.94 327 HIS A CA 1
ATOM 2536 C C . HIS A 1 327 ? 8.617 25.031 19.625 1 97.94 327 HIS A C 1
ATOM 2538 O O . HIS A 1 327 ? 9.32 25.984 19.953 1 97.94 327 HIS A O 1
ATOM 2544 N N . ALA A 1 328 ? 8.688 24.406 18.484 1 98.25 328 ALA A N 1
ATOM 2545 C CA . ALA A 1 328 ? 9.594 24.922 17.469 1 98.25 328 ALA A CA 1
ATOM 2546 C C . ALA A 1 328 ? 9.258 26.359 17.109 1 98.25 328 ALA A C 1
ATOM 2548 O O . ALA A 1 328 ? 10.148 27.203 16.969 1 98.25 328 ALA A O 1
ATOM 2549 N N . PHE A 1 329 ? 8 26.594 16.953 1 98.44 329 PHE A N 1
ATOM 2550 C CA . PHE A 1 329 ? 7.535 27.938 16.609 1 98.44 329 PHE A CA 1
ATOM 2551 C C . PHE A 1 329 ? 7.918 28.938 17.688 1 98.44 329 PHE A C 1
ATOM 2553 O O . PHE A 1 329 ? 8.461 30 17.391 1 98.44 329 PHE A O 1
ATOM 2560 N N . ILE A 1 330 ? 7.668 28.609 18.922 1 98.31 330 ILE A N 1
ATOM 2561 C CA . ILE A 1 330 ? 7.961 29.469 20.062 1 98.31 330 ILE A CA 1
ATOM 2562 C C . ILE A 1 330 ? 9.461 29.734 20.141 1 98.31 330 ILE A C 1
ATOM 2564 O O . ILE A 1 330 ? 9.891 30.875 20.328 1 98.31 330 ILE A O 1
ATOM 2568 N N . LYS A 1 331 ? 10.219 28.703 19.969 1 97.88 331 LYS A N 1
ATOM 2569 C CA . LYS A 1 331 ? 11.672 28.875 19.953 1 97.88 331 LYS A CA 1
ATOM 2570 C C . LYS A 1 331 ? 12.094 29.828 18.844 1 97.88 331 LYS A C 1
ATOM 2572 O O . LYS A 1 331 ? 12.945 30.703 19.062 1 97.88 331 LYS A O 1
ATOM 2577 N N . GLY A 1 332 ? 11.562 29.641 17.719 1 97.25 332 GLY A N 1
ATOM 2578 C CA . GLY A 1 332 ? 11.844 30.531 16.609 1 97.25 332 GLY A CA 1
ATOM 2579 C C . GLY A 1 332 ? 11.492 31.984 16.906 1 97.25 332 GLY A C 1
ATOM 2580 O O . GLY A 1 332 ? 12.273 32.875 16.625 1 97.25 332 GLY A O 1
ATOM 2581 N N . CYS A 1 333 ? 10.32 32.188 17.469 1 97.75 333 CYS A N 1
ATOM 2582 C CA . CYS A 1 333 ? 9.891 33.531 17.859 1 97.75 333 CYS A CA 1
ATOM 2583 C C . CYS A 1 333 ? 10.867 34.156 18.844 1 97.75 333 CYS A C 1
ATOM 2585 O O . CYS A 1 333 ? 11.078 35.375 18.828 1 97.75 333 CYS A O 1
ATOM 2587 N N . ASN A 1 334 ? 11.453 33.312 19.625 1 97.12 334 ASN A N 1
ATOM 2588 C CA . ASN A 1 334 ? 12.359 33.781 20.656 1 97.12 334 ASN A CA 1
ATOM 2589 C C . ASN A 1 334 ? 13.789 33.906 20.141 1 97.12 334 ASN A C 1
ATOM 2591 O O . ASN A 1 334 ? 14.711 34.188 20.906 1 97.12 334 ASN A O 1
ATOM 2595 N N . GLY A 1 335 ? 13.992 33.594 18.922 1 95.44 335 GLY A N 1
ATOM 2596 C CA . GLY A 1 335 ? 15.312 33.688 18.328 1 95.44 335 GLY A CA 1
ATOM 2597 C C . GLY A 1 335 ? 16.219 32.531 18.703 1 95.44 335 GLY A C 1
ATOM 2598 O O . GLY A 1 335 ? 17.453 32.625 18.641 1 95.44 335 GLY A O 1
ATOM 2599 N N . GLU A 1 336 ? 15.617 31.484 19.156 1 96.62 336 GLU A N 1
ATOM 2600 C CA . GLU A 1 336 ? 16.359 30.266 19.5 1 96.62 336 GLU A CA 1
ATOM 2601 C C . GLU A 1 336 ? 16.422 29.297 18.328 1 96.62 336 GLU A C 1
ATOM 2603 O O . GLU A 1 336 ? 15.594 29.359 17.422 1 96.62 336 GLU A O 1
ATOM 2608 N N . PRO A 1 337 ? 17.422 28.469 18.391 1 96.06 337 PRO A N 1
ATOM 2609 C CA . PRO A 1 337 ? 17.438 27.422 17.359 1 96.06 337 PRO A CA 1
ATOM 2610 C C . PRO A 1 337 ? 16.203 26.516 17.438 1 96.06 337 PRO A C 1
ATOM 2612 O O . PRO A 1 337 ? 15.734 26.188 18.531 1 96.06 337 PRO A O 1
ATOM 2615 N N . PHE A 1 338 ? 15.672 26.188 16.297 1 95.75 338 PHE A N 1
ATOM 2616 C CA . PHE A 1 338 ? 14.523 25.297 16.25 1 95.75 338 PHE A CA 1
ATOM 2617 C C . PHE A 1 338 ? 14.594 24.406 15.008 1 95.75 338 PHE A C 1
ATOM 2619 O O . PHE A 1 338 ? 15.344 24.688 14.07 1 95.75 338 PHE A O 1
ATOM 2626 N N . VAL A 1 339 ? 13.844 23.328 15.039 1 93.88 339 VAL A N 1
ATOM 2627 C CA . VAL A 1 339 ? 13.742 22.422 13.906 1 93.88 339 VAL A CA 1
ATOM 2628 C C . VAL A 1 339 ? 12.68 22.906 12.93 1 93.88 339 VAL A C 1
ATOM 2630 O O . VAL A 1 339 ? 11.523 23.125 13.32 1 93.88 339 VAL A O 1
ATOM 2633 N N . ASN A 1 340 ? 13.047 23.188 11.703 1 96.25 340 ASN A N 1
ATOM 2634 C CA . ASN A 1 340 ? 12.109 23.531 10.648 1 96.25 340 ASN A CA 1
ATOM 2635 C C . ASN A 1 340 ? 11.695 22.312 9.836 1 96.25 340 ASN A C 1
ATOM 2637 O O . ASN A 1 340 ? 12.258 22.047 8.766 1 96.25 340 ASN A O 1
ATOM 2641 N N . ALA A 1 341 ? 10.656 21.609 10.289 1 97.69 341 ALA A N 1
ATOM 2642 C CA . ALA A 1 341 ? 10.289 20.312 9.719 1 97.69 341 ALA A CA 1
ATOM 2643 C C . ALA A 1 341 ? 9.094 20.453 8.781 1 97.69 341 ALA A C 1
ATOM 2645 O O . ALA A 1 341 ? 8.75 19.5 8.062 1 97.69 341 ALA A O 1
ATOM 2646 N N . ALA A 1 342 ? 8.492 21.594 8.695 1 98.06 342 ALA A N 1
ATOM 2647 C CA . ALA A 1 342 ? 7.367 21.859 7.805 1 98.06 342 ALA A CA 1
ATOM 2648 C C . ALA A 1 342 ? 7.254 23.344 7.484 1 98.06 342 ALA A C 1
ATOM 2650 O O . ALA A 1 342 ? 6.504 24.078 8.133 1 98.06 342 ALA A O 1
ATOM 2651 N N . ASP A 1 343 ? 7.918 23.812 6.496 1 97.56 343 ASP A N 1
ATOM 2652 C CA . ASP A 1 343 ? 7.875 25.203 6.074 1 97.56 343 ASP A CA 1
ATOM 2653 C C . ASP A 1 343 ? 6.914 25.391 4.902 1 97.56 343 ASP A C 1
ATOM 2655 O O . ASP A 1 343 ? 6.145 24.484 4.57 1 97.56 343 ASP A O 1
ATOM 2659 N N . ALA A 1 344 ? 6.945 26.562 4.34 1 97.5 344 ALA A N 1
ATOM 2660 C CA . ALA A 1 344 ? 6.02 26.891 3.26 1 97.5 344 ALA A CA 1
ATOM 2661 C C . ALA A 1 344 ? 6.285 26.031 2.025 1 97.5 344 ALA A C 1
ATOM 2663 O O . ALA A 1 344 ? 5.371 25.75 1.25 1 97.5 344 ALA A O 1
ATOM 2664 N N . ARG A 1 345 ? 7.512 25.656 1.817 1 96.38 345 ARG A N 1
ATOM 2665 C CA . ARG A 1 345 ? 7.832 24.812 0.677 1 96.38 345 ARG A CA 1
ATOM 2666 C C . ARG A 1 345 ? 7.121 23.453 0.783 1 96.38 345 ARG A C 1
ATOM 2668 O O . ARG A 1 345 ? 6.492 23.016 -0.174 1 96.38 345 ARG A O 1
ATOM 2675 N N . ILE A 1 346 ? 7.234 22.828 1.943 1 97.12 346 ILE A N 1
ATOM 2676 C CA . ILE A 1 346 ? 6.555 21.562 2.186 1 97.12 346 ILE A CA 1
ATOM 2677 C C . ILE A 1 346 ? 5.047 21.75 2.008 1 97.12 346 ILE A C 1
ATOM 2679 O O . ILE A 1 346 ? 4.391 20.938 1.355 1 97.12 346 ILE A O 1
ATOM 2683 N N . GLY A 1 347 ? 4.539 22.797 2.615 1 97.56 347 GLY A N 1
ATOM 2684 C CA . GLY A 1 347 ? 3.117 23.062 2.473 1 97.56 347 GLY A CA 1
ATOM 2685 C C . GLY A 1 347 ? 2.674 23.188 1.028 1 97.56 347 GLY A C 1
ATOM 2686 O O . GLY A 1 347 ? 1.641 22.641 0.642 1 97.56 347 GLY A O 1
ATOM 2687 N N . CYS A 1 348 ? 3.447 23.938 0.288 1 97.06 348 CYS A N 1
ATOM 2688 C CA . CYS A 1 348 ? 3.131 24.156 -1.119 1 97.06 348 CYS A CA 1
ATOM 2689 C C . CYS A 1 348 ? 3.158 22.844 -1.896 1 97.06 348 CYS A C 1
ATOM 2691 O O . CYS A 1 348 ? 2.264 22.578 -2.699 1 97.06 348 CYS A O 1
ATOM 2693 N N . GLU A 1 349 ? 4.133 22.016 -1.674 1 97 349 GLU A N 1
ATOM 2694 C CA . GLU A 1 349 ? 4.258 20.734 -2.354 1 97 349 GLU A CA 1
ATOM 2695 C C . GLU A 1 349 ? 3.096 19.812 -2.01 1 97 349 GLU A C 1
ATOM 2697 O O . GLU A 1 349 ? 2.582 19.094 -2.877 1 97 349 GLU A O 1
ATOM 2702 N N . VAL A 1 350 ? 2.697 19.797 -0.776 1 97.88 350 VAL A N 1
ATOM 2703 C CA . VAL A 1 350 ? 1.585 18.969 -0.337 1 97.88 350 VAL A CA 1
ATOM 2704 C C . VAL A 1 350 ? 0.303 19.391 -1.044 1 97.88 350 VAL A C 1
ATOM 2706 O O . VAL A 1 350 ? -0.432 18.562 -1.578 1 97.88 350 VAL A O 1
ATOM 2709 N N . VAL A 1 351 ? 0.056 20.703 -1.077 1 97.75 351 VAL A N 1
ATOM 2710 C CA . VAL A 1 351 ? -1.15 21.25 -1.699 1 97.75 351 VAL A CA 1
ATOM 2711 C C . VAL A 1 351 ? -1.161 20.906 -3.188 1 97.75 351 VAL A C 1
ATOM 2713 O O . VAL A 1 351 ? -2.172 20.438 -3.715 1 97.75 351 VAL A O 1
ATOM 2716 N N . ALA A 1 352 ? -0.023 21.125 -3.838 1 97.75 352 ALA A N 1
ATOM 2717 C CA . ALA A 1 352 ? 0.07 20.828 -5.27 1 97.75 352 ALA A CA 1
ATOM 2718 C C . ALA A 1 352 ? -0.145 19.344 -5.543 1 97.75 352 ALA A C 1
ATOM 2720 O O . ALA A 1 352 ? -0.791 18.984 -6.527 1 97.75 352 ALA A O 1
ATOM 2721 N N . THR A 1 353 ? 0.389 18.516 -4.727 1 98.25 353 THR A N 1
ATOM 2722 C CA . THR A 1 353 ? 0.259 17.078 -4.891 1 98.25 353 THR A CA 1
ATOM 2723 C C . THR A 1 353 ? -1.191 16.641 -4.707 1 98.25 353 THR A C 1
ATOM 2725 O O . THR A 1 353 ? -1.724 15.875 -5.52 1 98.25 353 THR A O 1
ATOM 2728 N N . LEU A 1 354 ? -1.837 17.109 -3.674 1 98.31 354 LEU A N 1
ATOM 2729 C CA . LEU A 1 354 ? -3.227 16.75 -3.418 1 98.31 354 LEU A CA 1
ATOM 2730 C C . LEU A 1 354 ? -4.133 17.25 -4.539 1 98.31 354 LEU A C 1
ATOM 2732 O O . LEU A 1 354 ? -5.027 16.531 -4.984 1 98.31 354 LEU A O 1
ATOM 2736 N N . ASP A 1 355 ? -3.895 18.484 -4.922 1 97.88 355 ASP A N 1
ATOM 2737 C CA . ASP A 1 355 ? -4.656 19 -6.055 1 97.88 355 ASP A CA 1
ATOM 2738 C C . ASP A 1 355 ? -4.531 18.094 -7.266 1 97.88 355 ASP A C 1
ATOM 2740 O O . ASP A 1 355 ? -5.527 17.781 -7.922 1 97.88 355 ASP A O 1
ATOM 2744 N N . ALA A 1 356 ? -3.307 17.688 -7.578 1 98.31 356 ALA A N 1
ATOM 2745 C CA . ALA A 1 356 ? -3.066 16.781 -8.695 1 98.31 356 ALA A CA 1
ATOM 2746 C C . ALA A 1 356 ? -3.773 15.445 -8.484 1 98.31 356 ALA A C 1
ATOM 2748 O O . ALA A 1 356 ? -4.27 14.844 -9.438 1 98.31 356 ALA A O 1
ATOM 2749 N N . MET A 1 357 ? -3.809 14.945 -7.305 1 98.62 357 MET A N 1
ATOM 2750 C CA . MET A 1 357 ? -4.516 13.703 -6.996 1 98.62 357 MET A CA 1
ATOM 2751 C C . MET A 1 357 ? -5.996 13.82 -7.355 1 98.62 357 MET A C 1
ATOM 2753 O O . MET A 1 357 ? -6.543 12.945 -8.031 1 98.62 357 MET A O 1
ATOM 2757 N N . TYR A 1 358 ? -6.594 14.883 -6.926 1 98.44 358 TYR A N 1
ATOM 2758 C CA . TYR A 1 358 ? -8.016 15.07 -7.188 1 98.44 358 TYR A CA 1
ATOM 2759 C C . TYR A 1 358 ? -8.281 15.242 -8.68 1 98.44 358 TYR A C 1
ATOM 2761 O O . TYR A 1 358 ? -9.227 14.664 -9.219 1 98.44 358 TYR A O 1
ATOM 2769 N N . ARG A 1 359 ? -7.434 16.031 -9.352 1 98 359 ARG A N 1
ATOM 2770 C CA . ARG A 1 359 ? -7.586 16.203 -10.797 1 98 359 ARG A CA 1
ATOM 2771 C C . ARG A 1 359 ? -7.438 14.867 -11.516 1 98 359 ARG A C 1
ATOM 2773 O O . ARG A 1 359 ? -8.203 14.555 -12.43 1 98 359 ARG A O 1
ATOM 2780 N N . SER A 1 360 ? -6.465 14.133 -11.094 1 98.5 360 SER A N 1
ATOM 2781 C CA . SER A 1 360 ? -6.227 12.828 -11.703 1 98.5 360 SER A CA 1
ATOM 2782 C C . SER A 1 360 ? -7.406 11.891 -11.477 1 98.5 360 SER A C 1
ATOM 2784 O O . SER A 1 360 ? -7.84 11.195 -12.398 1 98.5 360 SER A O 1
ATOM 2786 N N . ALA A 1 361 ? -7.906 11.828 -10.273 1 98.31 361 ALA A N 1
ATOM 2787 C CA . ALA A 1 361 ? -9.055 10.984 -9.961 1 98.31 361 ALA A CA 1
ATOM 2788 C C . ALA A 1 361 ? -10.25 11.336 -10.828 1 98.31 361 ALA A C 1
ATOM 2790 O O . ALA A 1 361 ? -11.023 10.461 -11.219 1 98.31 361 ALA A O 1
ATOM 2791 N N . LYS A 1 362 ? -10.422 12.57 -11.102 1 97.44 362 LYS A N 1
ATOM 2792 C CA . LYS A 1 362 ? -11.539 13.039 -11.914 1 97.44 362 LYS A CA 1
ATOM 2793 C C . LYS A 1 362 ? -11.305 12.742 -13.398 1 97.44 362 LYS A C 1
ATOM 2795 O O . LYS A 1 362 ? -12.195 12.25 -14.086 1 97.44 362 LYS A O 1
ATOM 2800 N N . SER A 1 363 ? -10.062 13 -13.875 1 97.38 363 SER A N 1
ATOM 2801 C CA . SER A 1 363 ? -9.781 12.906 -15.305 1 97.38 363 SER A CA 1
ATOM 2802 C C . SER A 1 363 ? -9.5 11.469 -15.719 1 97.38 363 SER A C 1
ATOM 2804 O O . SER A 1 363 ? -9.609 11.125 -16.906 1 97.38 363 SER A O 1
ATOM 2806 N N . GLY A 1 364 ? -9.047 10.648 -14.766 1 96.5 364 GLY A N 1
ATOM 2807 C CA . GLY A 1 364 ? -8.617 9.297 -15.07 1 96.5 364 GLY A CA 1
ATOM 2808 C C . GLY A 1 364 ? -7.266 9.234 -15.75 1 96.5 364 GLY A C 1
ATOM 2809 O O . GLY A 1 364 ? -6.934 8.242 -16.406 1 96.5 364 GLY A O 1
ATOM 2810 N N . LYS A 1 365 ? -6.504 10.32 -15.633 1 97.44 365 LYS A N 1
ATOM 2811 C CA . LYS A 1 365 ? -5.219 10.414 -16.312 1 97.44 365 LYS A CA 1
ATOM 2812 C C . LYS A 1 365 ? -4.109 10.805 -15.336 1 97.44 365 LYS A C 1
ATOM 2814 O O . LYS A 1 365 ? -4.383 11.25 -14.219 1 97.44 365 LYS A O 1
ATOM 2819 N N . LEU A 1 366 ? -2.918 10.523 -15.789 1 98.19 366 LEU A N 1
ATOM 2820 C CA . LEU A 1 366 ? -1.763 11.086 -15.094 1 98.19 366 LEU A CA 1
ATOM 2821 C C . LEU A 1 366 ? -1.775 12.609 -15.164 1 98.19 366 LEU A C 1
ATOM 2823 O O . LEU A 1 366 ? -1.889 13.188 -16.25 1 98.19 366 LEU A O 1
ATOM 2827 N N . GLU A 1 367 ? -1.703 13.297 -14.031 1 98.12 367 GLU A N 1
ATOM 2828 C CA . GLU A 1 367 ? -1.76 14.75 -13.984 1 98.12 367 GLU A CA 1
ATOM 2829 C C . GLU A 1 367 ? -0.465 15.336 -13.43 1 98.12 367 GLU A C 1
ATOM 2831 O O . GLU A 1 367 ? 0.05 14.867 -12.414 1 98.12 367 GLU A O 1
ATOM 2836 N N . PRO A 1 368 ? 0.101 16.359 -14.031 1 97.5 368 PRO A N 1
ATOM 2837 C CA . PRO A 1 368 ? 1.275 17.047 -13.484 1 97.5 368 PRO A CA 1
ATOM 2838 C C . PRO A 1 368 ? 0.937 17.938 -12.289 1 97.5 368 PRO A C 1
ATOM 2840 O O . PRO A 1 368 ? -0.221 18.328 -12.109 1 97.5 368 PRO A O 1
ATOM 2843 N N . LEU A 1 369 ? 1.935 18.141 -11.453 1 95.25 369 LEU A N 1
ATOM 2844 C CA . LEU A 1 369 ? 1.739 19.141 -10.422 1 95.25 369 LEU A CA 1
ATOM 2845 C C . LEU A 1 369 ? 1.707 20.547 -11.023 1 95.25 369 LEU A C 1
ATOM 2847 O O . LEU A 1 369 ? 2.471 20.844 -11.945 1 95.25 369 LEU A O 1
ATOM 2851 N N . ALA A 1 370 ? 0.659 21.297 -10.727 1 74.69 370 ALA A N 1
ATOM 2852 C CA . ALA A 1 370 ? 0.554 22.672 -11.195 1 74.69 370 ALA A CA 1
ATOM 2853 C C . ALA A 1 370 ? 1.538 23.578 -10.461 1 74.69 370 ALA A C 1
ATOM 2855 O O . ALA A 1 370 ? 1.206 24.156 -9.414 1 74.69 370 ALA A O 1
ATOM 2856 N N . LEU A 1 371 ? 2.762 23.062 -10.258 1 65.69 371 LEU A N 1
ATOM 2857 C CA . LEU A 1 371 ? 3.586 23.969 -9.469 1 65.69 371 LEU A CA 1
ATOM 2858 C C . LEU A 1 371 ? 4.039 25.156 -10.312 1 65.69 371 LEU A C 1
ATOM 2860 O O . LEU A 1 371 ? 4.352 25.016 -11.492 1 65.69 371 LEU A O 1
ATOM 2864 N N . ALA A 1 372 ? 3.641 26.328 -9.992 1 51.5 372 ALA A N 1
ATOM 2865 C CA . ALA A 1 372 ? 4.219 27.547 -10.555 1 51.5 372 ALA A CA 1
ATOM 2866 C C . ALA A 1 372 ? 5.738 27.438 -10.648 1 51.5 372 ALA A C 1
ATOM 2868 O O . ALA A 1 372 ? 6.348 26.594 -9.992 1 51.5 372 ALA A O 1
ATOM 2869 N N . THR A 1 373 ? 6.488 28.578 -11.031 1 45 373 THR A N 1
ATOM 2870 C CA . THR A 1 373 ? 7.82 28.938 -11.492 1 45 373 THR A CA 1
ATOM 2871 C C . THR A 1 373 ? 8.883 28.516 -10.492 1 45 373 THR A C 1
ATOM 2873 O O . THR A 1 373 ? 8.898 28.984 -9.352 1 45 373 THR A O 1
ATOM 2876 N N . ARG A 1 374 ? 9.148 27.375 -10.25 1 41.03 374 ARG A N 1
ATOM 2877 C CA . ARG A 1 374 ? 10.523 27.297 -9.758 1 41.03 374 ARG A CA 1
ATOM 2878 C C . ARG A 1 374 ? 11.477 28.047 -10.68 1 41.03 374 ARG A C 1
ATOM 2880 O O . ARG A 1 374 ? 11.555 27.75 -11.875 1 41.03 374 ARG A O 1
ATOM 2887 N N . ALA A 1 375 ? 11.719 29.516 -10.648 1 28.48 375 ALA A N 1
ATOM 2888 C CA . ALA A 1 375 ? 12.844 30.219 -11.242 1 28.48 375 ALA A CA 1
ATOM 2889 C C . ALA A 1 375 ? 14.164 29.531 -10.906 1 28.48 375 ALA A C 1
ATOM 2891 O O . ALA A 1 375 ? 14.391 29.125 -9.766 1 28.48 375 ALA A O 1
ATOM 2892 N N . MET B 1 1 ? -15.289 -53.094 9.742 1 33.72 1 MET B N 1
ATOM 2893 C CA . MET B 1 1 ? -14.125 -53.062 8.859 1 33.72 1 MET B CA 1
ATOM 2894 C C . MET B 1 1 ? -14.406 -52.219 7.621 1 33.72 1 MET B C 1
ATOM 2896 O O . MET B 1 1 ? -15.469 -52.344 7.004 1 33.72 1 MET B O 1
ATOM 2900 N N . PRO B 1 2 ? -13.852 -51 7.441 1 40.47 2 PRO B N 1
ATOM 2901 C CA . PRO B 1 2 ? -14.242 -50.344 6.203 1 40.47 2 PRO B CA 1
ATOM 2902 C C . PRO B 1 2 ? -14.219 -51.25 4.992 1 40.47 2 PRO B C 1
ATOM 2904 O O . PRO B 1 2 ? -13.523 -52.281 4.996 1 40.47 2 PRO B O 1
ATOM 2907 N N . ASP B 1 3 ? -15.391 -51.406 4.266 1 39.94 3 ASP B N 1
ATOM 2908 C CA . ASP B 1 3 ? -15.469 -52.281 3.102 1 39.94 3 ASP B CA 1
ATOM 2909 C C . ASP B 1 3 ? -14.117 -52.375 2.391 1 39.94 3 ASP B C 1
ATOM 2911 O O . ASP B 1 3 ? -13.523 -51.344 2.045 1 39.94 3 ASP B O 1
ATOM 2915 N N . PRO B 1 4 ? -13.242 -53.312 2.506 1 45.56 4 PRO B N 1
ATOM 2916 C CA . PRO B 1 4 ? -11.961 -53.562 1.848 1 45.56 4 PRO B CA 1
ATOM 2917 C C . PRO B 1 4 ? -11.969 -53.188 0.365 1 45.56 4 PRO B C 1
ATOM 2919 O O . PRO B 1 4 ? -10.914 -53.094 -0.259 1 45.56 4 PRO B O 1
ATOM 2922 N N . SER B 1 5 ? -13.039 -53.469 -0.29 1 42.78 5 SER B N 1
ATOM 2923 C CA . SER B 1 5 ? -13.156 -53.344 -1.737 1 42.78 5 SER B CA 1
ATOM 2924 C C . SER B 1 5 ? -12.852 -51.906 -2.182 1 42.78 5 SER B C 1
ATOM 2926 O O . SER B 1 5 ? -12.852 -51.625 -3.379 1 42.78 5 SER B O 1
ATOM 2928 N N . THR B 1 6 ? -13.25 -50.906 -1.451 1 46 6 THR B N 1
ATOM 2929 C CA . THR B 1 6 ? -13.07 -49.562 -2.002 1 46 6 THR B CA 1
ATOM 2930 C C . THR B 1 6 ? -11.586 -49.188 -2.006 1 46 6 THR B C 1
ATOM 2932 O O . THR B 1 6 ? -11.07 -48.656 -1.014 1 46 6 THR B O 1
ATOM 2935 N N . ALA B 1 7 ? -10.719 -50 -2.506 1 50.03 7 ALA B N 1
ATOM 2936 C CA . ALA B 1 7 ? -9.297 -49.719 -2.723 1 50.03 7 ALA B CA 1
ATOM 2937 C C . ALA B 1 7 ? -9.062 -48.25 -2.99 1 50.03 7 ALA B C 1
ATOM 2939 O O . ALA B 1 7 ? -9.758 -47.625 -3.812 1 50.03 7 ALA B O 1
ATOM 2940 N N . ARG B 1 8 ? -8.516 -47.531 -2.072 1 61.91 8 ARG B N 1
ATOM 2941 C CA . ARG B 1 8 ? -8.258 -46.094 -2.197 1 61.91 8 ARG B CA 1
ATOM 2942 C C . ARG B 1 8 ? -7.664 -45.75 -3.562 1 61.91 8 ARG B C 1
ATOM 2944 O O . ARG B 1 8 ? -6.621 -46.312 -3.939 1 61.91 8 ARG B O 1
ATOM 2951 N N . ARG B 1 9 ? -8.453 -45.281 -4.555 1 79.19 9 ARG B N 1
ATOM 2952 C CA . ARG B 1 9 ? -7.973 -44.875 -5.879 1 79.19 9 ARG B CA 1
ATOM 2953 C C . ARG B 1 9 ? -6.727 -44 -5.773 1 79.19 9 ARG B C 1
ATOM 2955 O O . ARG B 1 9 ? -6.613 -43.188 -4.863 1 79.19 9 ARG B O 1
ATOM 2962 N N . CYS B 1 10 ? -5.656 -44.438 -6.352 1 93.31 10 CYS B N 1
ATOM 2963 C CA . CYS B 1 10 ? -4.402 -43.719 -6.48 1 93.31 10 CYS B CA 1
ATOM 2964 C C . CYS B 1 10 ? -4.312 -43 -7.832 1 93.31 10 CYS B C 1
ATOM 2966 O O . CYS B 1 10 ? -4.516 -43.625 -8.875 1 93.31 10 CYS B O 1
ATOM 2968 N N . ALA B 1 11 ? -4.121 -41.75 -7.781 1 98.06 11 ALA B N 1
ATOM 2969 C CA . ALA B 1 11 ? -4.02 -40.969 -9.016 1 98.06 11 ALA B CA 1
ATOM 2970 C C . ALA B 1 11 ? -2.707 -41.25 -9.734 1 98.06 11 ALA B C 1
ATOM 2972 O O . ALA B 1 11 ? -1.633 -41.188 -9.133 1 98.06 11 ALA B O 1
ATOM 2973 N N . HIS B 1 12 ? -2.791 -41.656 -10.914 1 98.44 12 HIS B N 1
ATOM 2974 C CA . HIS B 1 12 ? -1.608 -41.812 -11.758 1 98.44 12 HIS B CA 1
ATOM 2975 C C . HIS B 1 12 ? -1.22 -40.5 -12.414 1 98.44 12 HIS B C 1
ATOM 2977 O O . HIS B 1 12 ? -1.96 -39.969 -13.25 1 98.44 12 HIS B O 1
ATOM 2983 N N . ILE B 1 13 ? -0.018 -40 -12.086 1 98.81 13 ILE B N 1
ATOM 2984 C CA . ILE B 1 13 ? 0.331 -38.625 -12.461 1 98.81 13 ILE B CA 1
ATOM 2985 C C . ILE B 1 13 ? 1.67 -38.625 -13.203 1 98.81 13 ILE B C 1
ATOM 2987 O O . ILE B 1 13 ? 2.645 -39.219 -12.734 1 98.81 13 ILE B O 1
ATOM 2991 N N . ALA B 1 14 ? 1.745 -38.031 -14.344 1 98.88 14 ALA B N 1
ATOM 2992 C CA . ALA B 1 14 ? 3.01 -37.781 -15.023 1 98.88 14 ALA B CA 1
ATOM 2993 C C . ALA B 1 14 ? 3.512 -36.344 -14.742 1 98.88 14 ALA B C 1
ATOM 2995 O O . ALA B 1 14 ? 2.713 -35.438 -14.578 1 98.88 14 ALA B O 1
ATOM 2996 N N . VAL B 1 15 ? 4.816 -36.188 -14.672 1 98.88 15 VAL B N 1
ATOM 2997 C CA . VAL B 1 15 ? 5.43 -34.875 -14.43 1 98.88 15 VAL B CA 1
ATOM 2998 C C . VAL B 1 15 ? 6.148 -34.406 -15.688 1 98.88 15 VAL B C 1
ATOM 3000 O O . VAL B 1 15 ? 7.086 -35.062 -16.156 1 98.88 15 VAL B O 1
ATOM 3003 N N . VAL B 1 16 ? 5.621 -33.344 -16.219 1 98.75 16 VAL B N 1
ATOM 3004 C CA . VAL B 1 16 ? 6.203 -32.75 -17.422 1 98.75 16 VAL B CA 1
ATOM 3005 C C . VAL B 1 16 ? 7.117 -31.578 -17.031 1 98.75 16 VAL B C 1
ATOM 3007 O O . VAL B 1 16 ? 6.645 -30.516 -16.641 1 98.75 16 VAL B O 1
ATOM 3010 N N . GLY B 1 17 ? 8.375 -31.719 -17.25 1 98 17 GLY B N 1
ATOM 3011 C CA . GLY B 1 17 ? 9.398 -30.828 -16.734 1 98 17 GLY B CA 1
ATOM 3012 C C . GLY B 1 17 ? 10.078 -31.328 -15.484 1 98 17 GLY B C 1
ATOM 3013 O O . GLY B 1 17 ? 9.43 -31.484 -14.445 1 98 17 GLY B O 1
ATOM 3014 N N . ALA B 1 18 ? 11.359 -31.594 -15.516 1 97.38 18 ALA B N 1
ATOM 3015 C CA . ALA B 1 18 ? 12.102 -32.156 -14.383 1 97.38 18 ALA B CA 1
ATOM 3016 C C . ALA B 1 18 ? 13.227 -31.203 -13.961 1 97.38 18 ALA B C 1
ATOM 3018 O O . ALA B 1 18 ? 14.344 -31.641 -13.68 1 97.38 18 ALA B O 1
ATOM 3019 N N . GLY B 1 19 ? 12.875 -29.906 -14 1 94.19 19 GLY B N 1
ATOM 3020 C CA . GLY B 1 19 ? 13.82 -28.922 -13.5 1 94.19 19 GLY B CA 1
ATOM 3021 C C . GLY B 1 19 ? 13.875 -28.859 -11.992 1 94.19 19 GLY B C 1
ATOM 3022 O O . GLY B 1 19 ? 13.516 -29.828 -11.312 1 94.19 19 GLY B O 1
ATOM 3023 N N . TRP B 1 20 ? 14.422 -27.766 -11.523 1 91.12 20 TRP B N 1
ATOM 3024 C CA . TRP B 1 20 ? 14.711 -27.562 -10.102 1 91.12 20 TRP B CA 1
ATOM 3025 C C . TRP B 1 20 ? 13.445 -27.719 -9.266 1 91.12 20 TRP B C 1
ATOM 3027 O O . TRP B 1 20 ? 13.453 -28.391 -8.227 1 91.12 20 TRP B O 1
ATOM 3037 N N . TRP B 1 21 ? 12.352 -27.188 -9.703 1 91.62 21 TRP B N 1
ATOM 3038 C CA . TRP B 1 21 ? 11.117 -27.203 -8.93 1 91.62 21 TRP B CA 1
ATOM 3039 C C . TRP B 1 21 ? 10.547 -28.625 -8.859 1 91.62 21 TRP B C 1
ATOM 3041 O O . TRP B 1 21 ? 10.133 -29.078 -7.793 1 91.62 21 TRP B O 1
ATOM 3051 N N . SER B 1 22 ? 10.57 -29.312 -9.922 1 95.94 22 SER B N 1
ATOM 3052 C CA . SER B 1 22 ? 10.047 -30.672 -9.945 1 95.94 22 SER B CA 1
ATOM 3053 C C . SER B 1 22 ? 10.898 -31.609 -9.102 1 95.94 22 SER B C 1
ATOM 3055 O O . SER B 1 22 ? 10.375 -32.438 -8.344 1 95.94 22 SER B O 1
ATOM 3057 N N . GLN B 1 23 ? 12.164 -31.516 -9.281 1 95.75 23 GLN B N 1
ATOM 3058 C CA . GLN B 1 23 ? 13.062 -32.406 -8.547 1 95.75 23 GLN B CA 1
ATOM 3059 C C . GLN B 1 23 ? 13.039 -32.094 -7.055 1 95.75 23 GLN B C 1
ATOM 3061 O O . GLN B 1 23 ? 13.227 -33 -6.227 1 95.75 23 GLN B O 1
ATOM 3066 N N . GLY B 1 24 ? 12.773 -30.828 -6.742 1 93.25 24 GLY B N 1
ATOM 3067 C CA . GLY B 1 24 ? 12.789 -30.422 -5.344 1 93.25 24 GLY B CA 1
ATOM 3068 C C . GLY B 1 24 ? 11.461 -30.641 -4.645 1 93.25 24 GLY B C 1
ATOM 3069 O O . GLY B 1 24 ? 11.422 -30.859 -3.434 1 93.25 24 GLY B O 1
ATOM 3070 N N . TRP B 1 25 ? 10.328 -30.594 -5.422 1 94.44 25 TRP B N 1
ATOM 3071 C CA . TRP B 1 25 ? 9.039 -30.578 -4.738 1 94.44 25 TRP B CA 1
ATOM 3072 C C . TRP B 1 25 ? 8.078 -31.594 -5.363 1 94.44 25 TRP B C 1
ATOM 3074 O O . TRP B 1 25 ? 7.633 -32.531 -4.695 1 94.44 25 TRP B O 1
ATOM 3084 N N . HIS B 1 26 ? 7.852 -31.531 -6.625 1 97.12 26 HIS B N 1
ATOM 3085 C CA . HIS B 1 26 ? 6.785 -32.312 -7.238 1 97.12 26 HIS B CA 1
ATOM 3086 C C . HIS B 1 26 ? 7.09 -33.812 -7.16 1 97.12 26 HIS B C 1
ATOM 3088 O O . HIS B 1 26 ? 6.281 -34.594 -6.648 1 97.12 26 HIS B O 1
ATOM 3094 N N . LEU B 1 27 ? 8.281 -34.219 -7.586 1 97.81 27 LEU B N 1
ATOM 3095 C CA . LEU B 1 27 ? 8.625 -35.625 -7.656 1 97.81 27 LEU B CA 1
ATOM 3096 C C . LEU B 1 27 ? 8.727 -36.219 -6.262 1 97.81 27 LEU B C 1
ATOM 3098 O O . LEU B 1 27 ? 8.07 -37.219 -5.965 1 97.81 27 LEU B O 1
ATOM 3102 N N . PRO B 1 28 ? 9.477 -35.594 -5.359 1 97.38 28 PRO B N 1
ATOM 3103 C CA . PRO B 1 28 ? 9.539 -36.188 -4.02 1 97.38 28 PRO B CA 1
ATOM 3104 C C . PRO B 1 28 ? 8.188 -36.188 -3.314 1 97.38 28 PRO B C 1
ATOM 3106 O O . PRO B 1 28 ? 7.863 -37.156 -2.607 1 97.38 28 PRO B O 1
ATOM 3109 N N . HIS B 1 29 ? 7.387 -35.156 -3.447 1 97.88 29 HIS B N 1
ATOM 3110 C CA . HIS B 1 29 ? 6.066 -35.094 -2.834 1 97.88 29 HIS B CA 1
ATOM 3111 C C . HIS B 1 29 ? 5.164 -36.188 -3.367 1 97.88 29 HIS B C 1
ATOM 3113 O O . HIS B 1 29 ? 4.469 -36.844 -2.596 1 97.88 29 HIS B O 1
ATOM 3119 N N . LEU B 1 30 ? 5.148 -36.406 -4.676 1 97.75 30 LEU B N 1
ATOM 3120 C CA . LEU B 1 30 ? 4.328 -37.438 -5.281 1 97.75 30 LEU B CA 1
ATOM 3121 C C . LEU B 1 30 ? 4.758 -38.844 -4.793 1 97.75 30 LEU B C 1
ATOM 3123 O O . LEU B 1 30 ? 3.914 -39.688 -4.539 1 97.75 30 LEU B O 1
ATOM 3127 N N . ARG B 1 31 ? 6.023 -39 -4.652 1 97.12 31 ARG B N 1
ATOM 3128 C CA . ARG B 1 31 ? 6.547 -40.281 -4.176 1 97.12 31 ARG B CA 1
ATOM 3129 C C . ARG B 1 31 ? 6.059 -40.562 -2.764 1 97.12 31 ARG B C 1
ATOM 3131 O O . ARG B 1 31 ? 5.777 -41.719 -2.43 1 97.12 31 ARG B O 1
ATOM 3138 N N . ARG B 1 32 ? 5.957 -39.531 -2.01 1 97 32 ARG B N 1
ATOM 3139 C CA . ARG B 1 32 ? 5.602 -39.688 -0.604 1 97 32 ARG B CA 1
ATOM 3140 C C . ARG B 1 32 ? 4.09 -39.719 -0.421 1 97 32 ARG B C 1
ATOM 3142 O O . ARG B 1 32 ? 3.588 -40.062 0.643 1 97 32 ARG B O 1
ATOM 3149 N N . ASN B 1 33 ? 3.383 -39.281 -1.392 1 96.75 33 ASN B N 1
ATOM 3150 C CA . ASN B 1 33 ? 1.933 -39.156 -1.282 1 96.75 33 ASN B CA 1
ATOM 3151 C C . ASN B 1 33 ? 1.236 -40.469 -1.584 1 96.75 33 ASN B C 1
ATOM 3153 O O . ASN B 1 33 ? 1.305 -40.969 -2.707 1 96.75 33 ASN B O 1
ATOM 3157 N N . VAL B 1 34 ? 0.495 -41 -0.688 1 95.06 34 VAL B N 1
ATOM 3158 C CA . VAL B 1 34 ? -0.101 -42.312 -0.795 1 95.06 34 VAL B CA 1
ATOM 3159 C C . VAL B 1 34 ? -1.256 -42.281 -1.794 1 95.06 34 VAL B C 1
ATOM 3161 O O . VAL B 1 34 ? -1.695 -43.344 -2.277 1 95.06 34 VAL B O 1
ATOM 3164 N N . GLY B 1 35 ? -1.737 -41.094 -2.082 1 96.25 35 GLY B N 1
ATOM 3165 C CA . GLY B 1 35 ? -2.865 -40.969 -2.992 1 96.25 35 GLY B CA 1
ATOM 3166 C C . GLY B 1 35 ? -2.445 -40.844 -4.445 1 96.25 35 GLY B C 1
ATOM 3167 O O . GLY B 1 35 ? -3.291 -40.688 -5.328 1 96.25 35 GLY B O 1
ATOM 3168 N N . ALA B 1 36 ? -1.126 -40.938 -4.73 1 97.62 36 ALA B N 1
ATOM 3169 C CA . ALA B 1 36 ? -0.655 -40.719 -6.094 1 97.62 36 ALA B CA 1
ATOM 3170 C C . ALA B 1 36 ? 0.49 -41.688 -6.438 1 97.62 36 ALA B C 1
ATOM 3172 O O . ALA B 1 36 ? 1.173 -42.188 -5.547 1 97.62 36 ALA B O 1
ATOM 3173 N N . GLN B 1 37 ? 0.641 -41.938 -7.656 1 97.56 37 GLN B N 1
ATOM 3174 C CA . GLN B 1 37 ? 1.761 -42.688 -8.227 1 97.56 37 GLN B CA 1
ATOM 3175 C C . GLN B 1 37 ? 2.307 -42 -9.469 1 97.56 37 GLN B C 1
ATOM 3177 O O . GLN B 1 37 ? 1.54 -41.562 -10.32 1 97.56 37 GLN B O 1
ATOM 3182 N N . ILE B 1 38 ? 3.592 -41.906 -9.516 1 98.38 38 ILE B N 1
ATOM 3183 C CA . ILE B 1 38 ? 4.215 -41.312 -10.688 1 98.38 38 ILE B CA 1
ATOM 3184 C C . ILE B 1 38 ? 4.188 -42.312 -11.844 1 98.38 38 ILE B C 1
ATOM 3186 O O . ILE B 1 38 ? 4.578 -43.469 -11.688 1 98.38 38 ILE B O 1
ATOM 3190 N N . THR B 1 39 ? 3.77 -41.844 -13.016 1 98.19 39 THR B N 1
ATOM 3191 C CA . THR B 1 39 ? 3.678 -42.75 -14.156 1 98.19 39 THR B CA 1
ATOM 3192 C C . THR B 1 39 ? 4.82 -42.5 -15.133 1 98.19 39 THR B C 1
ATOM 3194 O O . THR B 1 39 ? 5.242 -43.406 -15.852 1 98.19 39 THR B O 1
ATOM 3197 N N . ALA B 1 40 ? 5.238 -41.281 -15.188 1 98.62 40 ALA B N 1
ATOM 3198 C CA . ALA B 1 40 ? 6.27 -40.906 -16.156 1 98.62 40 ALA B CA 1
ATOM 3199 C C . ALA B 1 40 ? 6.852 -39.531 -15.844 1 98.62 40 ALA B C 1
ATOM 3201 O O . ALA B 1 40 ? 6.234 -38.75 -15.133 1 98.62 40 ALA B O 1
ATOM 3202 N N . ILE B 1 41 ? 8.039 -39.344 -16.328 1 98.69 41 ILE B N 1
ATOM 3203 C CA . ILE B 1 41 ? 8.703 -38.031 -16.312 1 98.69 41 ILE B CA 1
ATOM 3204 C C . ILE B 1 41 ? 9.023 -37.594 -17.75 1 98.69 41 ILE B C 1
ATOM 3206 O O . ILE B 1 41 ? 9.5 -38.406 -18.547 1 98.69 41 ILE B O 1
ATOM 3210 N N . VAL B 1 42 ? 8.672 -36.406 -18.094 1 98.62 42 VAL B N 1
ATOM 3211 C CA . VAL B 1 42 ? 8.969 -35.875 -19.422 1 98.62 42 VAL B CA 1
ATOM 3212 C C . VAL B 1 42 ? 9.961 -34.719 -19.297 1 98.62 42 VAL B C 1
ATOM 3214 O O . VAL B 1 42 ? 9.656 -33.688 -18.672 1 98.62 42 VAL B O 1
ATOM 3217 N N . GLU B 1 43 ? 11.078 -34.812 -19.906 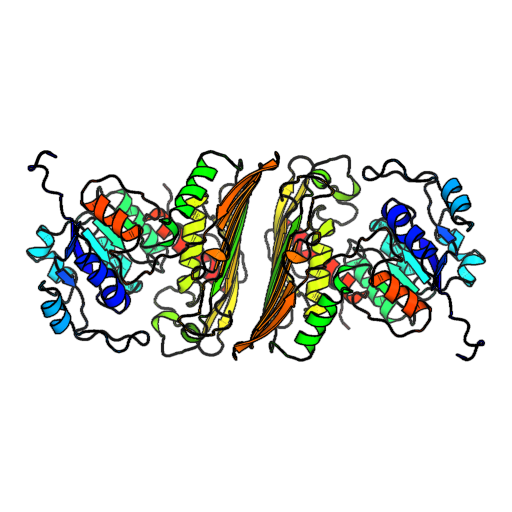1 97.81 43 GLU B N 1
ATOM 3218 C CA . GLU B 1 43 ? 12.133 -33.781 -19.859 1 97.81 43 GLU B CA 1
ATOM 3219 C C . GLU B 1 43 ? 13.109 -33.969 -21.016 1 97.81 43 GLU B C 1
ATOM 3221 O O . GLU B 1 43 ? 13.734 -35.031 -21.156 1 97.81 43 GLU B O 1
ATOM 3226 N N . PRO B 1 44 ? 13.195 -32.875 -21.812 1 95.69 44 PRO B N 1
ATOM 3227 C CA . PRO B 1 44 ? 14.062 -33.031 -22.984 1 95.69 44 PRO B CA 1
ATOM 3228 C C . PRO B 1 44 ? 15.547 -33 -22.625 1 95.69 44 PRO B C 1
ATOM 3230 O O . PRO B 1 44 ? 16.375 -33.562 -23.344 1 95.69 44 PRO B O 1
ATOM 3233 N N . CYS B 1 45 ? 15.93 -32.281 -21.594 1 95.56 45 CYS B N 1
ATOM 3234 C CA . CYS B 1 45 ? 17.328 -32.125 -21.219 1 95.56 45 CYS B CA 1
ATOM 3235 C C . CYS B 1 45 ? 17.812 -33.344 -20.422 1 95.56 45 CYS B C 1
ATOM 3237 O O . CYS B 1 45 ? 17.281 -33.625 -19.344 1 95.56 45 CYS B O 1
ATOM 3239 N N . GLU B 1 46 ? 18.859 -33.938 -20.828 1 96.19 46 GLU B N 1
ATOM 3240 C CA . GLU B 1 46 ? 19.375 -35.125 -20.156 1 96.19 46 GLU B CA 1
ATOM 3241 C C . GLU B 1 46 ? 19.906 -34.781 -18.766 1 96.19 46 GLU B C 1
ATOM 3243 O O . GLU B 1 46 ? 19.844 -35.625 -17.859 1 96.19 46 GLU B O 1
ATOM 3248 N N . ALA B 1 47 ? 20.422 -33.562 -18.703 1 95.12 47 ALA B N 1
ATOM 3249 C CA . ALA B 1 47 ? 20.969 -33.094 -17.438 1 95.12 47 ALA B CA 1
ATOM 3250 C C . ALA B 1 47 ? 20.547 -31.641 -17.172 1 95.12 47 ALA B C 1
ATOM 3252 O O . ALA B 1 47 ? 21.297 -30.703 -17.422 1 95.12 47 ALA B O 1
ATOM 3253 N N . PRO B 1 48 ? 19.328 -31.547 -16.656 1 93.19 48 PRO B N 1
ATOM 3254 C CA . PRO B 1 48 ? 18.859 -30.188 -16.359 1 93.19 48 PRO B CA 1
ATOM 3255 C C . PRO B 1 48 ? 19.797 -29.453 -15.414 1 93.19 48 PRO B C 1
ATOM 3257 O O . PRO B 1 48 ? 20.438 -30.062 -14.555 1 93.19 48 PRO B O 1
ATOM 3260 N N . ARG B 1 49 ? 19.953 -28.125 -15.609 1 88.25 49 ARG B N 1
ATOM 3261 C CA . ARG B 1 49 ? 20.797 -27.266 -14.773 1 88.25 49 ARG B CA 1
ATOM 3262 C C . ARG B 1 49 ? 20 -26.094 -14.219 1 88.25 49 ARG B C 1
ATOM 3264 O O . ARG B 1 49 ? 18.984 -25.688 -14.797 1 88.25 49 ARG B O 1
ATOM 3271 N N . SER B 1 50 ? 20.375 -25.641 -13.094 1 87.25 50 SER B N 1
ATOM 3272 C CA . SER B 1 50 ? 19.781 -24.469 -12.469 1 87.25 50 SER B CA 1
ATOM 3273 C C . SER B 1 50 ? 20.797 -23.719 -11.625 1 87.25 50 SER B C 1
ATOM 3275 O O . SER B 1 50 ? 21.609 -24.328 -10.93 1 87.25 50 SER B O 1
ATOM 3277 N N . THR B 1 51 ? 20.766 -22.391 -11.719 1 83.12 51 THR B N 1
ATOM 3278 C CA . THR B 1 51 ? 21.625 -21.562 -10.875 1 83.12 51 THR B CA 1
ATOM 3279 C C . THR B 1 51 ? 21.172 -21.641 -9.422 1 83.12 51 THR B C 1
ATOM 3281 O O . THR B 1 51 ? 21.938 -21.281 -8.516 1 83.12 51 THR B O 1
ATOM 3284 N N . LEU B 1 52 ? 19.984 -22.172 -9.234 1 81.62 52 LEU B N 1
ATOM 3285 C CA . LEU B 1 52 ? 19.422 -22.219 -7.895 1 81.62 52 LEU B CA 1
ATOM 3286 C C . LEU B 1 52 ? 19.75 -23.531 -7.195 1 81.62 52 LEU B C 1
ATOM 3288 O O . LEU B 1 52 ? 19.656 -23.625 -5.969 1 81.62 52 LEU B O 1
ATOM 3292 N N . ASN B 1 53 ? 20.031 -24.547 -7.949 1 84.44 53 ASN B N 1
ATOM 3293 C CA . ASN B 1 53 ? 20.453 -25.844 -7.438 1 84.44 53 ASN B CA 1
ATOM 3294 C C . ASN B 1 53 ? 21.438 -26.531 -8.383 1 84.44 53 ASN B C 1
ATOM 3296 O O . ASN B 1 53 ? 21.031 -27.125 -9.375 1 84.44 53 ASN B O 1
ATOM 3300 N N . PRO B 1 54 ? 22.609 -26.484 -8.016 1 83.12 54 PRO B N 1
ATOM 3301 C CA . PRO B 1 54 ? 23.609 -27.062 -8.922 1 83.12 54 PRO B CA 1
ATOM 3302 C C . PRO B 1 54 ? 23.625 -28.594 -8.883 1 83.12 54 PRO B C 1
ATOM 3304 O O . PRO B 1 54 ? 24.266 -29.234 -9.727 1 83.12 54 PRO B O 1
ATOM 3307 N N . ASP B 1 55 ? 22.875 -29.25 -8.008 1 89.62 55 ASP B N 1
ATOM 3308 C CA . ASP B 1 55 ? 23 -30.688 -7.82 1 89.62 55 ASP B CA 1
ATOM 3309 C C . ASP B 1 55 ? 21.781 -31.422 -8.359 1 89.62 55 ASP B C 1
ATOM 3311 O O . ASP B 1 55 ? 21.375 -32.438 -7.812 1 89.62 55 ASP B O 1
ATOM 3315 N N . LEU B 1 56 ? 21.25 -30.953 -9.43 1 94.81 56 LEU B N 1
ATOM 3316 C CA . LEU B 1 56 ? 20.094 -31.625 -10.023 1 94.81 56 LEU B CA 1
ATOM 3317 C C . LEU B 1 56 ? 20.484 -33 -10.586 1 94.81 56 LEU B C 1
ATOM 3319 O O . LEU B 1 56 ? 21.578 -33.156 -11.156 1 94.81 56 LEU B O 1
ATOM 3323 N N . LYS B 1 57 ? 19.625 -33.906 -10.461 1 97.19 57 LYS B N 1
ATOM 3324 C CA . LYS B 1 57 ? 19.859 -35.25 -10.977 1 97.19 57 LYS B CA 1
ATOM 3325 C C . LYS B 1 57 ? 19.625 -35.312 -12.484 1 97.19 57 LYS B C 1
ATOM 3327 O O . LYS B 1 57 ? 18.781 -34.562 -13.016 1 97.19 57 LYS B O 1
ATOM 3332 N N . THR B 1 58 ? 20.359 -36.219 -13.086 1 97.19 58 THR B N 1
ATOM 3333 C CA . THR B 1 58 ? 20.156 -36.469 -14.508 1 97.19 58 THR B CA 1
ATOM 3334 C C . THR B 1 58 ? 18.875 -37.281 -14.734 1 97.19 58 THR B C 1
ATOM 3336 O O . THR B 1 58 ? 18.312 -37.844 -13.789 1 97.19 58 THR B O 1
ATOM 3339 N N . MET B 1 59 ? 18.453 -37.375 -16.016 1 97.19 59 MET B N 1
ATOM 3340 C CA . MET B 1 59 ? 17.25 -38.125 -16.328 1 97.19 59 MET B CA 1
ATOM 3341 C C . MET B 1 59 ? 17.453 -39.625 -16.031 1 97.19 59 MET B C 1
ATOM 3343 O O . MET B 1 59 ? 16.531 -40.281 -15.609 1 97.19 59 MET B O 1
ATOM 3347 N N . LYS B 1 60 ? 18.656 -40.094 -16.25 1 97.31 60 LYS B N 1
ATOM 3348 C CA . LYS B 1 60 ? 18.969 -41.469 -15.922 1 97.31 60 LYS B CA 1
ATOM 3349 C C . LYS B 1 60 ? 18.844 -41.719 -14.422 1 97.31 60 LYS B C 1
ATOM 3351 O O . LYS B 1 60 ? 18.281 -42.719 -14 1 97.31 60 LYS B O 1
ATOM 3356 N N . GLU B 1 61 ? 19.359 -40.812 -13.672 1 97.75 61 GLU B N 1
ATOM 3357 C CA . GLU B 1 61 ? 19.281 -40.906 -12.219 1 97.75 61 GLU B CA 1
ATOM 3358 C C . GLU B 1 61 ? 17.844 -40.844 -11.734 1 97.75 61 GLU B C 1
ATOM 3360 O O . GLU B 1 61 ? 17.453 -41.562 -10.805 1 97.75 61 GLU B O 1
ATOM 3365 N N . LEU B 1 62 ? 17.031 -40 -12.352 1 98.06 62 LEU B N 1
ATOM 3366 C CA . LEU B 1 62 ? 15.625 -39.875 -11.984 1 98.06 62 LEU B CA 1
ATOM 3367 C C . LEU B 1 62 ? 14.859 -41.156 -12.336 1 98.06 62 LEU B C 1
ATOM 3369 O O . LEU B 1 62 ? 13.992 -41.594 -11.578 1 98.06 62 LEU B O 1
ATOM 3373 N N . GLN B 1 63 ? 15.156 -41.656 -13.484 1 97.75 63 GLN B N 1
ATOM 3374 C CA . GLN B 1 63 ? 14.539 -42.938 -13.898 1 97.75 63 GLN B CA 1
ATOM 3375 C C . GLN B 1 63 ? 14.812 -44.031 -12.883 1 97.75 63 GLN B C 1
ATOM 3377 O O . GLN B 1 63 ? 13.914 -44.812 -12.539 1 97.75 63 GLN B O 1
ATOM 3382 N N . GLU B 1 64 ? 16.062 -44.094 -12.461 1 97.69 64 GLU B N 1
ATOM 3383 C CA . GLU B 1 64 ? 16.469 -45.125 -11.492 1 97.69 64 GLU B CA 1
ATOM 3384 C C . GLU B 1 64 ? 15.82 -44.875 -10.133 1 97.69 64 GLU B C 1
ATOM 3386 O O . GLU B 1 64 ? 15.367 -45.812 -9.469 1 97.69 64 GLU B O 1
ATOM 3391 N N . LEU B 1 65 ? 15.766 -43.688 -9.766 1 97.75 65 LEU B N 1
ATOM 3392 C CA . LEU B 1 65 ? 15.281 -43.312 -8.438 1 97.75 65 LEU B CA 1
ATOM 3393 C C . LEU B 1 65 ? 13.781 -43.562 -8.32 1 97.75 65 LEU B C 1
ATOM 3395 O O . LEU B 1 65 ? 13.305 -44.062 -7.309 1 97.75 65 LEU B O 1
ATOM 3399 N N . TYR B 1 66 ? 13.047 -43.188 -9.375 1 98 66 TYR B N 1
ATOM 3400 C CA . TYR B 1 66 ? 11.594 -43.219 -9.281 1 98 66 TYR B CA 1
ATOM 3401 C C . TYR B 1 66 ? 11.039 -44.438 -9.992 1 98 66 TYR B C 1
ATOM 3403 O O . TYR B 1 66 ? 9.859 -44.781 -9.859 1 98 66 TYR B O 1
ATOM 3411 N N . GLN B 1 67 ? 11.867 -45.125 -10.797 1 97.75 67 GLN B N 1
ATOM 3412 C CA . GLN B 1 67 ? 11.516 -46.375 -11.484 1 97.75 67 GLN B CA 1
ATOM 3413 C C . GLN B 1 67 ? 10.312 -46.156 -12.398 1 97.75 67 GLN B C 1
ATOM 3415 O O . GLN B 1 67 ? 9.367 -46.969 -12.367 1 97.75 67 GLN B O 1
ATOM 3420 N N . VAL B 1 68 ? 10.352 -45.125 -13.148 1 98 68 VAL B N 1
ATOM 3421 C CA . VAL B 1 68 ? 9.328 -44.812 -14.141 1 98 68 VAL B CA 1
ATOM 3422 C C . VAL B 1 68 ? 9.992 -44.438 -15.461 1 98 68 VAL B C 1
ATOM 3424 O O . VAL B 1 68 ? 11.148 -44 -15.477 1 98 68 VAL B O 1
ATOM 3427 N N . PRO B 1 69 ? 9.32 -44.625 -16.547 1 97.88 69 PRO B N 1
ATOM 3428 C CA . PRO B 1 69 ? 9.906 -44.219 -17.828 1 97.88 69 PRO B CA 1
ATOM 3429 C C . PRO B 1 69 ? 10.117 -42.688 -17.922 1 97.88 69 PRO B C 1
ATOM 3431 O O . PRO B 1 69 ? 9.344 -41.938 -17.344 1 97.88 69 PRO B O 1
ATOM 3434 N N . VAL B 1 70 ? 11.125 -42.344 -18.672 1 97.88 70 VAL B N 1
ATOM 3435 C CA . VAL B 1 70 ? 11.414 -40.969 -18.984 1 97.88 70 VAL B CA 1
ATOM 3436 C C . VAL B 1 70 ? 11.266 -40.719 -20.484 1 97.88 70 VAL B C 1
ATOM 3438 O O . VAL B 1 70 ? 11.719 -41.531 -21.297 1 97.88 70 VAL B O 1
ATOM 3441 N N . PHE B 1 71 ? 10.555 -39.688 -20.828 1 98.31 71 PHE B N 1
ATOM 3442 C CA . PHE B 1 71 ? 10.367 -39.312 -22.219 1 98.31 71 PHE B CA 1
ATOM 3443 C C . PHE B 1 71 ? 11.047 -38 -22.531 1 98.31 71 PHE B C 1
ATOM 3445 O O . PHE B 1 71 ? 11.117 -37.094 -21.656 1 98.31 71 PHE B O 1
ATOM 3452 N N . LYS B 1 72 ? 11.469 -37.781 -23.719 1 97.25 72 LYS B N 1
ATOM 3453 C CA . LYS B 1 72 ? 12.172 -36.562 -24.109 1 97.25 72 LYS B CA 1
ATOM 3454 C C . LYS B 1 72 ? 11.195 -35.469 -24.516 1 97.25 72 LYS B C 1
ATOM 3456 O O . LYS B 1 72 ? 11.492 -34.281 -24.375 1 97.25 72 LYS B O 1
ATOM 3461 N N . THR B 1 73 ? 10.094 -35.906 -25.078 1 97.88 73 THR B N 1
ATOM 3462 C CA . THR B 1 73 ? 9.102 -34.938 -25.5 1 97.88 73 THR B CA 1
ATOM 3463 C C . THR B 1 73 ? 7.711 -35.312 -25.016 1 97.88 73 THR B C 1
ATOM 3465 O O . THR B 1 73 ? 7.453 -36.469 -24.719 1 97.88 73 THR B O 1
ATOM 3468 N N . PHE B 1 74 ? 6.832 -34.312 -24.953 1 98.38 74 PHE B N 1
ATOM 3469 C CA . PHE B 1 74 ? 5.457 -34.562 -24.547 1 98.38 74 PHE B CA 1
ATOM 3470 C C . PHE B 1 74 ? 4.742 -35.438 -25.578 1 98.38 74 PHE B C 1
ATOM 3472 O O . PHE B 1 74 ? 3.914 -36.281 -25.234 1 98.38 74 PHE B O 1
ATOM 3479 N N . ASP B 1 75 ? 5.074 -35.25 -26.828 1 98.31 75 ASP B N 1
ATOM 3480 C CA . ASP B 1 75 ? 4.484 -36.062 -27.891 1 98.31 75 ASP B CA 1
ATOM 3481 C C . ASP B 1 75 ? 4.852 -37.531 -27.719 1 98.31 75 ASP B C 1
ATOM 3483 O O . ASP B 1 75 ? 4.016 -38.438 -27.938 1 98.31 75 ASP B O 1
ATOM 3487 N N . GLU B 1 76 ? 6.148 -37.781 -27.391 1 98.31 76 GLU B N 1
ATOM 3488 C CA . GLU B 1 76 ? 6.562 -39.156 -27.125 1 98.31 76 GLU B CA 1
ATOM 3489 C C . GLU B 1 76 ? 5.758 -39.781 -25.984 1 98.31 76 GLU B C 1
ATOM 3491 O O . GLU B 1 76 ? 5.336 -40.938 -26.062 1 98.31 76 GLU B O 1
ATOM 3496 N N . PHE B 1 77 ? 5.562 -39.031 -25 1 98.5 77 PHE B N 1
ATOM 3497 C CA . PHE B 1 77 ? 4.762 -39.469 -23.859 1 98.5 77 PHE B CA 1
ATOM 3498 C C . PHE B 1 77 ? 3.322 -39.75 -24.297 1 98.5 77 PHE B C 1
ATOM 3500 O O . PHE B 1 77 ? 2.764 -40.781 -23.984 1 98.5 77 PHE B O 1
ATOM 3507 N N . LEU B 1 78 ? 2.701 -38.812 -25.078 1 98.5 78 LEU B N 1
ATOM 3508 C CA . LEU B 1 78 ? 1.312 -38.938 -25.5 1 98.5 78 LEU B CA 1
ATOM 3509 C C . LEU B 1 78 ? 1.09 -40.219 -26.281 1 98.5 78 LEU B C 1
ATOM 3511 O O . LEU B 1 78 ? 0.006 -40.812 -26.234 1 98.5 78 LEU B O 1
ATOM 3515 N N . ASN B 1 79 ? 2.109 -40.625 -26.953 1 97.44 79 ASN B N 1
ATOM 3516 C CA . ASN B 1 79 ? 2.006 -41.812 -27.797 1 97.44 79 ASN B CA 1
ATOM 3517 C C . ASN B 1 79 ? 2.404 -43.094 -27.062 1 97.44 79 ASN B C 1
ATOM 3519 O O . ASN B 1 79 ? 2.387 -44.188 -27.625 1 97.44 79 ASN B O 1
ATOM 3523 N N . SER B 1 80 ? 2.738 -42.938 -25.844 1 97.81 80 SER B N 1
ATOM 3524 C CA . SER B 1 80 ? 3.199 -44.094 -25.062 1 97.81 80 SER B CA 1
ATOM 3525 C C . SER B 1 80 ? 2.031 -44.812 -24.391 1 97.81 80 SER B C 1
ATOM 3527 O O . SER B 1 80 ? 0.928 -44.25 -24.312 1 97.81 80 SER B O 1
ATOM 3529 N N . SER B 1 81 ? 2.248 -46 -23.891 1 97.06 81 SER B N 1
ATOM 3530 C CA . SER B 1 81 ? 1.262 -46.75 -23.125 1 97.06 81 SER B CA 1
ATOM 3531 C C . SER B 1 81 ? 1.003 -46.094 -21.766 1 97.06 81 SER B C 1
ATOM 3533 O O . SER B 1 81 ? -0.107 -46.188 -21.234 1 97.06 81 SER B O 1
ATOM 3535 N N . GLU B 1 82 ? 2.016 -45.438 -21.266 1 96.81 82 GLU B N 1
ATOM 3536 C CA . GLU B 1 82 ? 1.887 -44.781 -19.969 1 96.81 82 GLU B CA 1
ATOM 3537 C C . GLU B 1 82 ? 0.834 -43.688 -20 1 96.81 82 GLU B C 1
ATOM 3539 O O . GLU B 1 82 ? 0.129 -43.469 -19.016 1 96.81 82 GLU B O 1
ATOM 3544 N N . ALA B 1 83 ? 0.775 -43 -21.125 1 98.12 83 ALA B N 1
ATOM 3545 C CA . ALA B 1 83 ? -0.203 -41.938 -21.266 1 98.12 83 ALA B CA 1
ATOM 3546 C C . ALA B 1 83 ? -1.623 -42.438 -21.062 1 98.12 83 ALA B C 1
ATOM 3548 O O . ALA B 1 83 ? -2.475 -41.75 -20.5 1 98.12 83 ALA B O 1
ATOM 3549 N N . LYS B 1 84 ? -1.863 -43.656 -21.469 1 96.38 84 LYS B N 1
ATOM 3550 C CA . LYS B 1 84 ? -3.197 -44.25 -21.406 1 96.38 84 LYS B CA 1
ATOM 3551 C C . LYS B 1 84 ? -3.605 -44.531 -19.969 1 96.38 84 LYS B C 1
ATOM 3553 O O . LYS B 1 84 ? -4.797 -44.531 -19.641 1 96.38 84 LYS B O 1
ATOM 3558 N N . SER B 1 85 ? -2.619 -44.719 -19.156 1 95.56 85 SER B N 1
ATOM 3559 C CA . SER B 1 85 ? -2.91 -45.062 -17.766 1 95.56 85 SER B CA 1
ATOM 3560 C C . SER B 1 85 ? -2.732 -43.844 -16.859 1 95.56 85 SER B C 1
ATOM 3562 O O . SER B 1 85 ? -2.801 -43.969 -15.641 1 95.56 85 SER B O 1
ATOM 3564 N N . THR B 1 86 ? -2.48 -42.719 -17.438 1 98.38 86 THR B N 1
ATOM 3565 C CA . THR B 1 86 ? -2.246 -41.5 -16.672 1 98.38 86 THR B CA 1
ATOM 3566 C C . THR B 1 86 ? -3.547 -40.719 -16.469 1 98.38 86 THR B C 1
ATOM 3568 O O . THR B 1 86 ? -4.301 -40.5 -17.422 1 98.38 86 THR B O 1
ATOM 3571 N N . ASP B 1 87 ? -3.834 -40.406 -15.211 1 98.25 87 ASP B N 1
ATOM 3572 C CA . ASP B 1 87 ? -5.023 -39.625 -14.883 1 98.25 87 ASP B CA 1
ATOM 3573 C C . ASP B 1 87 ? -4.773 -38.125 -15.062 1 98.25 87 ASP B C 1
ATOM 3575 O O . ASP B 1 87 ? -5.637 -37.406 -15.555 1 98.25 87 ASP B O 1
ATOM 3579 N N . GLY B 1 88 ? -3.635 -37.688 -14.586 1 98.69 88 GLY B N 1
ATOM 3580 C CA . GLY B 1 88 ? -3.309 -36.281 -14.594 1 98.69 88 GLY B CA 1
ATOM 3581 C C . GLY B 1 88 ? -1.844 -36 -14.883 1 98.69 88 GLY B C 1
ATOM 3582 O O . GLY B 1 88 ? -1.011 -36.906 -14.797 1 98.69 88 GLY B O 1
ATOM 3583 N N . ILE B 1 89 ? -1.561 -34.781 -15.211 1 98.88 89 ILE B N 1
ATOM 3584 C CA . ILE B 1 89 ? -0.177 -34.375 -15.438 1 98.88 89 ILE B CA 1
ATOM 3585 C C . ILE B 1 89 ? 0.115 -33.062 -14.672 1 98.88 89 ILE B C 1
ATOM 3587 O O . ILE B 1 89 ? -0.772 -32.25 -14.492 1 98.88 89 ILE B O 1
ATOM 3591 N N . ILE B 1 90 ? 1.319 -32.938 -14.211 1 98.88 90 ILE B N 1
ATOM 3592 C CA . ILE B 1 90 ? 1.868 -31.703 -13.695 1 98.88 90 ILE B CA 1
ATOM 3593 C C . ILE B 1 90 ? 2.766 -31.062 -14.75 1 98.88 90 ILE B C 1
ATOM 3595 O O . ILE B 1 90 ? 3.674 -31.703 -15.281 1 98.88 90 ILE B O 1
ATOM 3599 N N . ILE B 1 91 ? 2.404 -29.875 -15.109 1 98.81 91 ILE B N 1
ATOM 3600 C CA . ILE B 1 91 ? 3.217 -29.141 -16.078 1 98.81 91 ILE B CA 1
ATOM 3601 C C . ILE B 1 91 ? 4.105 -28.141 -15.336 1 98.81 91 ILE B C 1
ATOM 3603 O O . ILE B 1 91 ? 3.619 -27.109 -14.844 1 98.81 91 ILE B O 1
ATOM 3607 N N . ALA B 1 92 ? 5.371 -28.438 -15.266 1 97.81 92 ALA B N 1
ATOM 3608 C CA . ALA B 1 92 ? 6.352 -27.625 -14.547 1 97.81 92 ALA B CA 1
ATOM 3609 C C . ALA B 1 92 ? 7.531 -27.281 -15.453 1 97.81 92 ALA B C 1
ATOM 3611 O O . ALA B 1 92 ? 8.688 -27.297 -15.008 1 97.81 92 ALA B O 1
ATOM 3612 N N . THR B 1 93 ? 7.254 -27.031 -16.734 1 95.75 93 THR B N 1
ATOM 3613 C CA . THR B 1 93 ? 8.234 -26.547 -17.703 1 95.75 93 THR B CA 1
ATOM 3614 C C . THR B 1 93 ? 8.352 -25.031 -17.656 1 95.75 93 THR B C 1
ATOM 3616 O O . THR B 1 93 ? 7.793 -24.391 -16.766 1 95.75 93 THR B O 1
ATOM 3619 N N . SER B 1 94 ? 9.164 -24.484 -18.516 1 91.62 94 SER B N 1
ATOM 3620 C CA . SER B 1 94 ? 9.195 -23.031 -18.625 1 91.62 94 SER B CA 1
ATOM 3621 C C . SER B 1 94 ? 7.848 -22.484 -19.094 1 91.62 94 SER B C 1
ATOM 3623 O O . SER B 1 94 ? 7.105 -23.156 -19.797 1 91.62 94 SER B O 1
ATOM 3625 N N . HIS B 1 95 ? 7.547 -21.297 -18.719 1 92.62 95 HIS B N 1
ATOM 3626 C CA . HIS B 1 95 ? 6.242 -20.703 -19.016 1 92.62 95 HIS B CA 1
ATOM 3627 C C . HIS B 1 95 ? 6.02 -20.594 -20.516 1 92.62 95 HIS B C 1
ATOM 3629 O O . HIS B 1 95 ? 4.879 -20.641 -20.984 1 92.62 95 HIS B O 1
ATOM 3635 N N . ALA B 1 96 ? 7.098 -20.531 -21.25 1 92.19 96 ALA B N 1
ATOM 3636 C CA . ALA B 1 96 ? 6.996 -20.375 -22.688 1 92.19 96 ALA B CA 1
ATOM 3637 C C . ALA B 1 96 ? 6.359 -21.609 -23.328 1 92.19 96 ALA B C 1
ATOM 3639 O O . ALA B 1 96 ? 5.773 -21.516 -24.422 1 92.19 96 ALA B O 1
ATOM 3640 N N . SER B 1 97 ? 6.461 -22.75 -22.672 1 95.38 97 SER B N 1
ATOM 3641 C CA . SER B 1 97 ? 5.965 -23.984 -23.266 1 95.38 97 SER B CA 1
ATOM 3642 C C . SER B 1 97 ? 4.617 -24.391 -22.672 1 95.38 97 SER B C 1
ATOM 3644 O O . SER B 1 97 ? 3.996 -25.359 -23.125 1 95.38 97 SER B O 1
ATOM 3646 N N . HIS B 1 98 ? 4.125 -23.656 -21.719 1 98 98 HIS B N 1
ATOM 3647 C CA . HIS B 1 98 ? 2.908 -24.016 -21 1 98 98 HIS B CA 1
ATOM 3648 C C . HIS B 1 98 ? 1.723 -24.156 -21.953 1 98 98 HIS B C 1
ATOM 3650 O O . HIS B 1 98 ? 0.985 -25.141 -21.891 1 98 98 HIS B O 1
ATOM 3656 N N . CYS B 1 99 ? 1.596 -23.156 -22.766 1 97.94 99 CYS B N 1
ATOM 3657 C CA . CYS B 1 99 ? 0.418 -23.141 -23.625 1 97.94 99 CYS B CA 1
ATOM 3658 C C . CYS B 1 99 ? 0.411 -24.328 -24.578 1 97.94 99 CYS B C 1
ATOM 3660 O O . CYS B 1 99 ? -0.602 -25.016 -24.703 1 97.94 99 CYS B O 1
ATOM 3662 N N . GLU B 1 100 ? 1.528 -24.578 -25.203 1 98.06 100 GLU B N 1
ATOM 3663 C CA . GLU B 1 100 ? 1.623 -25.672 -26.141 1 98.06 100 GLU B CA 1
ATOM 3664 C C . GLU B 1 100 ? 1.324 -27.016 -25.469 1 98.06 100 GLU B C 1
ATOM 3666 O O . GLU B 1 100 ? 0.499 -27.797 -25.953 1 98.06 100 GLU B O 1
ATOM 3671 N N . ILE B 1 101 ? 1.948 -27.266 -24.359 1 98.56 101 ILE B N 1
ATOM 3672 C CA . ILE B 1 101 ? 1.767 -28.516 -23.641 1 98.56 101 ILE B CA 1
ATOM 3673 C C . ILE B 1 101 ? 0.336 -28.609 -23.109 1 98.56 101 ILE B C 1
ATOM 3675 O O . ILE B 1 101 ? -0.308 -29.656 -23.234 1 98.56 101 ILE B O 1
ATOM 3679 N N . GLY B 1 102 ? -0.14 -27.531 -22.562 1 98.69 102 GLY B N 1
ATOM 3680 C CA . GLY B 1 102 ? -1.499 -27.484 -22.047 1 98.69 102 GLY B CA 1
ATOM 3681 C C . GLY B 1 102 ? -2.547 -27.797 -23.109 1 98.69 102 GLY B C 1
ATOM 3682 O O . GLY B 1 102 ? -3.457 -28.594 -22.875 1 98.69 102 GLY B O 1
ATOM 3683 N N . MET B 1 103 ? -2.393 -27.219 -24.281 1 98.56 103 MET B N 1
ATOM 3684 C CA . MET B 1 103 ? -3.357 -27.406 -25.359 1 98.56 103 MET B CA 1
ATOM 3685 C C . MET B 1 103 ? -3.381 -28.859 -25.812 1 98.56 103 MET B C 1
ATOM 3687 O O . MET B 1 103 ? -4.438 -29.391 -26.172 1 98.56 103 MET B O 1
ATOM 3691 N N . LYS B 1 104 ? -2.248 -29.484 -25.781 1 98.44 104 LYS B N 1
ATOM 3692 C CA . LYS B 1 104 ? -2.166 -30.906 -26.156 1 98.44 104 LYS B CA 1
ATOM 3693 C C . LYS B 1 104 ? -2.756 -31.797 -25.078 1 98.44 104 LYS B C 1
ATOM 3695 O O . LYS B 1 104 ? -3.232 -32.906 -25.359 1 98.44 104 LYS B O 1
ATOM 3700 N N . ALA B 1 105 ? -2.762 -31.297 -23.859 1 98.62 105 ALA B N 1
ATOM 3701 C CA . ALA B 1 105 ? -3.104 -32.125 -22.703 1 98.62 105 ALA B CA 1
ATOM 3702 C C . ALA B 1 105 ? -4.586 -32 -22.359 1 98.62 105 ALA B C 1
ATOM 3704 O O . ALA B 1 105 ? -5.191 -32.938 -21.844 1 98.62 105 ALA B O 1
ATOM 3705 N N . ILE B 1 106 ? -5.172 -30.812 -22.609 1 98.44 106 ILE B N 1
ATOM 3706 C CA . ILE B 1 106 ? -6.547 -30.531 -22.219 1 98.44 106 ILE B CA 1
ATOM 3707 C C . ILE B 1 106 ? -7.492 -31.531 -22.875 1 98.44 106 ILE B C 1
ATOM 3709 O O . ILE B 1 106 ? -7.34 -31.844 -24.062 1 98.44 106 ILE B O 1
ATOM 3713 N N . GLY B 1 107 ? -8.398 -32.031 -22.094 1 96.5 107 GLY B N 1
ATOM 3714 C CA . GLY B 1 107 ? -9.344 -33.031 -22.594 1 96.5 107 GLY B CA 1
ATOM 3715 C C . GLY B 1 107 ? -8.852 -34.438 -22.438 1 96.5 107 GLY B C 1
ATOM 3716 O O . GLY B 1 107 ? -9.648 -35.406 -22.469 1 96.5 107 GLY B O 1
ATOM 3717 N N . LYS B 1 108 ? -7.555 -34.625 -22.266 1 98 108 LYS B N 1
ATOM 3718 C CA . LYS B 1 108 ? -6.977 -35.969 -22.125 1 98 108 LYS B CA 1
ATOM 3719 C C . LYS B 1 108 ? -6.629 -36.281 -20.672 1 98 108 LYS B C 1
ATOM 3721 O O . LYS B 1 108 ? -6.781 -37.406 -20.203 1 98 108 LYS B O 1
ATOM 3726 N N . PHE B 1 109 ? -6.133 -35.281 -19.984 1 98.69 109 PHE B N 1
ATOM 3727 C CA . PHE B 1 109 ? -5.656 -35.438 -18.625 1 98.69 109 PHE B CA 1
ATOM 3728 C C . PHE B 1 109 ? -6.219 -34.344 -17.719 1 98.69 109 PHE B C 1
ATOM 3730 O O . PHE B 1 109 ? -6.602 -33.281 -18.203 1 98.69 109 PHE B O 1
ATOM 3737 N N . HIS B 1 110 ? -6.363 -34.656 -16.391 1 98.69 110 HIS B N 1
ATOM 3738 C CA . HIS B 1 110 ? -6.379 -33.562 -15.422 1 98.69 110 HIS B CA 1
ATOM 3739 C C . HIS B 1 110 ? -5.043 -32.812 -15.398 1 98.69 110 HIS B C 1
ATOM 3741 O O . HIS B 1 110 ? -3.99 -33.438 -15.594 1 98.69 110 HIS B O 1
ATOM 3747 N N . ILE B 1 111 ? -5.094 -31.531 -15.172 1 98.88 111 ILE B N 1
ATOM 3748 C CA . ILE B 1 111 ? -3.865 -30.75 -15.305 1 98.88 111 ILE B CA 1
ATOM 3749 C C . ILE B 1 111 ? -3.643 -29.922 -14.039 1 98.88 111 ILE B C 1
ATOM 3751 O O . ILE B 1 111 ? -4.566 -29.266 -13.547 1 98.88 111 ILE B O 1
ATOM 3755 N N . LEU B 1 112 ? -2.477 -29.984 -13.453 1 98.81 112 LEU B N 1
ATOM 3756 C CA . LEU B 1 112 ? -1.91 -29 -12.547 1 98.81 112 LEU B CA 1
ATOM 3757 C C . LEU B 1 112 ? -0.736 -28.281 -13.195 1 98.81 112 LEU B C 1
ATOM 3759 O O . LEU B 1 112 ? 0.329 -28.859 -13.398 1 98.81 112 LEU B O 1
ATOM 3763 N N . MET B 1 113 ? -0.915 -27.078 -13.547 1 98.75 113 MET B N 1
ATOM 3764 C CA . MET B 1 113 ? 0.111 -26.297 -14.242 1 98.75 113 MET B CA 1
ATOM 3765 C C . MET B 1 113 ? 0.774 -25.297 -13.289 1 98.75 113 MET B C 1
ATOM 3767 O O . MET B 1 113 ? 0.097 -24.656 -12.492 1 98.75 113 MET B O 1
ATOM 3771 N N . GLU B 1 114 ? 2.035 -25.156 -13.352 1 97.81 114 GLU B N 1
ATOM 3772 C CA . GLU B 1 114 ? 2.754 -24.172 -12.547 1 97.81 114 GLU B CA 1
ATOM 3773 C C . GLU B 1 114 ? 2.381 -22.75 -12.953 1 97.81 114 GLU B C 1
ATOM 3775 O O . GLU B 1 114 ? 2.066 -22.5 -14.117 1 97.81 114 GLU B O 1
ATOM 3780 N N . LYS B 1 115 ? 2.457 -21.891 -12.023 1 97.19 115 LYS B N 1
ATOM 3781 C CA . LYS B 1 115 ? 2.264 -20.469 -12.273 1 97.19 115 LYS B CA 1
ATOM 3782 C C . LYS B 1 115 ? 3.559 -19.812 -12.742 1 97.19 115 LYS B C 1
ATOM 3784 O O . LYS B 1 115 ? 4.652 -20.266 -12.398 1 97.19 115 LYS B O 1
ATOM 3789 N N . PRO B 1 116 ? 3.516 -18.75 -13.492 1 96.25 116 PRO B N 1
ATOM 3790 C CA . PRO B 1 116 ? 2.285 -18.266 -14.133 1 96.25 116 PRO B CA 1
ATOM 3791 C C . PRO B 1 116 ? 1.822 -19.172 -15.266 1 96.25 116 PRO B C 1
ATOM 3793 O O . PRO B 1 116 ? 2.631 -19.906 -15.852 1 96.25 116 PRO B O 1
ATOM 3796 N N . MET B 1 117 ? 0.566 -19.125 -15.602 1 97.56 117 MET B N 1
ATOM 3797 C CA . MET B 1 117 ? -0.034 -19.984 -16.625 1 97.56 117 MET B CA 1
ATOM 3798 C C . MET B 1 117 ? 0.697 -19.828 -17.953 1 97.56 117 MET B C 1
ATOM 3800 O O . MET B 1 117 ? 0.996 -20.828 -18.609 1 97.56 117 MET B O 1
ATOM 3804 N N . THR B 1 118 ? 0.952 -18.719 -18.344 1 96.81 118 THR B N 1
ATOM 3805 C CA . THR B 1 118 ? 1.776 -18.234 -19.438 1 96.81 118 THR B CA 1
ATOM 3806 C C . THR B 1 118 ? 2.16 -16.766 -19.219 1 96.81 118 THR B C 1
ATOM 3808 O O . THR B 1 118 ? 1.894 -16.203 -18.156 1 96.81 118 THR B O 1
ATOM 3811 N N . THR B 1 119 ? 2.863 -16.172 -20.172 1 96.31 119 THR B N 1
ATOM 3812 C CA . THR B 1 119 ? 3.174 -14.758 -20.062 1 96.31 119 THR B CA 1
ATOM 3813 C C . THR B 1 119 ? 2.588 -13.992 -21.25 1 96.31 119 THR B C 1
ATOM 3815 O O . THR B 1 119 ? 3.014 -12.875 -21.547 1 96.31 119 THR B O 1
ATOM 3818 N N . ASP B 1 120 ? 1.688 -14.68 -21.953 1 95.81 120 ASP B N 1
ATOM 3819 C CA . ASP B 1 120 ? 0.966 -14.117 -23.094 1 95.81 120 ASP B CA 1
ATOM 3820 C C . ASP B 1 120 ? -0.544 -14.188 -22.875 1 95.81 120 ASP B C 1
ATOM 3822 O O . ASP B 1 120 ? -1.126 -15.273 -22.844 1 95.81 120 ASP B O 1
ATOM 3826 N N . PRO B 1 121 ? -1.166 -13 -22.844 1 96.19 121 PRO B N 1
ATOM 3827 C CA . PRO B 1 121 ? -2.607 -13 -22.578 1 96.19 121 PRO B CA 1
ATOM 3828 C C . PRO B 1 121 ? -3.393 -13.797 -23.625 1 96.19 121 PRO B C 1
ATOM 3830 O O . PRO B 1 121 ? -4.426 -14.391 -23.297 1 96.19 121 PRO B O 1
ATOM 3833 N N . GLN B 1 122 ? -2.955 -13.836 -24.844 1 96.06 122 GLN B N 1
ATOM 3834 C CA . GLN B 1 122 ? -3.645 -14.609 -25.875 1 96.06 122 GLN B CA 1
ATOM 3835 C C . GLN B 1 122 ? -3.537 -16.109 -25.609 1 96.06 122 GLN B C 1
ATOM 3837 O O . GLN B 1 122 ? -4.516 -16.844 -25.75 1 96.06 122 GLN B O 1
ATOM 3842 N N . GLU B 1 123 ? -2.363 -16.531 -25.25 1 96.94 123 GLU B N 1
ATOM 3843 C CA . GLU B 1 123 ? -2.18 -17.922 -24.875 1 96.94 123 GLU B CA 1
ATOM 3844 C C . GLU B 1 123 ? -3.043 -18.297 -23.672 1 96.94 123 GLU B C 1
ATOM 3846 O O . GLU B 1 123 ? -3.65 -19.375 -23.641 1 96.94 123 GLU B O 1
ATOM 3851 N N . ALA B 1 124 ? -3.053 -17.391 -22.703 1 97.38 124 ALA B N 1
ATOM 3852 C CA . ALA B 1 124 ? -3.855 -17.641 -21.5 1 97.38 124 ALA B CA 1
ATOM 3853 C C . ALA B 1 124 ? -5.332 -17.797 -21.859 1 97.38 124 ALA B C 1
ATOM 3855 O O . ALA B 1 124 ? -6.012 -18.688 -21.344 1 97.38 124 ALA B O 1
ATOM 3856 N N . SER B 1 125 ? -5.793 -16.938 -22.719 1 96.69 125 SER B N 1
ATOM 3857 C CA . SER B 1 125 ? -7.188 -16.969 -23.156 1 96.69 125 SER B CA 1
ATOM 3858 C C . SER B 1 125 ? -7.5 -18.281 -23.859 1 96.69 125 SER B C 1
ATOM 3860 O O . SER B 1 125 ? -8.578 -18.859 -23.672 1 96.69 125 SER B O 1
ATOM 3862 N N . ARG B 1 126 ? -6.598 -18.734 -24.688 1 96.88 126 ARG B N 1
ATOM 3863 C CA . ARG B 1 126 ? -6.773 -20 -25.406 1 96.88 126 ARG B CA 1
ATOM 3864 C C . ARG B 1 126 ? -6.883 -21.156 -24.422 1 96.88 126 ARG B C 1
ATOM 3866 O O . ARG B 1 126 ? -7.746 -22.031 -24.578 1 96.88 126 ARG B O 1
ATOM 3873 N N . LEU B 1 127 ? -6.027 -21.172 -23.469 1 98.06 127 LEU B N 1
ATOM 3874 C CA . LEU B 1 127 ? -6.059 -22.219 -22.453 1 98.06 127 LEU B CA 1
ATOM 3875 C C . LEU B 1 127 ? -7.371 -22.188 -21.688 1 98.06 127 LEU B C 1
ATOM 3877 O O . LEU B 1 127 ? -7.969 -23.234 -21.422 1 98.06 127 LEU B O 1
ATOM 3881 N N . LEU B 1 128 ? -7.77 -20.984 -21.312 1 97.56 128 LEU B N 1
ATOM 3882 C CA . LEU B 1 128 ? -9.023 -20.844 -20.578 1 97.56 128 LEU B CA 1
ATOM 3883 C C . LEU B 1 128 ? -10.188 -21.391 -21.391 1 97.56 128 LEU B C 1
ATOM 3885 O O . LEU B 1 128 ? -10.969 -22.203 -20.906 1 97.56 128 LEU B O 1
ATOM 3889 N N . GLU B 1 129 ? -10.289 -20.969 -22.609 1 97 129 GLU B N 1
ATOM 3890 C CA . GLU B 1 129 ? -11.383 -21.406 -23.469 1 97 129 GLU B CA 1
ATOM 3891 C C . GLU B 1 129 ? -11.391 -22.922 -23.609 1 97 129 GLU B C 1
ATOM 3893 O O . GLU B 1 129 ? -12.445 -23.562 -23.5 1 97 129 GLU B O 1
ATOM 3898 N N . ALA B 1 130 ? -10.258 -23.5 -23.875 1 97.88 130 ALA B N 1
ATOM 3899 C CA . ALA B 1 130 ? -10.156 -24.953 -24.031 1 97.88 130 ALA B CA 1
ATOM 3900 C C . ALA B 1 130 ? -10.555 -25.672 -22.75 1 97.88 130 ALA B C 1
ATOM 3902 O O . ALA B 1 130 ? -11.211 -26.719 -22.797 1 97.88 130 ALA B O 1
ATOM 3903 N N . SER B 1 131 ? -10.133 -25.141 -21.672 1 97.44 131 SER B N 1
ATOM 3904 C CA . SER B 1 131 ? -10.414 -25.766 -20.391 1 97.44 131 SER B CA 1
ATOM 3905 C C . SER B 1 131 ? -11.906 -25.766 -20.078 1 97.44 131 SER B C 1
ATOM 3907 O O . SER B 1 131 ? -12.422 -26.688 -19.438 1 97.44 131 SER B O 1
ATOM 3909 N N . LEU B 1 132 ? -12.594 -24.719 -20.531 1 95.69 132 LEU B N 1
ATOM 3910 C CA . LEU B 1 132 ? -14.031 -24.594 -20.281 1 95.69 132 LEU B CA 1
ATOM 3911 C C . LEU B 1 132 ? -14.805 -25.656 -21.062 1 95.69 132 LEU B C 1
ATOM 3913 O O . LEU B 1 132 ? -15.922 -26 -20.672 1 95.69 132 LEU B O 1
ATOM 3917 N N . HIS B 1 133 ? -14.211 -26.203 -22.062 1 95.38 133 HIS B N 1
ATOM 3918 C CA . HIS B 1 133 ? -14.875 -27.203 -22.891 1 95.38 133 HIS B CA 1
ATOM 3919 C C . HIS B 1 133 ? -14.406 -28.609 -22.562 1 95.38 133 HIS B C 1
ATOM 3921 O O . HIS B 1 133 ? -14.703 -29.562 -23.281 1 95.38 133 HIS B O 1
ATOM 3927 N N . SER B 1 134 ? -13.711 -28.703 -21.516 1 96.31 134 SER B N 1
ATOM 3928 C CA . SER B 1 134 ? -13.195 -30 -21.094 1 96.31 134 SER B CA 1
ATOM 3929 C C . SER B 1 134 ? -13.852 -30.453 -19.797 1 96.31 134 SER B C 1
ATOM 3931 O O . SER B 1 134 ? -14.188 -29.625 -18.938 1 96.31 134 SER B O 1
ATOM 3933 N N . ASP B 1 135 ? -14.047 -31.719 -19.672 1 95.12 135 ASP B N 1
ATOM 3934 C CA . ASP B 1 135 ? -14.586 -32.25 -18.422 1 95.12 135 ASP B CA 1
ATOM 3935 C C . ASP B 1 135 ? -13.461 -32.594 -17.453 1 95.12 135 ASP B C 1
ATOM 3937 O O . A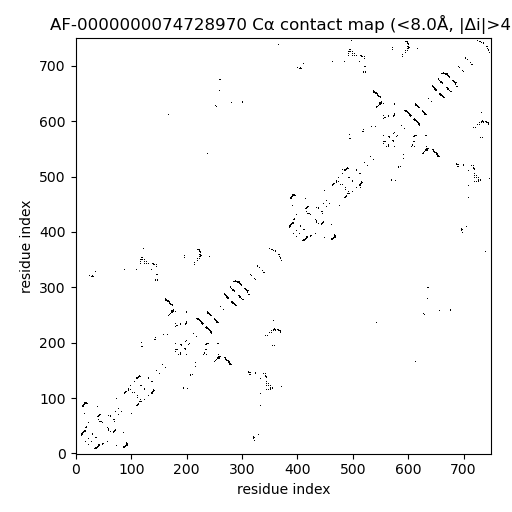SP B 1 135 ? -13.719 -33.094 -16.344 1 95.12 135 ASP B O 1
ATOM 3941 N N . ARG B 1 136 ? -12.258 -32.312 -17.828 1 97.25 136 ARG B N 1
ATOM 3942 C CA . ARG B 1 136 ? -11.102 -32.562 -16.969 1 97.25 136 ARG B CA 1
ATOM 3943 C C . ARG B 1 136 ? -10.758 -31.312 -16.156 1 97.25 136 ARG B C 1
ATOM 3945 O O . ARG B 1 136 ? -11.125 -30.188 -16.547 1 97.25 136 ARG B O 1
ATOM 3952 N N . ILE B 1 137 ? -10.016 -31.578 -15.117 1 97.62 137 ILE B N 1
ATOM 3953 C CA . ILE B 1 137 ? -9.648 -30.516 -14.18 1 97.62 137 ILE B CA 1
ATOM 3954 C C . ILE B 1 137 ? -8.438 -29.75 -14.711 1 97.62 137 ILE B C 1
ATOM 3956 O O . ILE B 1 137 ? -7.512 -30.359 -15.266 1 97.62 137 ILE B O 1
ATOM 3960 N N . PHE B 1 138 ? -8.508 -28.422 -14.594 1 98.56 138 PHE B N 1
ATOM 3961 C CA . PHE B 1 138 ? -7.371 -27.547 -14.852 1 98.56 138 PHE B CA 1
ATOM 3962 C C . PHE B 1 138 ? -7.098 -26.641 -13.656 1 98.56 138 PHE B C 1
ATOM 3964 O O . PHE B 1 138 ? -7.895 -25.75 -13.352 1 98.56 138 PHE B O 1
ATOM 3971 N N . LEU B 1 139 ? -5.961 -26.875 -12.977 1 98.56 139 LEU B N 1
ATOM 3972 C CA . LEU B 1 139 ? -5.57 -26.078 -11.828 1 98.56 139 LEU B CA 1
ATOM 3973 C C . LEU B 1 139 ? -4.207 -25.438 -12.047 1 98.56 139 LEU B C 1
ATOM 3975 O O . LEU B 1 139 ? -3.387 -25.953 -12.812 1 98.56 139 LEU B O 1
ATOM 3979 N N . LEU B 1 140 ? -4.078 -24.312 -11.469 1 98.5 140 LEU B N 1
ATOM 3980 C CA . LEU B 1 140 ? -2.766 -23.688 -11.359 1 98.5 140 LEU B CA 1
ATOM 3981 C C . LEU B 1 140 ? -2.166 -23.906 -9.977 1 98.5 140 LEU B C 1
ATOM 3983 O O . LEU B 1 140 ? -2.879 -23.859 -8.977 1 98.5 140 LEU B O 1
ATOM 3987 N N . ASN B 1 141 ? -0.898 -24.094 -9.961 1 97.62 141 ASN B N 1
ATOM 3988 C CA . ASN B 1 141 ? -0.226 -24.312 -8.688 1 97.62 141 ASN B CA 1
ATOM 3989 C C . ASN B 1 141 ? 0.114 -22.984 -7.992 1 97.62 141 ASN B C 1
ATOM 3991 O O . ASN B 1 141 ? 1.271 -22.75 -7.641 1 97.62 141 ASN B O 1
ATOM 3995 N N . ASN B 1 142 ? -0.825 -22.156 -7.734 1 97.38 142 ASN B N 1
ATOM 3996 C CA . ASN B 1 142 ? -0.752 -21.016 -6.82 1 97.38 142 ASN B CA 1
ATOM 3997 C C . ASN B 1 142 ? -1.016 -21.438 -5.375 1 97.38 142 ASN B C 1
ATOM 3999 O O . ASN B 1 142 ? -2.123 -21.266 -4.867 1 97.38 142 ASN B O 1
ATOM 4003 N N . THR B 1 143 ? -0.038 -21.859 -4.668 1 96.81 143 THR B N 1
ATOM 4004 C CA . THR B 1 143 ? -0.195 -22.562 -3.4 1 96.81 143 THR B CA 1
ATOM 4005 C C . THR B 1 143 ? -0.891 -21.672 -2.371 1 96.81 143 THR B C 1
ATOM 4007 O O . THR B 1 143 ? -1.655 -22.172 -1.538 1 96.81 143 THR B O 1
ATOM 4010 N N . ALA B 1 144 ? -0.684 -20.391 -2.443 1 97.25 144 ALA B N 1
ATOM 4011 C CA . ALA B 1 144 ? -1.281 -19.469 -1.483 1 97.25 144 ALA B CA 1
ATOM 4012 C C . ALA B 1 144 ? -2.805 -19.531 -1.531 1 97.25 144 ALA B C 1
ATOM 4014 O O . ALA B 1 144 ? -3.471 -19.406 -0.5 1 97.25 144 ALA B O 1
ATOM 4015 N N . ASN B 1 145 ? -3.332 -19.766 -2.689 1 98.44 145 ASN B N 1
ATOM 4016 C CA . ASN B 1 145 ? -4.777 -19.781 -2.879 1 98.44 145 ASN B CA 1
ATOM 4017 C C . ASN B 1 145 ? -5.426 -20.953 -2.145 1 98.44 145 ASN B C 1
ATOM 4019 O O . ASN B 1 145 ? -6.633 -20.938 -1.888 1 98.44 145 ASN B O 1
ATOM 4023 N N . PHE B 1 146 ? -4.613 -21.953 -1.819 1 98.19 146 PHE B N 1
ATOM 4024 C CA . PHE B 1 146 ? -5.188 -23.188 -1.304 1 98.19 146 PHE B CA 1
ATOM 4025 C C . PHE B 1 146 ? -4.996 -23.297 0.204 1 98.19 146 PHE B C 1
ATOM 4027 O O . PHE B 1 146 ? -5.434 -24.266 0.829 1 98.19 146 PHE B O 1
ATOM 4034 N N . ARG B 1 147 ? -4.359 -22.281 0.805 1 97.31 147 ARG B N 1
ATOM 4035 C CA . ARG B 1 147 ? -4.121 -22.281 2.244 1 97.31 147 ARG B CA 1
ATOM 4036 C C . ARG B 1 147 ? -5.43 -22.172 3.02 1 97.31 147 ARG B C 1
ATOM 4038 O O . ARG B 1 147 ? -6.363 -21.516 2.578 1 97.31 147 ARG B O 1
ATOM 4045 N N . PRO B 1 148 ? -5.457 -22.75 4.203 1 96.56 148 PRO B N 1
ATOM 4046 C CA . PRO B 1 148 ? -6.688 -22.719 4.996 1 96.56 148 PRO B CA 1
ATOM 4047 C C . PRO B 1 148 ? -7.16 -21.281 5.281 1 96.56 148 PRO B C 1
ATOM 4049 O O . PRO B 1 148 ? -8.359 -21 5.207 1 96.56 148 PRO B O 1
ATOM 4052 N N . ALA B 1 149 ? -6.258 -20.406 5.602 1 97.12 149 ALA B N 1
ATOM 4053 C CA . ALA B 1 149 ? -6.633 -19.016 5.875 1 97.12 149 ALA B CA 1
ATOM 4054 C C . ALA B 1 149 ? -7.25 -18.375 4.645 1 97.12 149 ALA B C 1
ATOM 4056 O O . ALA B 1 149 ? -8.164 -17.547 4.762 1 97.12 149 ALA B O 1
ATOM 4057 N N . THR B 1 150 ? -6.723 -18.688 3.477 1 97.75 150 THR B N 1
ATOM 4058 C CA . THR B 1 150 ? -7.273 -18.156 2.234 1 97.75 150 THR B CA 1
ATOM 4059 C C . THR B 1 150 ? -8.719 -18.625 2.045 1 97.75 150 THR B C 1
ATOM 4061 O O . THR B 1 150 ? -9.586 -17.812 1.687 1 97.75 150 THR B O 1
ATOM 4064 N N . ALA B 1 151 ? -8.945 -19.891 2.291 1 97.75 151 ALA B N 1
ATOM 4065 C CA . ALA B 1 151 ? -10.305 -20.406 2.217 1 97.75 151 ALA B CA 1
ATOM 4066 C C . ALA B 1 151 ? -11.227 -19.672 3.178 1 97.75 151 ALA B C 1
ATOM 4068 O O . ALA B 1 151 ? -12.375 -19.359 2.836 1 97.75 151 ALA B O 1
ATOM 4069 N N . LYS B 1 152 ? -10.719 -19.422 4.332 1 98.19 152 LYS B N 1
ATOM 4070 C CA . LYS B 1 152 ? -11.508 -18.719 5.332 1 98.19 152 LYS B CA 1
ATOM 4071 C C . LYS B 1 152 ? -11.828 -17.297 4.875 1 98.19 152 LYS B C 1
ATOM 4073 O O . LYS B 1 152 ? -12.961 -16.828 5.016 1 98.19 152 LYS B O 1
ATOM 4078 N N . VAL B 1 153 ? -10.875 -16.562 4.363 1 98.56 153 VAL B N 1
ATOM 4079 C CA . VAL B 1 153 ? -11.102 -15.219 3.85 1 98.56 153 VAL B CA 1
ATOM 4080 C C . VAL B 1 153 ? -12.156 -15.25 2.748 1 98.56 153 VAL B C 1
ATOM 4082 O O . VAL B 1 153 ? -13.086 -14.445 2.748 1 98.56 153 VAL B O 1
ATOM 4085 N N . HIS B 1 154 ? -11.992 -16.172 1.809 1 98.38 154 HIS B N 1
ATOM 4086 C CA . HIS B 1 154 ? -12.945 -16.328 0.717 1 98.38 154 HIS B CA 1
ATOM 4087 C C . HIS B 1 154 ? -14.352 -16.562 1.247 1 98.38 154 HIS B C 1
ATOM 4089 O O . HIS B 1 154 ? -15.305 -15.938 0.776 1 98.38 154 HIS B O 1
ATOM 4095 N N . GLU B 1 155 ? -14.445 -17.438 2.201 1 98.19 155 GLU B N 1
ATOM 4096 C CA . GLU B 1 155 ? -15.727 -17.75 2.824 1 98.19 155 GLU B CA 1
ATOM 4097 C C . GLU B 1 155 ? -16.344 -16.516 3.461 1 98.19 155 GLU B C 1
ATOM 4099 O O . GLU B 1 155 ? -17.531 -16.234 3.275 1 98.19 155 GLU B O 1
ATOM 4104 N N . LEU B 1 156 ? -15.578 -15.797 4.242 1 98.38 156 LEU B N 1
ATOM 4105 C CA . LEU B 1 156 ? -16.062 -14.602 4.93 1 98.38 156 LEU B CA 1
ATOM 4106 C C . LEU B 1 156 ? -16.594 -13.586 3.932 1 98.38 156 LEU B C 1
ATOM 4108 O O . LEU B 1 156 ? -17.625 -12.953 4.172 1 98.38 156 LEU B O 1
ATOM 4112 N N . ILE B 1 157 ? -15.945 -13.391 2.816 1 98.31 157 ILE B N 1
ATOM 4113 C CA . ILE B 1 157 ? -16.359 -12.422 1.802 1 98.31 157 ILE B CA 1
ATOM 4114 C C . ILE B 1 157 ? -17.625 -12.914 1.115 1 98.31 157 ILE B C 1
ATOM 4116 O O . ILE B 1 157 ? -18.578 -12.141 0.924 1 98.31 157 ILE B O 1
ATOM 4120 N N . GLN B 1 158 ? -17.672 -14.188 0.786 1 97.25 158 GLN B N 1
ATOM 4121 C CA . GLN B 1 158 ? -18.844 -14.766 0.131 1 97.25 158 GLN B CA 1
ATOM 4122 C C . GLN B 1 158 ? -20.078 -14.672 1.025 1 97.25 158 GLN B C 1
ATOM 4124 O O . GLN B 1 158 ? -21.188 -14.477 0.537 1 97.25 158 GLN B O 1
ATOM 4129 N N . LYS B 1 159 ? -19.859 -14.82 2.268 1 97.75 159 LYS B N 1
ATOM 4130 C CA . LYS B 1 159 ? -20.953 -14.758 3.227 1 97.75 159 LYS B CA 1
ATOM 4131 C C . LYS B 1 159 ? -21.391 -13.32 3.479 1 97.75 159 LYS B C 1
ATOM 4133 O O . LYS B 1 159 ? -22.359 -13.07 4.191 1 97.75 159 LYS B O 1
ATOM 4138 N N . GLY B 1 160 ? -20.625 -12.383 2.963 1 97.81 160 GLY B N 1
ATOM 4139 C CA . GLY B 1 160 ? -21 -10.977 3.08 1 97.81 160 GLY B CA 1
ATOM 4140 C C . GLY B 1 160 ? -20.578 -10.367 4.406 1 97.81 160 GLY B C 1
ATOM 4141 O O . GLY B 1 160 ? -21.188 -9.383 4.855 1 97.81 160 GLY B O 1
ATOM 4142 N N . GLU B 1 161 ? -19.578 -10.906 5.043 1 97.69 161 GLU B N 1
ATOM 4143 C CA . GLU B 1 161 ? -19.203 -10.469 6.383 1 97.69 161 GLU B CA 1
ATOM 4144 C C . GLU B 1 161 ? -18.688 -9.031 6.371 1 97.69 161 GLU B C 1
ATOM 4146 O O . GLU B 1 161 ? -18.75 -8.336 7.391 1 97.69 161 GLU B O 1
ATOM 4151 N N . ILE B 1 162 ? -18.234 -8.57 5.219 1 97.81 162 ILE B N 1
ATOM 4152 C CA . ILE B 1 162 ? -17.766 -7.184 5.16 1 97.81 162 ILE B CA 1
ATOM 4153 C C . ILE B 1 162 ? -18.609 -6.41 4.141 1 97.81 162 ILE B C 1
ATOM 4155 O O . ILE B 1 162 ? -18.172 -5.367 3.639 1 97.81 162 ILE B O 1
ATOM 4159 N N . GLY B 1 163 ? -19.688 -6.898 3.789 1 97.44 163 GLY B N 1
ATOM 4160 C CA . GLY B 1 163 ? -20.547 -6.238 2.812 1 97.44 163 GLY B CA 1
ATOM 4161 C C . GLY B 1 163 ? -19.969 -6.25 1.411 1 97.44 163 GLY B C 1
ATOM 4162 O O . GLY B 1 163 ? -19.391 -7.25 0.976 1 97.44 163 GLY B O 1
ATOM 4163 N N . THR B 1 164 ? -20.172 -5.164 0.695 1 96.75 164 THR B N 1
ATOM 4164 C CA . THR B 1 164 ? -19.688 -5.043 -0.675 1 96.75 164 THR B CA 1
ATOM 4165 C C . THR B 1 164 ? -18.219 -4.598 -0.694 1 96.75 164 THR B C 1
ATOM 4167 O O . THR B 1 164 ? -17.891 -3.543 -0.151 1 96.75 164 THR B O 1
ATOM 4170 N N . VAL B 1 165 ? -17.344 -5.367 -1.319 1 97.81 165 VAL B N 1
ATOM 4171 C CA . VAL B 1 165 ? -15.938 -5.02 -1.43 1 97.81 165 VAL B CA 1
ATOM 4172 C C . VAL B 1 165 ? -15.781 -3.748 -2.26 1 97.81 165 VAL B C 1
ATOM 4174 O O . VAL B 1 165 ? -16.375 -3.625 -3.336 1 97.81 165 VAL B O 1
ATOM 4177 N N . ARG B 1 166 ? -14.969 -2.801 -1.755 1 96.5 166 ARG B N 1
ATOM 4178 C CA . ARG B 1 166 ? -14.781 -1.518 -2.426 1 96.5 166 ARG B CA 1
ATOM 4179 C C . ARG B 1 166 ? -13.312 -1.304 -2.799 1 96.5 166 ARG B C 1
ATOM 4181 O O . ARG B 1 166 ? -13.016 -0.82 -3.893 1 96.5 166 ARG B O 1
ATOM 4188 N N . PHE B 1 167 ? -12.578 -1.61 -1.908 1 97.62 167 PHE B N 1
ATOM 4189 C CA . PHE B 1 167 ? -11.156 -1.283 -2.037 1 97.62 167 PHE B CA 1
ATOM 4190 C C . PHE B 1 167 ? -10.297 -2.389 -1.447 1 97.62 167 PHE B C 1
ATOM 4192 O O . PHE B 1 167 ? -10.656 -3.006 -0.444 1 97.62 167 PHE B O 1
ATOM 4199 N N . ALA B 1 168 ? -9.148 -2.662 -2.104 1 97.94 168 ALA B N 1
ATOM 4200 C CA . ALA B 1 168 ? -8.203 -3.611 -1.531 1 97.94 168 ALA B CA 1
ATOM 4201 C C . ALA B 1 168 ? -6.766 -3.129 -1.719 1 97.94 168 ALA B C 1
ATOM 4203 O O . ALA B 1 168 ? -6.441 -2.49 -2.725 1 97.94 168 ALA B O 1
ATOM 4204 N N . GLN B 1 169 ? -5.98 -3.375 -0.756 1 96.88 169 GLN B N 1
ATOM 4205 C CA . GLN B 1 169 ? -4.543 -3.131 -0.794 1 96.88 169 GLN B CA 1
ATOM 4206 C C . GLN B 1 169 ? -3.76 -4.438 -0.741 1 96.88 169 GLN B C 1
ATOM 4208 O O . GLN B 1 169 ? -4.105 -5.344 0.019 1 96.88 169 GLN B O 1
ATOM 4213 N N . CYS B 1 170 ? -2.773 -4.504 -1.576 1 97.75 170 CYS B N 1
ATOM 4214 C CA . CYS B 1 170 ? -1.87 -5.648 -1.607 1 97.75 170 CYS B CA 1
ATOM 4215 C C . CYS B 1 170 ? -0.416 -5.195 -1.545 1 97.75 170 CYS B C 1
ATOM 4217 O O . CYS B 1 170 ? 0.039 -4.434 -2.398 1 97.75 170 CYS B O 1
ATOM 4219 N N . TYR B 1 171 ? 0.282 -5.609 -0.539 1 97.56 171 TYR B N 1
ATOM 4220 C CA . TYR B 1 171 ? 1.719 -5.398 -0.405 1 97.56 171 TYR B CA 1
ATOM 4221 C C . TYR B 1 171 ? 2.465 -6.723 -0.348 1 97.56 171 TYR B C 1
ATOM 4223 O O . TYR B 1 171 ? 2.125 -7.602 0.449 1 97.56 171 TYR B O 1
ATOM 4231 N N . PHE B 1 172 ? 3.416 -6.875 -1.221 1 97.5 172 PHE B N 1
ATOM 4232 C CA . PHE B 1 172 ? 4.262 -8.062 -1.276 1 97.5 172 PHE B CA 1
ATOM 4233 C C . PHE B 1 172 ? 5.73 -7.676 -1.372 1 97.5 172 PHE B C 1
ATOM 4235 O O . PHE B 1 172 ? 6.168 -7.125 -2.385 1 97.5 172 PHE B O 1
ATOM 4242 N N . ALA B 1 173 ? 6.516 -8.023 -0.366 1 95.5 173 ALA B N 1
ATOM 4243 C CA . ALA B 1 173 ? 7.953 -7.742 -0.365 1 95.5 173 ALA B CA 1
ATOM 4244 C C . ALA B 1 173 ? 8.758 -9.008 -0.091 1 95.5 173 ALA B C 1
ATOM 4246 O O . ALA B 1 173 ? 8.352 -9.844 0.724 1 95.5 173 ALA B O 1
ATOM 4247 N N . ALA B 1 174 ? 9.867 -9.125 -0.72 1 93.81 174 ALA B N 1
ATOM 4248 C CA . ALA B 1 174 ? 10.766 -10.258 -0.535 1 93.81 174 ALA B CA 1
ATOM 4249 C C . ALA B 1 174 ? 12.219 -9.844 -0.729 1 93.81 174 ALA B C 1
ATOM 4251 O O . ALA B 1 174 ? 12.5 -8.82 -1.356 1 93.81 174 ALA B O 1
ATOM 4252 N N . ALA B 1 175 ? 13.141 -10.602 -0.126 1 92.56 175 ALA B N 1
ATOM 4253 C CA . ALA B 1 175 ? 14.578 -10.383 -0.278 1 92.56 175 ALA B CA 1
ATOM 4254 C C . ALA B 1 175 ? 15.117 -11.133 -1.488 1 92.56 175 ALA B C 1
ATOM 4256 O O . ALA B 1 175 ? 15.797 -12.156 -1.341 1 92.56 175 ALA B O 1
ATOM 4257 N N . LEU B 1 176 ? 14.883 -10.562 -2.697 1 92.56 176 LEU B N 1
ATOM 4258 C CA . LEU B 1 176 ? 15.172 -11.352 -3.891 1 92.56 176 LEU B CA 1
ATOM 4259 C C . LEU B 1 176 ? 16.078 -10.578 -4.844 1 92.56 176 LEU B C 1
ATOM 4261 O O . LEU B 1 176 ? 16.109 -10.859 -6.047 1 92.56 176 LEU B O 1
ATOM 4265 N N . LEU B 1 177 ? 16.766 -9.594 -4.332 1 92.44 177 LEU B N 1
ATOM 4266 C CA . LEU B 1 177 ? 17.688 -8.875 -5.207 1 92.44 177 LEU B CA 1
ATOM 4267 C C . LEU B 1 177 ? 18.734 -9.82 -5.781 1 92.44 177 LEU B C 1
ATOM 4269 O O . LEU B 1 177 ? 19.172 -9.656 -6.926 1 92.44 177 LEU B O 1
ATOM 4273 N N . TRP B 1 178 ? 19.172 -10.797 -5.008 1 89.38 178 TRP B N 1
ATOM 4274 C CA . TRP B 1 178 ? 20.141 -11.766 -5.48 1 89.38 178 TRP B CA 1
ATOM 4275 C C . TRP B 1 178 ? 19.641 -12.492 -6.719 1 89.38 178 TRP B C 1
ATOM 4277 O O . TRP B 1 178 ? 20.422 -12.906 -7.574 1 89.38 178 TRP B O 1
ATOM 4287 N N . LEU B 1 179 ? 18.438 -12.672 -6.844 1 91.75 179 LEU B N 1
ATOM 4288 C CA . LEU B 1 179 ? 17.812 -13.352 -7.98 1 91.75 179 LEU B CA 1
ATOM 4289 C C . LEU B 1 179 ? 17.672 -12.398 -9.164 1 91.75 179 LEU B C 1
ATOM 4291 O O . LEU B 1 179 ? 18.078 -12.711 -10.281 1 91.75 179 LEU B O 1
ATOM 4295 N N . PHE B 1 180 ? 17.219 -11.188 -8.945 1 94.62 180 PHE B N 1
ATOM 4296 C CA . PHE B 1 180 ? 16.797 -10.312 -10.023 1 94.62 180 PHE B CA 1
ATOM 4297 C C . PHE B 1 180 ? 17.922 -9.391 -10.469 1 94.62 180 PHE B C 1
ATOM 4299 O O . PHE B 1 180 ? 17.844 -8.758 -11.523 1 94.62 180 PHE B O 1
ATOM 4306 N N . GLU B 1 181 ? 18.969 -9.383 -9.711 1 94 181 GLU B N 1
ATOM 4307 C CA . GLU B 1 181 ? 20.094 -8.547 -10.094 1 94 181 GLU B CA 1
ATOM 4308 C C . GLU B 1 181 ? 21.25 -9.398 -10.625 1 94 181 GLU B C 1
ATOM 4310 O O . GLU B 1 181 ? 22.344 -8.883 -10.898 1 94 181 GLU B O 1
ATOM 4315 N N . ASN B 1 182 ? 21.062 -10.648 -10.711 1 94.31 182 ASN B N 1
ATOM 4316 C CA . ASN B 1 182 ? 22.062 -11.547 -11.289 1 94.31 182 ASN B CA 1
ATOM 4317 C C . ASN B 1 182 ? 21.75 -11.859 -12.75 1 94.31 182 ASN B C 1
ATOM 4319 O O . ASN B 1 182 ? 20.781 -12.578 -13.047 1 94.31 182 ASN B O 1
ATOM 4323 N N . PRO B 1 183 ? 22.594 -11.453 -13.656 1 94.62 183 PRO B N 1
ATOM 4324 C CA . PRO B 1 183 ? 22.312 -11.656 -15.086 1 94.62 183 PRO B CA 1
ATOM 4325 C C . PRO B 1 183 ? 22.297 -13.133 -15.484 1 94.62 183 PRO B C 1
ATOM 4327 O O . PRO B 1 183 ? 21.766 -13.484 -16.531 1 94.62 183 PRO B O 1
ATOM 4330 N N . GLU B 1 184 ? 22.859 -14 -14.633 1 92.75 184 GLU B N 1
ATOM 4331 C CA . GLU B 1 184 ? 22.891 -15.43 -14.93 1 92.75 184 GLU B CA 1
ATOM 4332 C C . GLU B 1 184 ? 21.516 -16.062 -14.766 1 92.75 184 GLU B C 1
ATOM 4334 O O . GLU B 1 184 ? 21.266 -17.156 -15.25 1 92.75 184 GLU B O 1
ATOM 4339 N N . ASN B 1 185 ? 20.656 -15.352 -14.078 1 92.5 185 ASN B N 1
ATOM 4340 C CA . ASN B 1 185 ? 19.281 -15.844 -13.898 1 92.5 185 ASN B CA 1
ATOM 4341 C C . ASN B 1 185 ? 18.375 -15.414 -15.047 1 92.5 185 ASN B C 1
ATOM 4343 O O . ASN B 1 185 ? 17.344 -14.789 -14.82 1 92.5 185 ASN B O 1
ATOM 4347 N N . VAL B 1 186 ? 18.688 -15.875 -16.188 1 91.75 186 VAL B N 1
ATOM 4348 C CA . VAL B 1 186 ? 18.109 -15.414 -17.453 1 91.75 186 VAL B CA 1
ATOM 4349 C C . VAL B 1 186 ? 16.594 -15.57 -17.422 1 91.75 186 VAL B C 1
ATOM 4351 O O . VAL B 1 186 ? 15.859 -14.641 -17.781 1 91.75 186 VAL B O 1
ATOM 4354 N N . GLY B 1 187 ? 16.078 -16.688 -16.969 1 90.12 187 GLY B N 1
ATOM 4355 C CA . GLY B 1 187 ? 14.648 -16.969 -16.953 1 90.12 187 GLY B CA 1
ATOM 4356 C C . GLY B 1 187 ? 13.859 -16.047 -16.047 1 90.12 187 GLY B C 1
ATOM 4357 O O . GLY B 1 187 ? 12.641 -15.922 -16.188 1 90.12 187 GLY B O 1
ATOM 4358 N N . TRP B 1 188 ? 14.594 -15.32 -15.211 1 92.44 188 TRP B N 1
ATOM 4359 C CA . TRP B 1 188 ? 13.93 -14.477 -14.219 1 92.44 188 TRP B CA 1
ATOM 4360 C C . TRP B 1 188 ? 14.07 -13 -14.578 1 92.44 188 TRP B C 1
ATOM 4362 O O . TRP B 1 188 ? 13.336 -12.156 -14.055 1 92.44 188 TRP B O 1
ATOM 4372 N N . VAL B 1 189 ? 15.023 -12.695 -15.43 1 95.75 189 VAL B N 1
ATOM 4373 C CA . VAL B 1 189 ? 15.352 -11.273 -15.547 1 95.75 189 VAL B CA 1
ATOM 4374 C C . VAL B 1 189 ? 15.172 -10.828 -17 1 95.75 189 VAL B C 1
ATOM 4376 O O . VAL B 1 189 ? 14.922 -9.648 -17.25 1 95.75 189 VAL B O 1
ATOM 4379 N N . LYS B 1 190 ? 15.242 -11.695 -17.938 1 95.56 190 LYS B N 1
ATOM 4380 C CA . LYS B 1 190 ? 15.148 -11.32 -19.344 1 95.56 190 LYS B CA 1
ATOM 4381 C C . LYS B 1 190 ? 13.766 -11.641 -19.906 1 95.56 190 LYS B C 1
ATOM 4383 O O . LYS B 1 190 ? 13.273 -12.758 -19.75 1 95.56 190 LYS B O 1
ATOM 4388 N N . PRO B 1 191 ? 13.117 -10.664 -20.516 1 95.5 191 PRO B N 1
ATOM 4389 C CA . PRO B 1 191 ? 11.844 -10.961 -21.188 1 95.5 191 PRO B CA 1
ATOM 4390 C C . PRO B 1 191 ? 12.008 -11.898 -22.375 1 95.5 191 PRO B C 1
ATOM 4392 O O . PRO B 1 191 ? 13.055 -11.914 -23.031 1 95.5 191 PRO B O 1
ATOM 4395 N N . SER B 1 192 ? 10.992 -12.68 -22.641 1 92.31 192 SER B N 1
ATOM 4396 C CA . SER B 1 192 ? 10.953 -13.57 -23.797 1 92.31 192 SER B CA 1
ATOM 4397 C C . SER B 1 192 ? 9.609 -13.484 -24.516 1 92.31 192 SER B C 1
ATOM 4399 O O . SER B 1 192 ? 8.609 -13.07 -23.922 1 92.31 192 SER B O 1
ATOM 4401 N N . GLY B 1 193 ? 9.641 -13.797 -25.812 1 91.62 193 GLY B N 1
ATOM 4402 C CA . GLY B 1 193 ? 8.406 -13.758 -26.578 1 91.62 193 GLY B CA 1
ATOM 4403 C C . GLY B 1 193 ? 7.773 -12.383 -26.625 1 91.62 193 GLY B C 1
ATOM 4404 O O . GLY B 1 193 ? 8.422 -11.414 -27.031 1 91.62 193 GLY B O 1
ATOM 4405 N N . VAL B 1 194 ? 6.543 -12.281 -26.047 1 91.62 194 VAL B N 1
ATOM 4406 C CA . VAL B 1 194 ? 5.781 -11.039 -26.172 1 91.62 194 VAL B CA 1
ATOM 4407 C C . VAL B 1 194 ? 5.859 -10.266 -24.844 1 91.62 194 VAL B C 1
ATOM 4409 O O . VAL B 1 194 ? 5.172 -9.258 -24.672 1 91.62 194 VAL B O 1
ATOM 4412 N N . MET B 1 195 ? 6.691 -10.75 -23.953 1 93.69 195 MET B N 1
ATOM 4413 C CA . MET B 1 195 ? 6.828 -10.094 -22.656 1 93.69 195 MET B CA 1
ATOM 4414 C C . MET B 1 195 ? 7.324 -8.664 -22.828 1 93.69 195 MET B C 1
ATOM 4416 O O . MET B 1 195 ? 8.25 -8.406 -23.594 1 93.69 195 MET B O 1
ATOM 4420 N N . GLN B 1 196 ? 6.746 -7.77 -22.078 1 94.12 196 GLN B N 1
ATOM 4421 C CA . GLN B 1 196 ? 7.203 -6.387 -22.078 1 94.12 196 GLN B CA 1
ATOM 4422 C C . GLN B 1 196 ? 8.289 -6.16 -21.031 1 94.12 196 GLN B C 1
ATOM 4424 O O . GLN B 1 196 ? 8.961 -5.125 -21.047 1 94.12 196 GLN B O 1
ATOM 4429 N N . GLY B 1 197 ? 8.445 -7.02 -20.172 1 96.62 197 GLY B N 1
ATOM 4430 C CA . GLY B 1 197 ? 9.406 -7.004 -19.078 1 96.62 197 GLY B CA 1
ATOM 4431 C C . GLY B 1 197 ? 9.398 -8.281 -18.266 1 96.62 197 GLY B C 1
ATOM 4432 O O . GLY B 1 197 ? 8.555 -9.156 -18.469 1 96.62 197 GLY B O 1
ATOM 4433 N N . ASN B 1 198 ? 10.383 -8.438 -17.438 1 97.75 198 ASN B N 1
ATOM 4434 C CA . ASN B 1 198 ? 10.516 -9.578 -16.531 1 97.75 198 ASN B CA 1
ATOM 4435 C C . ASN B 1 198 ? 11.039 -9.148 -15.164 1 97.75 198 ASN B C 1
ATOM 4437 O O . ASN B 1 198 ? 11.508 -8.023 -15 1 97.75 198 ASN B O 1
ATOM 4441 N N . GLY B 1 199 ? 10.844 -9.992 -14.203 1 98 199 GLY B N 1
ATOM 4442 C CA . GLY B 1 199 ? 11.297 -9.664 -12.859 1 98 199 GLY B CA 1
ATOM 4443 C C . GLY B 1 199 ? 10.289 -10 -11.781 1 98 199 GLY B C 1
ATOM 4444 O O . GLY B 1 199 ? 9.672 -11.07 -11.82 1 98 199 GLY B O 1
ATOM 4445 N N . PHE B 1 200 ? 10.133 -9.102 -10.805 1 97.94 200 PHE B N 1
ATOM 4446 C CA . PHE B 1 200 ? 9.32 -9.336 -9.625 1 97.94 200 PHE B CA 1
ATOM 4447 C C . PHE B 1 200 ? 7.848 -9.477 -10 1 97.94 200 PHE B C 1
ATOM 4449 O O . PHE B 1 200 ? 7.117 -10.25 -9.383 1 97.94 200 PHE B O 1
ATOM 4456 N N . GLY B 1 201 ? 7.332 -8.742 -10.953 1 98.12 201 GLY B N 1
ATOM 4457 C CA . GLY B 1 201 ? 5.953 -8.836 -11.398 1 98.12 201 GLY B CA 1
ATOM 4458 C C . GLY B 1 201 ? 5.531 -10.25 -11.758 1 98.12 201 GLY B C 1
ATOM 4459 O O . GLY B 1 201 ? 4.711 -10.852 -11.062 1 98.12 201 GLY B O 1
ATOM 4460 N N . TRP B 1 202 ? 6.211 -10.805 -12.766 1 97.75 202 TRP B N 1
ATOM 4461 C CA . TRP B 1 202 ? 5.906 -12.164 -13.188 1 97.75 202 TRP B CA 1
ATOM 4462 C C . TRP B 1 202 ? 6.301 -13.172 -12.109 1 97.75 202 TRP B C 1
ATOM 4464 O O . TRP B 1 202 ? 5.551 -14.109 -11.82 1 97.75 202 TRP B O 1
ATOM 4474 N N . GLY B 1 203 ? 7.367 -12.898 -11.484 1 95.56 203 GLY B N 1
ATOM 4475 C CA . GLY B 1 203 ? 7.945 -13.883 -10.586 1 95.56 203 GLY B CA 1
ATOM 4476 C C . GLY B 1 203 ? 7.211 -13.984 -9.258 1 95.56 203 GLY B C 1
ATOM 4477 O O . GLY B 1 203 ? 7.082 -15.07 -8.695 1 95.56 203 GLY B O 1
ATOM 4478 N N . GLN B 1 204 ? 6.789 -12.82 -8.766 1 96.06 204 GLN B N 1
ATOM 4479 C CA . GLN B 1 204 ? 6.266 -12.852 -7.402 1 96.06 204 GLN B CA 1
ATOM 4480 C C . GLN B 1 204 ? 4.863 -12.25 -7.34 1 96.06 204 GLN B C 1
ATOM 4482 O O . GLN B 1 204 ? 3.975 -12.805 -6.684 1 96.06 204 GLN B O 1
ATOM 4487 N N . MET B 1 205 ? 4.586 -11.172 -8.031 1 97.56 205 MET B N 1
ATOM 4488 C CA . MET B 1 205 ? 3.291 -10.508 -7.934 1 97.56 205 MET B CA 1
ATOM 4489 C C . MET B 1 205 ? 2.176 -11.414 -8.453 1 97.56 205 MET B C 1
ATOM 4491 O O . MET B 1 205 ? 1.011 -11.234 -8.094 1 97.56 205 MET B O 1
ATOM 4495 N N . SER B 1 206 ? 2.52 -12.375 -9.289 1 97.75 206 SER B N 1
ATOM 4496 C CA . SER B 1 206 ? 1.523 -13.312 -9.797 1 97.75 206 SER B CA 1
ATOM 4497 C C . SER B 1 206 ? 0.832 -14.055 -8.664 1 97.75 206 SER B C 1
ATOM 4499 O O . SER B 1 206 ? -0.367 -14.328 -8.734 1 97.75 206 SER B O 1
ATOM 4501 N N . HIS B 1 207 ? 1.544 -14.32 -7.539 1 96.81 207 HIS B N 1
ATOM 4502 C CA . HIS B 1 207 ? 0.971 -15 -6.383 1 96.81 207 HIS B CA 1
ATOM 4503 C C . HIS B 1 207 ? -0.082 -14.133 -5.699 1 96.81 207 HIS B C 1
ATOM 4505 O O . HIS B 1 207 ? -1.199 -14.586 -5.449 1 96.81 207 HIS B O 1
ATOM 4511 N N . SER B 1 208 ? 0.298 -12.938 -5.438 1 97.06 208 SER B N 1
ATOM 4512 C CA . SER B 1 208 ? -0.57 -12.055 -4.668 1 97.06 208 SER B CA 1
ATOM 4513 C C . SER B 1 208 ? -1.805 -11.656 -5.469 1 97.06 208 SER B C 1
ATOM 4515 O O . SER B 1 208 ? -2.895 -11.508 -4.906 1 97.06 208 SER B O 1
ATOM 4517 N N . LEU B 1 209 ? -1.592 -11.438 -6.766 1 98.31 209 LEU B N 1
ATOM 4518 C CA . LEU B 1 209 ? -2.734 -11.109 -7.613 1 98.31 209 LEU B CA 1
ATOM 4519 C C . LEU B 1 209 ? -3.713 -12.273 -7.68 1 98.31 209 LEU B C 1
ATOM 4521 O O . LEU B 1 209 ? -4.926 -12.086 -7.562 1 98.31 209 LEU B O 1
ATOM 4525 N N . ALA B 1 210 ? -3.207 -13.5 -7.84 1 98.44 210 ALA B N 1
ATOM 4526 C CA . ALA B 1 210 ? -4.074 -14.68 -7.863 1 98.44 210 ALA B CA 1
ATOM 4527 C C . ALA B 1 210 ? -4.875 -14.797 -6.57 1 98.44 210 ALA B C 1
ATOM 4529 O O . ALA B 1 210 ? -6.074 -15.086 -6.598 1 98.44 210 ALA B O 1
ATOM 4530 N N . TRP B 1 211 ? -4.195 -14.562 -5.492 1 98.44 211 TRP B N 1
ATOM 4531 C CA . TRP B 1 211 ? -4.824 -14.648 -4.176 1 98.44 211 TRP B CA 1
ATOM 4532 C C . TRP B 1 211 ? -5.953 -13.625 -4.043 1 98.44 211 TRP B C 1
ATOM 4534 O O . TRP B 1 211 ? -7.082 -13.984 -3.711 1 98.44 211 TRP B O 1
ATOM 4544 N N . LEU B 1 212 ? -5.66 -12.422 -4.344 1 98.06 212 LEU B N 1
ATOM 4545 C CA . LEU B 1 212 ? -6.602 -11.32 -4.168 1 98.06 212 LEU B CA 1
ATOM 4546 C C . LEU B 1 212 ? -7.805 -11.477 -5.09 1 98.06 212 LEU B C 1
ATOM 4548 O O . LEU B 1 212 ? -8.945 -11.297 -4.66 1 98.06 212 LEU B O 1
ATOM 4552 N N . LEU B 1 213 ? -7.574 -11.805 -6.359 1 97.75 213 LEU B N 1
ATOM 4553 C CA . LEU B 1 213 ? -8.656 -11.984 -7.324 1 97.75 213 LEU B CA 1
ATOM 4554 C C . LEU B 1 213 ? -9.562 -13.141 -6.922 1 97.75 213 LEU B C 1
ATOM 4556 O O . LEU B 1 213 ? -10.781 -13.07 -7.082 1 97.75 213 LEU B O 1
ATOM 4560 N N . PHE B 1 214 ? -9.008 -14.172 -6.336 1 98.31 214 PHE B N 1
ATOM 4561 C CA . PHE B 1 214 ? -9.773 -15.336 -5.906 1 98.31 214 PHE B CA 1
ATOM 4562 C C . PHE B 1 214 ? -10.633 -15.008 -4.695 1 98.31 214 PHE B C 1
ATOM 4564 O O . PHE B 1 214 ? -11.859 -15.164 -4.73 1 98.31 214 PHE B O 1
ATOM 4571 N N . VAL B 1 215 ? -10.016 -14.508 -3.621 1 98.31 215 VAL B N 1
ATOM 4572 C CA . VAL B 1 215 ? -10.742 -14.406 -2.357 1 98.31 215 VAL B CA 1
ATOM 4573 C C . VAL B 1 215 ? -11.852 -13.367 -2.477 1 98.31 215 VAL B C 1
ATOM 4575 O O . VAL B 1 215 ? -12.891 -13.484 -1.832 1 98.31 215 VAL B O 1
ATOM 4578 N N . ALA B 1 216 ? -11.633 -12.367 -3.318 1 97.06 216 ALA B N 1
ATOM 4579 C CA . ALA B 1 216 ? -12.594 -11.266 -3.363 1 97.06 216 ALA B CA 1
ATOM 4580 C C . ALA B 1 216 ? -13.43 -11.32 -4.637 1 97.06 216 ALA B C 1
ATOM 4582 O O . ALA B 1 216 ? -14.305 -10.477 -4.852 1 97.06 216 ALA B O 1
ATOM 4583 N N . GLY B 1 217 ? -13.164 -12.297 -5.5 1 95.75 217 GLY B N 1
ATOM 4584 C CA . GLY B 1 217 ? -13.914 -12.414 -6.738 1 95.75 217 GLY B CA 1
ATOM 4585 C C . GLY B 1 217 ? -13.828 -11.172 -7.605 1 95.75 217 GLY B C 1
ATOM 4586 O O . GLY B 1 217 ? -14.844 -10.695 -8.117 1 95.75 217 GLY B O 1
ATOM 4587 N N . LEU B 1 218 ? -12.68 -10.609 -7.754 1 96.31 218 LEU B N 1
ATOM 4588 C CA . LEU B 1 218 ? -12.484 -9.352 -8.469 1 96.31 218 LEU B CA 1
ATOM 4589 C C . LEU B 1 218 ? -12.211 -9.609 -9.945 1 96.31 218 LEU B C 1
ATOM 4591 O O . LEU B 1 218 ? -11.594 -10.617 -10.305 1 96.31 218 LEU B O 1
ATOM 4595 N N . GLU B 1 219 ? -12.656 -8.695 -10.773 1 96.31 219 GLU B N 1
ATOM 4596 C CA . GLU B 1 219 ? -12.445 -8.734 -12.219 1 96.31 219 GLU B CA 1
ATOM 4597 C C . GLU B 1 219 ? -11.758 -7.465 -12.711 1 96.31 219 GLU B C 1
ATOM 4599 O O . GLU B 1 219 ? -12.422 -6.484 -13.047 1 96.31 219 GLU B O 1
ATOM 4604 N N . PRO B 1 220 ? -10.422 -7.508 -12.828 1 97.81 220 PRO B N 1
ATOM 4605 C CA . PRO B 1 220 ? -9.68 -6.324 -13.266 1 97.81 220 PRO B CA 1
ATOM 4606 C C . PRO B 1 220 ? -10.086 -5.863 -14.664 1 97.81 220 PRO B C 1
ATOM 4608 O O . PRO B 1 220 ? -10.367 -6.695 -15.539 1 97.81 220 PRO B O 1
ATOM 4611 N N . LYS B 1 221 ? -10.086 -4.547 -14.852 1 97.56 221 LYS B N 1
ATOM 4612 C CA . LYS B 1 221 ? -10.5 -3.945 -16.125 1 97.56 221 LYS B CA 1
ATOM 4613 C C . LYS B 1 221 ? -9.375 -3.109 -16.719 1 97.56 221 LYS B C 1
ATOM 4615 O O . LYS B 1 221 ? -9.156 -3.133 -17.938 1 97.56 221 LYS B O 1
ATOM 4620 N N . SER B 1 222 ? -8.672 -2.348 -15.953 1 98.31 222 SER B N 1
ATOM 4621 C CA . SER B 1 222 ? -7.586 -1.485 -16.406 1 98.31 222 SER B CA 1
ATOM 4622 C C . SER B 1 222 ? -6.562 -1.258 -15.297 1 98.31 222 SER B C 1
ATOM 4624 O O . SER B 1 222 ? -6.863 -1.452 -14.117 1 98.31 222 SER B O 1
ATOM 4626 N N . VAL B 1 223 ? -5.34 -0.883 -15.773 1 98.62 223 VAL B N 1
ATOM 4627 C CA . VAL B 1 223 ? -4.242 -0.778 -14.82 1 98.62 223 VAL B CA 1
ATOM 4628 C C . VAL B 1 223 ? -3.395 0.451 -15.148 1 98.62 223 VAL B C 1
ATOM 4630 O O . VAL B 1 223 ? -3.102 0.723 -16.312 1 98.62 223 VAL B O 1
ATOM 4633 N N . PHE B 1 224 ? -3.074 1.239 -14.141 1 98.88 224 PHE B N 1
ATOM 4634 C CA . PHE B 1 224 ? -1.937 2.15 -14.18 1 98.88 224 PHE B CA 1
ATOM 4635 C C . PHE B 1 224 ? -0.8 1.632 -13.305 1 98.88 224 PHE B C 1
ATOM 4637 O O . PHE B 1 224 ? -1.011 1.297 -12.133 1 98.88 224 PHE B O 1
ATOM 4644 N N . CYS B 1 225 ? 0.387 1.573 -13.898 1 98.81 225 CYS B N 1
ATOM 4645 C CA . CYS B 1 225 ? 1.482 0.936 -13.18 1 98.81 225 CYS B CA 1
ATOM 4646 C C . CYS B 1 225 ? 2.793 1.679 -13.406 1 98.81 225 CYS B C 1
ATOM 4648 O O . CYS B 1 225 ? 3.031 2.203 -14.5 1 98.81 225 CYS B O 1
ATOM 4650 N N . SER B 1 226 ? 3.564 1.823 -12.383 1 98.62 226 SER B N 1
ATOM 4651 C CA . SER B 1 226 ? 4.957 2.262 -12.445 1 98.62 226 SER B CA 1
ATOM 4652 C C . SER B 1 226 ? 5.902 1.18 -11.93 1 98.62 226 SER B C 1
ATOM 4654 O O . SER B 1 226 ? 5.605 0.509 -10.938 1 98.62 226 SER B O 1
ATOM 4656 N N . MET B 1 227 ? 6.996 1.018 -12.641 1 98.31 227 MET B N 1
ATOM 4657 C CA . MET B 1 227 ? 7.988 0.022 -12.25 1 98.31 227 MET B CA 1
ATOM 4658 C C . MET B 1 227 ? 9.383 0.635 -12.195 1 98.31 227 MET B C 1
ATOM 4660 O O . MET B 1 227 ? 9.688 1.57 -12.938 1 98.31 227 MET B O 1
ATOM 4664 N N . MET B 1 228 ? 10.148 0.172 -11.227 1 97.69 228 MET B N 1
ATOM 4665 C CA . MET B 1 228 ? 11.578 0.466 -11.211 1 97.69 228 MET B CA 1
ATOM 4666 C C . MET B 1 228 ? 12.391 -0.786 -11.516 1 97.69 228 MET B C 1
ATOM 4668 O O . MET B 1 228 ? 12.031 -1.887 -11.102 1 97.69 228 MET B O 1
ATOM 4672 N N . HIS B 1 229 ? 13.5 -0.581 -12.172 1 97.62 229 HIS B N 1
ATOM 4673 C CA . HIS B 1 229 ? 14.219 -1.713 -12.734 1 97.62 229 HIS B CA 1
ATOM 4674 C C . HIS B 1 229 ? 15.648 -1.774 -12.203 1 97.62 229 HIS B C 1
ATOM 4676 O O . HIS B 1 229 ? 16.234 -0.745 -11.852 1 97.62 229 HIS B O 1
ATOM 4682 N N . SER B 1 230 ? 16.141 -2.994 -12.133 1 97.12 230 SER B N 1
ATOM 4683 C CA . SER B 1 230 ? 17.562 -3.199 -11.844 1 97.12 230 SER B CA 1
ATOM 4684 C C . SER B 1 230 ? 18.438 -2.607 -12.945 1 97.12 230 SER B C 1
ATOM 4686 O O . SER B 1 230 ? 18.203 -2.834 -14.133 1 97.12 230 SER B O 1
ATOM 4688 N N . GLU B 1 231 ? 19.406 -1.931 -12.5 1 94.38 231 GLU B N 1
ATOM 4689 C CA . GLU B 1 231 ? 20.359 -1.396 -13.477 1 94.38 231 GLU B CA 1
ATOM 4690 C C . GLU B 1 231 ? 21.203 -2.506 -14.086 1 94.38 231 GLU B C 1
ATOM 4692 O O . GLU B 1 231 ? 21.703 -2.371 -15.203 1 94.38 231 GLU B O 1
ATOM 4697 N N . LYS B 1 232 ? 21.375 -3.578 -13.398 1 96 232 LYS B N 1
ATOM 4698 C CA . LYS B 1 232 ? 22.266 -4.664 -13.805 1 96 232 LYS B CA 1
ATOM 4699 C C . LYS B 1 232 ? 21.594 -5.555 -14.852 1 96 232 LYS B C 1
ATOM 4701 O O . LYS B 1 232 ? 22.25 -6.012 -15.789 1 96 232 LYS B O 1
ATOM 4706 N N . THR B 1 233 ? 20.297 -5.766 -14.68 1 97.88 233 THR B N 1
ATOM 4707 C CA . THR B 1 233 ? 19.688 -6.805 -15.508 1 97.88 233 THR B CA 1
ATOM 4708 C C . THR B 1 233 ? 18.5 -6.25 -16.281 1 97.88 233 THR B C 1
ATOM 4710 O O . THR B 1 233 ? 18.016 -6.879 -17.219 1 97.88 233 THR B O 1
ATOM 4713 N N . GLY B 1 234 ? 17.938 -5.145 -15.797 1 97.5 234 GLY B N 1
ATOM 4714 C CA . GLY B 1 234 ? 16.719 -4.609 -16.391 1 97.5 234 GLY B CA 1
ATOM 4715 C C . GLY B 1 234 ? 15.461 -5.223 -15.82 1 97.5 234 GLY B C 1
ATOM 4716 O O . GLY B 1 234 ? 14.352 -4.82 -16.172 1 97.5 234 GLY B O 1
ATOM 4717 N N . ALA B 1 235 ? 15.555 -6.133 -14.875 1 98.5 235 ALA B N 1
ATOM 4718 C CA . ALA B 1 235 ? 14.391 -6.742 -14.234 1 98.5 235 ALA B CA 1
ATOM 4719 C C . ALA B 1 235 ? 13.664 -5.742 -13.344 1 98.5 235 ALA B C 1
ATOM 4721 O O . ALA B 1 235 ? 14.305 -4.922 -12.672 1 98.5 235 ALA B O 1
ATOM 4722 N N . ASP B 1 236 ? 12.359 -5.789 -13.383 1 98.5 236 ASP B N 1
ATOM 4723 C CA . ASP B 1 236 ? 11.641 -4.93 -12.445 1 98.5 236 ASP B CA 1
ATOM 4724 C C . ASP B 1 236 ? 11.828 -5.406 -11.008 1 98.5 236 ASP B C 1
ATOM 4726 O O . ASP B 1 236 ? 11.75 -6.605 -10.727 1 98.5 236 ASP B O 1
ATOM 4730 N N . ILE B 1 237 ? 12.109 -4.492 -10.094 1 97.69 237 ILE B N 1
ATOM 4731 C CA . ILE B 1 237 ? 12.383 -4.836 -8.703 1 97.69 237 ILE B CA 1
ATOM 4732 C C . ILE B 1 237 ? 11.383 -4.129 -7.793 1 97.69 237 ILE B C 1
ATOM 4734 O O . ILE B 1 237 ? 11.25 -4.484 -6.617 1 97.69 237 ILE B O 1
ATOM 4738 N N . PHE B 1 238 ? 10.742 -3.062 -8.305 1 97.88 238 PHE B N 1
ATOM 4739 C CA . PHE B 1 238 ? 9.633 -2.391 -7.641 1 97.88 238 PHE B CA 1
ATOM 4740 C C . PHE B 1 238 ? 8.43 -2.279 -8.57 1 97.88 238 PHE B C 1
ATOM 4742 O O . PHE B 1 238 ? 8.57 -1.916 -9.742 1 97.88 238 PHE B O 1
ATOM 4749 N N . ASN B 1 239 ? 7.262 -2.617 -8.055 1 98.31 239 ASN B N 1
ATOM 4750 C CA . ASN B 1 239 ? 5.996 -2.455 -8.766 1 98.31 239 ASN B CA 1
ATOM 4751 C C . ASN B 1 239 ? 5 -1.636 -7.957 1 98.31 239 ASN B C 1
ATOM 4753 O O . ASN B 1 239 ? 4.832 -1.865 -6.758 1 98.31 239 ASN B O 1
ATOM 4757 N N . SER B 1 240 ? 4.387 -0.708 -8.516 1 98.62 240 SER B N 1
ATOM 4758 C CA . SER B 1 240 ? 3.25 0.018 -7.965 1 98.62 240 SER B CA 1
ATOM 4759 C C . SER B 1 240 ? 2.121 0.137 -8.984 1 98.62 240 SER B C 1
ATOM 4761 O O . SER B 1 240 ? 2.307 0.706 -10.062 1 98.62 240 SER B O 1
ATOM 4763 N N . ALA B 1 241 ? 0.97 -0.353 -8.633 1 98.81 241 ALA B N 1
ATOM 4764 C CA . ALA B 1 241 ? -0.117 -0.347 -9.609 1 98.81 241 ALA B CA 1
ATOM 4765 C C . ALA B 1 241 ? -1.443 0.02 -8.953 1 98.81 241 ALA B C 1
ATOM 4767 O O . ALA B 1 241 ? -1.672 -0.3 -7.781 1 98.81 241 ALA B O 1
ATOM 4768 N N . ILE B 1 242 ? -2.219 0.708 -9.625 1 98.88 242 ILE B N 1
ATOM 4769 C CA . ILE B 1 242 ? -3.633 0.919 -9.344 1 98.88 242 ILE B CA 1
ATOM 4770 C C . ILE B 1 242 ? -4.484 0.201 -10.391 1 98.88 242 ILE B C 1
ATOM 4772 O O . ILE B 1 242 ? -4.367 0.476 -11.586 1 98.88 242 ILE B O 1
ATOM 4776 N N . ILE B 1 243 ? -5.309 -0.71 -9.906 1 98.81 243 ILE B N 1
ATOM 4777 C CA . ILE B 1 243 ? -6.113 -1.552 -10.789 1 98.81 243 ILE B CA 1
ATOM 4778 C C . ILE B 1 243 ? -7.594 -1.25 -10.578 1 98.81 243 ILE B C 1
ATOM 4780 O O . ILE B 1 243 ? -8.094 -1.311 -9.453 1 98.81 243 ILE B O 1
ATOM 4784 N N . HIS B 1 244 ? -8.266 -0.917 -11.664 1 98.56 244 HIS B N 1
ATOM 4785 C CA . HIS B 1 244 ? -9.719 -0.74 -11.641 1 98.56 244 HIS B CA 1
ATOM 4786 C C . HIS B 1 244 ? -10.43 -2.018 -12.07 1 98.56 244 HIS B C 1
ATOM 4788 O O . HIS B 1 244 ? -10.039 -2.662 -13.039 1 98.56 244 HIS B O 1
ATOM 4794 N N . CYS B 1 245 ? -11.43 -2.369 -11.328 1 97.88 245 CYS B N 1
ATOM 4795 C CA . CYS B 1 245 ? -12.188 -3.576 -11.625 1 97.88 245 CYS B CA 1
ATOM 4796 C C . CYS B 1 245 ? -13.531 -3.232 -12.258 1 97.88 245 CYS B C 1
ATOM 4798 O O . CYS B 1 245 ? -13.953 -2.074 -12.242 1 97.88 245 CYS B O 1
ATOM 4800 N N . THR B 1 246 ? -14.195 -4.211 -12.758 1 96.5 246 THR B N 1
ATOM 4801 C CA . THR B 1 246 ? -15.375 -4.031 -13.594 1 96.5 246 THR B CA 1
ATOM 4802 C C . THR B 1 246 ? -16.547 -3.502 -12.773 1 96.5 246 THR B C 1
ATOM 4804 O O . THR B 1 246 ? -17.391 -2.773 -13.289 1 96.5 246 THR B O 1
ATOM 4807 N N . LYS B 1 247 ? -16.609 -3.873 -11.508 1 95.44 247 LYS B N 1
ATOM 4808 C CA . LYS B 1 247 ? -17.75 -3.463 -10.695 1 95.44 247 LYS B CA 1
ATOM 4809 C C . LYS B 1 247 ? -17.422 -2.219 -9.875 1 95.44 247 LYS B C 1
ATOM 4811 O O . LYS B 1 247 ? -18.141 -1.879 -8.938 1 95.44 247 LYS B O 1
ATOM 4816 N N . GLY B 1 248 ? -16.297 -1.623 -10.141 1 95.88 248 GLY B N 1
ATOM 4817 C CA . GLY B 1 248 ? -15.961 -0.35 -9.523 1 95.88 248 GLY B CA 1
ATOM 4818 C C . GLY B 1 248 ? -14.93 -0.473 -8.422 1 95.88 248 GLY B C 1
ATOM 4819 O O . GLY B 1 248 ? -14.461 0.534 -7.883 1 95.88 248 GLY B O 1
ATOM 4820 N N . GLU B 1 249 ? -14.547 -1.65 -8.039 1 97.69 249 GLU B N 1
ATOM 4821 C CA . GLU B 1 249 ? -13.516 -1.84 -7.02 1 97.69 249 GLU B CA 1
ATOM 4822 C C . GLU B 1 249 ? -12.164 -1.314 -7.492 1 97.69 249 GLU B C 1
ATOM 4824 O O . GLU B 1 249 ? -11.875 -1.328 -8.688 1 97.69 249 GLU B O 1
ATOM 4829 N N . VAL B 1 250 ? -11.398 -0.847 -6.551 1 98.31 250 VAL B N 1
ATOM 4830 C CA . VAL B 1 250 ? -10.047 -0.383 -6.844 1 98.31 250 VAL B CA 1
ATOM 4831 C C . VAL B 1 250 ? -9.039 -1.173 -6.016 1 98.31 250 VAL B C 1
ATOM 4833 O O . VAL B 1 250 ? -9.211 -1.339 -4.805 1 98.31 250 VAL B O 1
ATOM 4836 N N . LEU B 1 251 ? -8.023 -1.658 -6.68 1 98.31 251 LEU B N 1
ATOM 4837 C CA . LEU B 1 251 ? -6.922 -2.363 -6.031 1 98.31 251 LEU B CA 1
ATOM 4838 C C . LEU B 1 251 ? -5.641 -1.54 -6.09 1 98.31 251 LEU B C 1
ATOM 4840 O O . LEU B 1 251 ? -5.262 -1.046 -7.156 1 98.31 251 LEU B O 1
ATOM 4844 N N . SER B 1 252 ? -5.047 -1.309 -4.969 1 98.31 252 SER B N 1
ATOM 4845 C CA . SER B 1 252 ? -3.705 -0.738 -4.879 1 98.31 252 SER B CA 1
ATOM 4846 C C . SER B 1 252 ? -2.666 -1.813 -4.582 1 98.31 252 SER B C 1
ATOM 4848 O O . SER B 1 252 ? -2.65 -2.381 -3.486 1 98.31 252 SER B O 1
ATOM 4850 N N . VAL B 1 253 ? -1.754 -2.047 -5.508 1 98.06 253 VAL B N 1
ATOM 4851 C CA . VAL B 1 253 ? -0.851 -3.191 -5.43 1 98.06 253 VAL B CA 1
ATOM 4852 C C . VAL B 1 253 ? 0.598 -2.707 -5.43 1 98.06 253 VAL B C 1
ATOM 4854 O O . VAL B 1 253 ? 0.982 -1.88 -6.262 1 98.06 253 VAL B O 1
ATOM 4857 N N . GLN B 1 254 ? 1.355 -3.23 -4.473 1 98 254 GLN B N 1
ATOM 4858 C CA . GLN B 1 254 ? 2.771 -2.898 -4.371 1 98 254 GLN B CA 1
ATOM 4859 C C . GLN B 1 254 ? 3.623 -4.156 -4.219 1 98 254 GLN B C 1
ATOM 4861 O O . GLN B 1 254 ? 3.26 -5.074 -3.477 1 98 254 GLN B O 1
ATOM 4866 N N . GLY B 1 255 ? 4.68 -4.195 -4.938 1 98 255 GLY B N 1
ATOM 4867 C CA . GLY B 1 255 ? 5.637 -5.281 -4.859 1 98 255 GLY B CA 1
ATOM 4868 C C . GLY B 1 255 ? 7.078 -4.809 -4.855 1 98 255 GLY B C 1
ATOM 4869 O O . GLY B 1 255 ? 7.422 -3.848 -5.543 1 98 255 GLY B O 1
ATOM 4870 N N . THR B 1 256 ? 7.953 -5.508 -4.082 1 97.25 256 THR B N 1
ATOM 4871 C CA . THR B 1 256 ? 9.367 -5.164 -4.125 1 97.25 256 THR B CA 1
ATOM 4872 C C . THR B 1 256 ? 10.234 -6.383 -3.809 1 97.25 256 THR B C 1
ATOM 4874 O O . THR B 1 256 ? 9.875 -7.203 -2.963 1 97.25 256 THR B O 1
ATOM 4877 N N . ALA B 1 257 ? 11.344 -6.449 -4.473 1 95.81 257 ALA B N 1
ATOM 4878 C CA . ALA B 1 257 ? 12.344 -7.484 -4.246 1 95.81 257 ALA B CA 1
ATOM 4879 C C . ALA B 1 257 ? 13.438 -7 -3.297 1 95.81 257 ALA B C 1
ATOM 4881 O O . ALA B 1 257 ? 14.383 -7.73 -3 1 95.81 257 ALA B O 1
ATOM 4882 N N . SER B 1 258 ? 13.266 -5.801 -2.709 1 94.25 258 SER B N 1
ATOM 4883 C CA . SER B 1 258 ? 14.406 -5.082 -2.154 1 94.25 258 SER B CA 1
ATOM 4884 C C . SER B 1 258 ? 14.438 -5.184 -0.632 1 94.25 258 SER B C 1
ATOM 4886 O O . SER B 1 258 ? 15.078 -4.371 0.036 1 94.25 258 SER B O 1
ATOM 4888 N N . LEU B 1 259 ? 13.695 -6.137 -0.066 1 92.44 259 LEU B N 1
ATOM 4889 C CA . LEU B 1 259 ? 13.922 -6.363 1.357 1 92.44 259 LEU B CA 1
ATOM 4890 C C . LEU B 1 259 ? 15.344 -6.855 1.613 1 92.44 259 LEU B C 1
ATOM 4892 O O . LEU B 1 259 ? 15.906 -7.594 0.801 1 92.44 259 LEU B O 1
ATOM 4896 N N . PRO B 1 260 ? 15.867 -6.352 2.736 1 86.12 260 PRO B N 1
ATOM 4897 C CA . PRO B 1 260 ? 17.219 -6.836 3.033 1 86.12 260 PRO B CA 1
ATOM 4898 C C . PRO B 1 260 ? 17.266 -8.344 3.271 1 86.12 260 PRO B C 1
ATOM 4900 O O . PRO B 1 260 ? 16.328 -8.914 3.854 1 86.12 260 PRO B O 1
ATOM 4903 N N . PHE B 1 261 ? 18.266 -8.836 2.645 1 68.38 261 PHE B N 1
ATOM 4904 C CA . PHE B 1 261 ? 18.484 -10.273 2.635 1 68.38 261 PHE B CA 1
ATOM 4905 C C . PHE B 1 261 ? 19.453 -10.688 3.746 1 68.38 261 PHE B C 1
ATOM 4907 O O . PHE B 1 261 ? 20.562 -10.18 3.828 1 68.38 261 PHE B O 1
ATOM 4914 N N . SER B 1 262 ? 18.969 -11.328 4.703 1 59.38 262 SER B N 1
ATOM 4915 C CA . SER B 1 262 ? 19.953 -11.891 5.621 1 59.38 262 SER B CA 1
ATOM 4916 C C . SER B 1 262 ? 20.484 -13.227 5.117 1 59.38 262 SER B C 1
ATOM 4918 O O . SER B 1 262 ? 21.703 -13.391 4.949 1 59.38 262 SER B O 1
ATOM 4920 N N . SER B 1 263 ? 19.656 -14.242 4.852 1 56.31 263 SER B N 1
ATOM 4921 C CA . SER B 1 263 ? 19.953 -15.547 4.258 1 56.31 263 SER B CA 1
ATOM 4922 C C . SER B 1 263 ? 18.719 -16.125 3.549 1 56.31 263 SER B C 1
ATOM 4924 O O . SER B 1 263 ? 17.594 -15.68 3.789 1 56.31 263 SER B O 1
ATOM 4926 N N . TYR B 1 264 ? 19.016 -16.859 2.469 1 52.09 264 TYR B N 1
ATOM 4927 C CA . TYR B 1 264 ? 17.938 -17.531 1.756 1 52.09 264 TYR B CA 1
ATOM 4928 C C . TYR B 1 264 ? 16.938 -18.141 2.73 1 52.09 264 TYR B C 1
ATOM 4930 O O . TYR B 1 264 ? 15.727 -18.062 2.514 1 52.09 264 TYR B O 1
ATOM 4938 N N . PHE B 1 265 ? 17.609 -18.609 3.771 1 52.34 265 PHE B N 1
ATOM 4939 C CA . PHE B 1 265 ? 16.812 -19.359 4.727 1 52.34 265 PHE B CA 1
ATOM 4940 C C . PHE B 1 265 ? 16 -18.422 5.613 1 52.34 265 PHE B C 1
ATOM 4942 O O . PHE B 1 265 ? 14.992 -18.828 6.207 1 52.34 265 PHE B O 1
ATOM 4949 N N . GLU B 1 266 ? 16.5 -17.219 5.613 1 59.44 266 GLU B N 1
ATOM 4950 C CA . GLU B 1 266 ? 15.852 -16.266 6.504 1 59.44 266 GLU B CA 1
ATOM 4951 C C . GLU B 1 266 ? 15.016 -15.266 5.723 1 59.44 266 GLU B C 1
ATOM 4953 O O . GLU B 1 266 ? 14.344 -14.414 6.312 1 59.44 266 GLU B O 1
ATOM 4958 N N . SER B 1 267 ? 15.117 -15.523 4.449 1 64 267 SER B N 1
ATOM 4959 C CA . SER B 1 267 ? 14.398 -14.555 3.623 1 64 267 SER B CA 1
ATOM 4960 C C . SER B 1 267 ? 12.898 -14.852 3.605 1 64 267 SER B C 1
ATOM 4962 O O . SER B 1 267 ? 12.477 -15.914 3.154 1 64 267 SER B O 1
ATOM 4964 N N . THR B 1 268 ? 12.211 -14.016 4.215 1 80.12 268 THR B N 1
ATOM 4965 C CA . THR B 1 268 ? 10.773 -14.203 4.352 1 80.12 268 THR B CA 1
ATOM 4966 C C . THR B 1 268 ? 10.016 -13.266 3.414 1 80.12 268 THR B C 1
ATOM 4968 O O . THR B 1 268 ? 10.562 -12.258 2.955 1 80.12 268 THR B O 1
ATOM 4971 N N . LYS B 1 269 ? 8.938 -13.766 2.83 1 90.31 269 LYS B N 1
ATOM 4972 C CA . LYS B 1 269 ? 7.973 -12.914 2.139 1 90.31 269 LYS B CA 1
ATOM 4973 C C . LYS B 1 269 ? 7.125 -12.125 3.133 1 90.31 269 LYS B C 1
ATOM 4975 O O . LYS B 1 269 ? 6.598 -12.688 4.094 1 90.31 269 LYS B O 1
ATOM 4980 N N . HIS B 1 270 ? 7.18 -10.875 2.99 1 93.69 270 HIS B N 1
ATOM 4981 C CA . HIS B 1 270 ? 6.289 -10.023 3.77 1 93.69 270 HIS B CA 1
ATOM 4982 C C . HIS B 1 270 ? 5.031 -9.672 2.98 1 93.69 270 HIS B C 1
ATOM 4984 O O . HIS B 1 270 ? 5.113 -9.07 1.91 1 93.69 270 HIS B O 1
ATOM 4990 N N . ILE B 1 271 ? 3.92 -10.109 3.508 1 96.88 271 ILE B N 1
ATOM 4991 C CA . ILE B 1 271 ? 2.646 -9.914 2.82 1 96.88 271 ILE B CA 1
ATOM 4992 C C . ILE B 1 271 ? 1.701 -9.109 3.705 1 96.88 271 ILE B C 1
ATOM 4994 O O . ILE B 1 271 ? 1.622 -9.336 4.914 1 96.88 271 ILE B O 1
ATOM 4998 N N . ASP B 1 272 ? 1.074 -8.133 3.186 1 97.06 272 ASP B N 1
ATOM 4999 C CA . ASP B 1 272 ? 0.02 -7.367 3.848 1 97.06 272 ASP B CA 1
ATOM 5000 C C . ASP B 1 272 ? -1.162 -7.137 2.91 1 97.06 272 ASP B C 1
ATOM 5002 O O . ASP B 1 272 ? -1.119 -6.25 2.055 1 97.06 272 ASP B O 1
ATOM 5006 N N . MET B 1 273 ? -2.219 -7.945 3.104 1 98.12 273 MET B N 1
ATOM 5007 C CA . MET B 1 273 ? -3.459 -7.844 2.342 1 98.12 273 MET B CA 1
ATOM 5008 C C . MET B 1 273 ? -4.559 -7.195 3.178 1 98.12 273 MET B C 1
ATOM 5010 O O . MET B 1 273 ? -4.812 -7.613 4.309 1 98.12 273 MET B O 1
ATOM 5014 N N . ARG B 1 274 ? -5.164 -6.191 2.633 1 97.88 274 ARG B N 1
ATOM 5015 C CA . ARG B 1 274 ? -6.293 -5.543 3.289 1 97.88 274 ARG B CA 1
ATOM 5016 C C . ARG B 1 274 ? -7.453 -5.355 2.322 1 97.88 274 ARG B C 1
ATOM 5018 O O . ARG B 1 274 ? -7.309 -4.695 1.289 1 97.88 274 ARG B O 1
ATOM 5025 N N . ILE B 1 275 ? -8.578 -5.887 2.645 1 98.62 275 ILE B N 1
ATOM 5026 C CA . ILE B 1 275 ? -9.766 -5.812 1.803 1 98.62 275 ILE B CA 1
ATOM 5027 C C . ILE B 1 275 ? -10.875 -5.07 2.543 1 98.62 275 ILE B C 1
ATOM 5029 O O . ILE B 1 275 ? -11.383 -5.555 3.555 1 98.62 275 ILE B O 1
ATOM 5033 N N . PHE B 1 276 ? -11.25 -3.926 2.002 1 98.12 276 PHE B N 1
ATOM 5034 C CA . PHE B 1 276 ? -12.25 -3.068 2.623 1 98.12 276 PHE B CA 1
ATOM 5035 C C . PHE B 1 276 ? -13.602 -3.223 1.931 1 98.12 276 PHE B C 1
ATOM 5037 O O . PHE B 1 276 ? -13.688 -3.123 0.706 1 98.12 276 PHE B O 1
ATOM 5044 N N . GLY B 1 277 ? -14.578 -3.465 2.727 1 97.25 277 GLY B N 1
ATOM 5045 C CA . GLY B 1 277 ? -15.953 -3.451 2.26 1 97.25 277 GLY B CA 1
ATOM 5046 C C . GLY B 1 277 ? -16.812 -2.416 2.961 1 97.25 277 GLY B C 1
ATOM 5047 O O . GLY B 1 277 ? -16.312 -1.629 3.768 1 97.25 277 GLY B O 1
ATOM 5048 N N . SER B 1 278 ? -18.078 -2.367 2.605 1 95.62 278 SER B N 1
ATOM 5049 C CA . SER B 1 278 ? -19.016 -1.394 3.154 1 95.62 278 SER B CA 1
ATOM 5050 C C . SER B 1 278 ? -19.203 -1.588 4.656 1 95.62 278 SER B C 1
ATOM 5052 O O . SER B 1 278 ? -19.562 -0.65 5.367 1 95.62 278 SER B O 1
ATOM 5054 N N . ASP B 1 279 ? -18.891 -2.824 5.152 1 95.94 279 ASP B N 1
ATOM 5055 C CA . ASP B 1 279 ? -19.266 -3.113 6.531 1 95.94 279 ASP B CA 1
ATOM 5056 C C . ASP B 1 279 ? -18.031 -3.438 7.383 1 95.94 279 ASP B C 1
ATOM 5058 O O . ASP B 1 279 ? -18.156 -3.76 8.562 1 95.94 279 ASP B O 1
ATOM 5062 N N . GLY B 1 280 ? -16.875 -3.367 6.82 1 96.19 280 GLY B N 1
ATOM 5063 C CA . GLY B 1 280 ? -15.688 -3.682 7.594 1 96.19 280 GLY B CA 1
ATOM 5064 C C . GLY B 1 280 ? -14.469 -3.963 6.73 1 96.19 280 GLY B C 1
ATOM 5065 O O . GLY B 1 280 ? -14.422 -3.557 5.566 1 96.19 280 GLY B O 1
ATOM 5066 N N . VAL B 1 281 ? -13.469 -4.574 7.359 1 97.31 281 VAL B N 1
ATOM 5067 C CA . VAL B 1 281 ? -12.203 -4.844 6.68 1 97.31 281 VAL B CA 1
ATOM 5068 C C . VAL B 1 281 ? -11.68 -6.219 7.09 1 97.31 281 VAL B C 1
ATOM 5070 O O . VAL B 1 281 ? -11.836 -6.633 8.242 1 97.31 281 VAL B O 1
ATOM 5073 N N . ILE B 1 282 ? -11.148 -6.945 6.137 1 98.38 282 ILE B N 1
ATOM 5074 C CA . ILE B 1 282 ? -10.391 -8.164 6.367 1 98.38 282 ILE B CA 1
ATOM 5075 C C . ILE B 1 282 ? -8.906 -7.91 6.109 1 98.38 282 ILE B C 1
ATOM 5077 O O . ILE B 1 282 ? -8.539 -7.348 5.074 1 98.38 282 ILE B O 1
ATOM 5081 N N . THR B 1 283 ? -8.117 -8.297 7.094 1 97.75 283 THR B N 1
ATOM 5082 C CA . THR B 1 283 ? -6.664 -8.188 6.969 1 97.75 283 THR B CA 1
ATOM 5083 C C . THR B 1 283 ? -6.004 -9.555 7.074 1 97.75 283 THR B C 1
ATOM 5085 O O . THR B 1 283 ? -6.328 -10.336 7.969 1 97.75 283 THR B O 1
ATOM 5088 N N . TYR B 1 284 ? -5.184 -9.906 6.16 1 98.31 284 TYR B N 1
ATOM 5089 C CA . TYR B 1 284 ? -4.297 -11.062 6.211 1 98.31 284 TYR B CA 1
ATOM 5090 C C . TYR B 1 284 ? -2.852 -10.656 5.969 1 98.31 284 TYR B C 1
ATOM 5092 O O . TYR B 1 284 ? -2.459 -10.375 4.832 1 98.31 284 TYR B O 1
ATOM 5100 N N . SER B 1 285 ? -2.053 -10.641 7.051 1 97.06 285 SER B N 1
ATOM 5101 C CA . SER B 1 285 ? -0.729 -10.031 6.977 1 97.06 285 SER B CA 1
ATOM 5102 C C . SER B 1 285 ? 0.265 -10.766 7.875 1 97.06 285 SER B C 1
ATOM 5104 O O . SER B 1 285 ? -0.118 -11.336 8.898 1 97.06 285 SER B O 1
ATOM 5106 N N . GLY B 1 286 ? 1.539 -10.75 7.434 1 94.94 286 GLY B N 1
ATOM 5107 C CA . GLY B 1 286 ? 2.615 -11.359 8.195 1 94.94 286 GLY B CA 1
ATOM 5108 C C . GLY B 1 286 ? 3.842 -11.672 7.359 1 94.94 286 GLY B C 1
ATOM 5109 O O . GLY B 1 286 ? 3.965 -11.188 6.23 1 94.94 286 GLY B O 1
ATOM 5110 N N . GLN B 1 287 ? 4.738 -12.367 8.023 1 91.44 287 GLN B N 1
ATOM 5111 C CA . GLN B 1 287 ? 5.93 -12.906 7.383 1 91.44 287 GLN B CA 1
ATOM 5112 C C . GLN B 1 287 ? 5.82 -14.422 7.215 1 91.44 287 GLN B C 1
ATOM 5114 O O . GLN B 1 287 ? 5.691 -15.156 8.195 1 91.44 287 GLN B O 1
ATOM 5119 N N . ASP B 1 288 ? 5.801 -14.867 6 1 88.12 288 ASP B N 1
ATOM 5120 C CA . ASP B 1 288 ? 5.449 -16.234 5.633 1 88.12 288 ASP B CA 1
ATOM 5121 C C . ASP B 1 288 ? 6.305 -17.25 6.387 1 88.12 288 ASP B C 1
ATOM 5123 O O . ASP B 1 288 ? 5.832 -18.328 6.742 1 88.12 288 ASP B O 1
ATOM 5127 N N . LEU B 1 289 ? 7.586 -17.094 6.758 1 85.38 289 LEU B N 1
ATOM 5128 C CA . LEU B 1 289 ? 8.422 -18.047 7.473 1 85.38 289 LEU B CA 1
ATOM 5129 C C . LEU B 1 289 ? 8.344 -17.812 8.977 1 85.38 289 LEU B C 1
ATOM 5131 O O . LEU B 1 289 ? 8.961 -18.547 9.758 1 85.38 289 LEU B O 1
ATOM 5135 N N . HIS B 1 290 ? 7.465 -16.906 9.359 1 89.38 290 HIS B N 1
ATOM 5136 C CA . HIS B 1 290 ? 7.246 -16.594 10.766 1 89.38 290 HIS B CA 1
ATOM 5137 C C . HIS B 1 290 ? 5.754 -16.516 11.086 1 89.38 290 HIS B C 1
ATOM 5139 O O . HIS B 1 290 ? 5.215 -15.422 11.289 1 89.38 290 HIS B O 1
ATOM 5145 N N . PRO B 1 291 ? 5.172 -17.672 11.211 1 92.38 291 PRO B N 1
ATOM 5146 C CA . PRO B 1 291 ? 3.719 -17.719 11.375 1 92.38 291 PRO B CA 1
ATOM 5147 C C . PRO B 1 291 ? 3.236 -16.844 12.539 1 92.38 291 PRO B C 1
ATOM 5149 O O . PRO B 1 291 ? 2.119 -16.328 12.508 1 92.38 291 PRO B O 1
ATOM 5152 N N . GLU B 1 292 ? 4.062 -16.656 13.57 1 94.25 292 GLU B N 1
ATOM 5153 C CA . GLU B 1 292 ? 3.678 -15.898 14.75 1 94.25 292 GLU B CA 1
ATOM 5154 C C . GLU B 1 292 ? 3.633 -14.398 14.453 1 94.25 292 GLU B C 1
ATOM 5156 O O . GLU B 1 292 ? 3.1 -13.617 15.242 1 94.25 292 GLU B O 1
ATOM 5161 N N . SER B 1 293 ? 4.094 -13.984 13.328 1 92.81 293 SER B N 1
ATOM 5162 C CA . SER B 1 293 ? 4.234 -12.57 13 1 92.81 293 SER B CA 1
ATOM 5163 C C . SER B 1 293 ? 2.896 -11.953 12.602 1 92.81 293 SER B C 1
ATOM 5165 O O . SER B 1 293 ? 2.768 -10.734 12.508 1 92.81 293 SER B O 1
ATOM 5167 N N . GLY B 1 294 ? 1.894 -12.789 12.367 1 95.38 294 GLY B N 1
ATOM 5168 C CA . GLY B 1 294 ? 0.618 -12.242 11.93 1 95.38 294 GLY B CA 1
ATOM 5169 C C . GLY B 1 294 ? -0.479 -13.289 11.852 1 95.38 294 GLY B C 1
ATOM 5170 O O . GLY B 1 294 ? -0.473 -14.266 12.602 1 95.38 294 GLY B O 1
ATOM 5171 N N . GLY B 1 295 ? -1.504 -12.922 10.984 1 97.88 295 GLY B N 1
ATOM 5172 C CA . GLY B 1 295 ? -2.668 -13.773 10.812 1 97.88 295 GLY B CA 1
ATOM 5173 C C . GLY B 1 295 ? -3.816 -13.086 10.102 1 97.88 295 GLY B C 1
ATOM 5174 O O . GLY B 1 295 ? -3.602 -12.148 9.328 1 97.88 295 GLY B O 1
ATOM 5175 N N . LEU B 1 296 ? -4.992 -13.719 10.258 1 98.44 296 LEU B N 1
ATOM 5176 C CA . LEU B 1 296 ? -6.223 -13.227 9.648 1 98.44 296 LEU B CA 1
ATOM 5177 C C . LEU B 1 296 ? -7.062 -12.461 10.672 1 98.44 296 LEU B C 1
ATOM 5179 O O . LEU B 1 296 ? -7.285 -12.945 11.781 1 98.44 296 LEU B O 1
ATOM 5183 N N . LYS B 1 297 ? -7.434 -11.281 10.328 1 97.06 297 LYS B N 1
ATOM 5184 C CA . LYS B 1 297 ? -8.289 -10.469 11.188 1 97.06 297 LYS B CA 1
ATOM 5185 C C . LYS B 1 297 ? -9.5 -9.945 10.422 1 97.06 297 LYS B C 1
ATOM 5187 O O . LYS B 1 297 ? -9.367 -9.469 9.289 1 97.06 297 LYS B O 1
ATOM 5192 N N . LEU B 1 298 ? -10.664 -10.094 10.938 1 97.62 298 LEU B N 1
ATOM 5193 C CA . LEU B 1 298 ? -11.898 -9.461 10.492 1 97.62 298 LEU B CA 1
ATOM 5194 C C . LEU B 1 298 ? -12.359 -8.406 11.492 1 97.62 298 LEU B C 1
ATOM 5196 O O . LEU B 1 298 ? -12.469 -8.68 12.688 1 97.62 298 LEU B O 1
ATOM 5200 N N . GLN B 1 299 ? -12.531 -7.188 11.055 1 95 299 GLN B N 1
ATOM 5201 C CA . GLN B 1 299 ? -13.07 -6.105 11.875 1 95 299 GLN B CA 1
ATOM 5202 C C . GLN B 1 299 ? -14.266 -5.449 11.188 1 95 299 GLN B C 1
ATOM 5204 O O . GLN B 1 299 ? -14.141 -4.918 10.078 1 95 299 GLN B O 1
ATOM 5209 N N . ARG B 1 300 ? -15.359 -5.43 11.82 1 95 300 ARG B N 1
ATOM 5210 C CA . ARG B 1 300 ? -16.562 -4.848 11.25 1 95 300 ARG B CA 1
ATOM 5211 C C . ARG B 1 300 ? -16.891 -3.516 11.914 1 95 300 ARG B C 1
ATOM 5213 O O . ARG B 1 300 ? -16.5 -3.266 13.047 1 95 300 ARG B O 1
ATOM 5220 N N . HIS B 1 301 ? -17.656 -2.705 11.219 1 92.19 301 HIS B N 1
ATOM 5221 C CA . HIS B 1 301 ? -18.031 -1.389 11.719 1 92.19 301 HIS B CA 1
ATOM 5222 C C . HIS B 1 301 ? -18.953 -1.502 12.93 1 92.19 301 HIS B C 1
ATOM 5224 O O . HIS B 1 301 ? -19.031 -0.579 13.75 1 92.19 301 HIS B O 1
ATOM 5230 N N . ASN B 1 302 ? -19.625 -2.609 13.055 1 90.94 302 ASN B N 1
ATOM 5231 C CA . ASN B 1 302 ? -20.531 -2.783 14.18 1 90.94 302 ASN B CA 1
ATOM 5232 C C . ASN B 1 302 ? -19.797 -3.246 15.438 1 90.94 302 ASN B C 1
ATOM 5234 O O . ASN B 1 302 ? -20.422 -3.553 16.453 1 90.94 302 ASN B O 1
ATOM 5238 N N . GLY B 1 303 ? -18.484 -3.43 15.289 1 89.12 303 GLY B N 1
ATOM 5239 C CA . GLY B 1 303 ? -17.672 -3.74 16.453 1 89.12 303 GLY B CA 1
ATOM 5240 C C . GLY B 1 303 ? -17.281 -5.207 16.547 1 89.12 303 GLY B C 1
ATOM 5241 O O . GLY B 1 303 ? -16.422 -5.582 17.344 1 89.12 303 GLY B O 1
ATOM 5242 N N . THR B 1 304 ? -17.875 -6.051 15.719 1 92.19 304 THR B N 1
ATOM 5243 C CA . THR B 1 304 ? -17.531 -7.469 15.727 1 92.19 304 THR B CA 1
ATOM 5244 C C . THR B 1 304 ? -16.156 -7.695 15.102 1 92.19 304 THR B C 1
ATOM 5246 O O . THR B 1 304 ? -15.812 -7.078 14.094 1 92.19 304 THR B O 1
ATOM 5249 N N . GLU B 1 305 ? -15.445 -8.617 15.789 1 93.75 305 GLU B N 1
ATOM 5250 C CA . GLU B 1 305 ? -14.102 -8.93 15.297 1 93.75 305 GLU B CA 1
ATOM 5251 C C . GLU B 1 305 ? -13.836 -10.43 15.352 1 93.75 305 GLU B C 1
ATOM 5253 O O . GLU B 1 305 ? -14.477 -11.156 16.109 1 93.75 305 GLU B O 1
ATOM 5258 N N . LEU B 1 306 ? -13.047 -10.867 14.438 1 95.94 306 LEU B N 1
ATOM 5259 C CA . LEU B 1 306 ? -12.492 -12.211 14.406 1 95.94 306 LEU B CA 1
ATOM 5260 C C . LEU B 1 306 ? -10.984 -12.172 14.195 1 95.94 306 LEU B C 1
ATOM 5262 O O . LEU B 1 306 ? -10.492 -11.445 13.328 1 95.94 306 LEU B O 1
ATOM 5266 N N . ASN B 1 307 ? -10.305 -12.836 15.086 1 96.38 307 ASN B N 1
ATOM 5267 C CA . ASN B 1 307 ? -8.852 -12.945 14.969 1 96.38 307 ASN B CA 1
ATOM 5268 C C . ASN B 1 307 ? -8.406 -14.406 14.922 1 96.38 307 ASN B C 1
ATOM 5270 O O . ASN B 1 307 ? -8.695 -15.18 15.836 1 96.38 307 ASN B O 1
ATOM 5274 N N . LEU B 1 308 ? -7.73 -14.75 13.852 1 97.5 308 LEU B N 1
ATOM 5275 C CA . LEU B 1 308 ? -7.125 -16.062 13.688 1 97.5 308 LEU B CA 1
ATOM 5276 C C . LEU B 1 308 ? -5.617 -15.953 13.516 1 97.5 308 LEU B C 1
ATOM 5278 O O . LEU B 1 308 ? -5.133 -15.664 12.422 1 97.5 308 LEU B O 1
ATOM 5282 N N . PRO B 1 309 ? -4.863 -16.266 14.617 1 96.75 309 PRO B N 1
ATOM 5283 C CA . PRO B 1 309 ? -3.406 -16.125 14.539 1 96.75 309 PRO B CA 1
ATOM 5284 C C . PRO B 1 309 ? -2.76 -17.156 13.633 1 96.75 309 PRO B C 1
ATOM 5286 O O . PRO B 1 309 ? -3.342 -18.219 13.391 1 96.75 309 PRO B O 1
ATOM 5289 N N . GLY B 1 310 ? -1.551 -16.844 13.188 1 97.06 310 GLY B N 1
ATOM 5290 C CA . GLY B 1 310 ? -0.803 -17.719 12.305 1 97.06 310 GLY B CA 1
ATOM 5291 C C . GLY B 1 310 ? -0.84 -17.281 10.859 1 97.06 310 GLY B C 1
ATOM 5292 O O . GLY B 1 310 ? -1.915 -17.172 10.266 1 97.06 310 GLY B O 1
ATOM 5293 N N . PHE B 1 311 ? 0.252 -16.969 10.391 1 96.25 311 PHE B N 1
ATOM 5294 C CA . PHE B 1 311 ? 0.346 -16.516 9.008 1 96.25 311 PHE B CA 1
ATOM 5295 C C . PHE B 1 311 ? 1.06 -17.562 8.148 1 96.25 311 PHE B C 1
ATOM 5297 O O . PHE B 1 311 ? 2.256 -17.797 8.328 1 96.25 311 PHE B O 1
ATOM 5304 N N . TYR B 1 312 ? 0.311 -18.172 7.238 1 94.5 312 TYR B N 1
ATOM 5305 C CA . TYR B 1 312 ? 0.779 -19.188 6.293 1 94.5 312 TYR B CA 1
ATOM 5306 C C . TYR B 1 312 ? 0.357 -18.828 4.871 1 94.5 312 TYR B C 1
ATOM 5308 O O . TYR B 1 312 ? -0.792 -19.062 4.484 1 94.5 312 TYR B O 1
ATOM 5316 N N . PHE B 1 313 ? 1.301 -18.312 4.141 1 94 313 PHE B N 1
ATOM 5317 C CA . PHE B 1 313 ? 0.941 -17.844 2.809 1 94 313 PHE B CA 1
ATOM 5318 C C . PHE B 1 313 ? 1.263 -18.906 1.759 1 94 313 PHE B C 1
ATOM 5320 O O . PHE B 1 313 ? 0.427 -19.75 1.452 1 94 313 PHE B O 1
ATOM 5327 N N . GLU B 1 314 ? 2.443 -19.094 1.372 1 92.56 314 GLU B N 1
ATOM 5328 C CA . GLU B 1 314 ? 2.803 -20.156 0.432 1 92.56 314 GLU B CA 1
ATOM 5329 C C . GLU B 1 314 ? 3.266 -21.422 1.165 1 92.56 314 GLU B C 1
ATOM 5331 O O . GLU B 1 314 ? 3.82 -21.328 2.262 1 92.56 314 GLU B O 1
ATOM 5336 N N . ASN B 1 315 ? 2.924 -22.578 0.629 1 91.44 315 ASN B N 1
ATOM 5337 C CA . ASN B 1 315 ? 3.387 -23.859 1.16 1 91.44 315 ASN B CA 1
ATOM 5338 C C . ASN B 1 315 ? 4.512 -24.438 0.312 1 91.44 315 ASN B C 1
ATOM 5340 O O . ASN B 1 315 ? 4.262 -25 -0.752 1 91.44 315 ASN B O 1
ATOM 5344 N N . TYR B 1 316 ? 5.68 -24.312 0.771 1 82.62 316 TYR B N 1
ATOM 5345 C CA . TYR B 1 316 ? 6.832 -24.859 0.072 1 82.62 316 TYR B CA 1
ATOM 5346 C C . TYR B 1 316 ? 7.613 -25.812 0.975 1 82.62 316 TYR B C 1
ATOM 5348 O O . TYR B 1 316 ? 8.836 -25.922 0.866 1 82.62 316 TYR B O 1
ATOM 5356 N N . GLU B 1 317 ? 6.832 -26.422 1.843 1 85.25 317 GLU B N 1
ATOM 5357 C CA . GLU B 1 317 ? 7.438 -27.438 2.691 1 85.25 317 GLU B CA 1
ATOM 5358 C C . GLU B 1 317 ? 7.996 -28.594 1.859 1 85.25 317 GLU B C 1
ATOM 5360 O O . GLU B 1 317 ? 7.273 -29.203 1.074 1 85.25 317 GLU B O 1
ATOM 5365 N N . ALA B 1 318 ? 9.211 -28.922 2.098 1 84.94 318 ALA B N 1
ATOM 5366 C CA . ALA B 1 318 ? 9.898 -29.891 1.255 1 84.94 318 ALA B CA 1
ATOM 5367 C C . ALA B 1 318 ? 9.688 -31.312 1.774 1 84.94 318 ALA B C 1
ATOM 5369 O O . ALA B 1 318 ? 9.781 -32.281 1.014 1 84.94 318 ALA B O 1
ATOM 5370 N N . GLU B 1 319 ? 9.445 -31.516 3.047 1 90.19 319 GLU B N 1
ATOM 5371 C CA . GLU B 1 319 ? 9.477 -32.844 3.654 1 90.19 319 GLU B CA 1
ATOM 5372 C C . GLU B 1 319 ? 8.078 -33.469 3.711 1 90.19 319 GLU B C 1
ATOM 5374 O O . GLU B 1 319 ? 7.922 -34.625 4.062 1 90.19 319 GLU B O 1
ATOM 5379 N N . GLY B 1 320 ? 7.113 -32.844 3.289 1 91.94 320 GLY B N 1
ATOM 5380 C CA . GLY B 1 320 ? 5.762 -33.375 3.344 1 91.94 320 GLY B CA 1
ATOM 5381 C C . GLY B 1 320 ? 5.332 -34.062 2.051 1 91.94 320 GLY B C 1
ATOM 5382 O O . GLY B 1 320 ? 6.168 -34.562 1.302 1 91.94 320 GLY B O 1
ATOM 5383 N N . ASP B 1 321 ? 4.047 -34.281 1.954 1 95.69 321 ASP B N 1
ATOM 5384 C CA . ASP B 1 321 ? 3.494 -34.969 0.783 1 95.69 321 ASP B CA 1
ATOM 5385 C C . ASP B 1 321 ? 2.896 -33.969 -0.198 1 95.69 321 ASP B C 1
ATOM 5387 O O . ASP B 1 321 ? 2.049 -34.312 -1.021 1 95.69 321 ASP B O 1
ATOM 5391 N N . GLY B 1 322 ? 3.367 -32.75 -0.067 1 95.94 322 GLY B N 1
ATOM 5392 C CA . GLY B 1 322 ? 3.008 -31.719 -1.028 1 95.94 322 GLY B CA 1
ATOM 5393 C C . GLY B 1 322 ? 2.119 -30.641 -0.44 1 95.94 322 GLY B C 1
ATOM 5394 O O . GLY B 1 322 ? 1.536 -30.828 0.63 1 95.94 322 GLY B O 1
ATOM 5395 N N . PRO B 1 323 ? 1.992 -29.531 -1.134 1 96.62 323 PRO B N 1
ATOM 5396 C CA . PRO B 1 323 ? 1.113 -28.438 -0.699 1 96.62 323 PRO B CA 1
ATOM 5397 C C . PRO B 1 323 ? -0.365 -28.75 -0.923 1 96.62 323 PRO B C 1
ATOM 5399 O O . PRO B 1 323 ? -0.699 -29.75 -1.575 1 96.62 323 PRO B O 1
ATOM 5402 N N . GLU B 1 324 ? -1.169 -27.922 -0.398 1 97.69 324 GLU B N 1
ATOM 5403 C CA . GLU B 1 324 ? -2.615 -28.094 -0.5 1 97.69 324 GLU B CA 1
ATOM 5404 C C . GLU B 1 324 ? -3.068 -28.109 -1.956 1 97.69 324 GLU B C 1
ATOM 5406 O O . GLU B 1 324 ? -4.027 -28.797 -2.311 1 97.69 324 GLU B O 1
ATOM 5411 N N . SER B 1 325 ? -2.385 -27.375 -2.838 1 97.88 325 SER B N 1
ATOM 5412 C CA . SER B 1 325 ? -2.729 -27.359 -4.254 1 97.88 325 SER B CA 1
ATOM 5413 C C . SER B 1 325 ? -2.535 -28.734 -4.883 1 97.88 325 SER B C 1
ATOM 5415 O O . SER B 1 325 ? -3.381 -29.203 -5.652 1 97.88 325 SER B O 1
ATOM 5417 N N . LEU B 1 326 ? -1.479 -29.391 -4.547 1 97.81 326 LEU B N 1
ATOM 5418 C CA . LEU B 1 326 ? -1.236 -30.75 -5.031 1 97.81 326 LEU B CA 1
ATOM 5419 C C . LEU B 1 326 ? -2.281 -31.719 -4.484 1 97.81 326 LEU B C 1
ATOM 5421 O O . LEU B 1 326 ? -2.775 -32.562 -5.215 1 97.81 326 LEU B O 1
ATOM 5425 N N . HIS B 1 327 ? -2.609 -31.562 -3.238 1 98 327 HIS B N 1
ATOM 5426 C CA . HIS B 1 327 ? -3.637 -32.406 -2.641 1 98 327 HIS B CA 1
ATOM 5427 C C . HIS B 1 327 ? -4.973 -32.25 -3.354 1 98 327 HIS B C 1
ATOM 5429 O O . HIS B 1 327 ? -5.668 -33.219 -3.623 1 98 327 HIS B O 1
ATOM 5435 N N . ALA B 1 328 ? -5.297 -31 -3.586 1 98.31 328 ALA B N 1
ATOM 5436 C CA . ALA B 1 328 ? -6.535 -30.75 -4.316 1 98.31 328 ALA B CA 1
ATOM 5437 C C . ALA B 1 328 ? -6.516 -31.422 -5.688 1 98.31 328 ALA B C 1
ATOM 5439 O O . ALA B 1 328 ? -7.512 -32 -6.113 1 98.31 328 ALA B O 1
ATOM 5440 N N . PHE B 1 329 ? -5.414 -31.297 -6.336 1 98.44 329 PHE B N 1
ATOM 5441 C CA . PHE B 1 329 ? -5.254 -31.891 -7.656 1 98.44 329 PHE B CA 1
ATOM 5442 C C . PHE B 1 329 ? -5.426 -33.406 -7.59 1 98.44 329 PHE B C 1
ATOM 5444 O O . PHE B 1 329 ? -6.176 -34 -8.383 1 98.44 329 PHE B O 1
ATOM 5451 N N . ILE B 1 330 ? -4.773 -34.031 -6.652 1 98.31 330 ILE B N 1
ATOM 5452 C CA . ILE B 1 330 ? -4.828 -35.5 -6.48 1 98.31 330 ILE B CA 1
ATOM 5453 C C . ILE B 1 330 ? -6.258 -35.938 -6.168 1 98.31 330 ILE B C 1
ATOM 5455 O O . ILE B 1 330 ? -6.762 -36.875 -6.75 1 98.31 330 ILE B O 1
ATOM 5459 N N . LYS B 1 331 ? -6.879 -35.219 -5.309 1 97.88 331 LYS B N 1
ATOM 5460 C CA . LYS B 1 331 ? -8.281 -35.5 -5.004 1 97.88 331 LYS B CA 1
ATOM 5461 C C . LYS B 1 331 ? -9.148 -35.406 -6.258 1 97.88 331 LYS B C 1
ATOM 5463 O O . LYS B 1 331 ? -9.992 -36.25 -6.5 1 97.88 331 LYS B O 1
ATOM 5468 N N . GLY B 1 332 ? -8.953 -34.375 -6.98 1 97.25 332 GLY B N 1
ATOM 5469 C CA . GLY B 1 332 ? 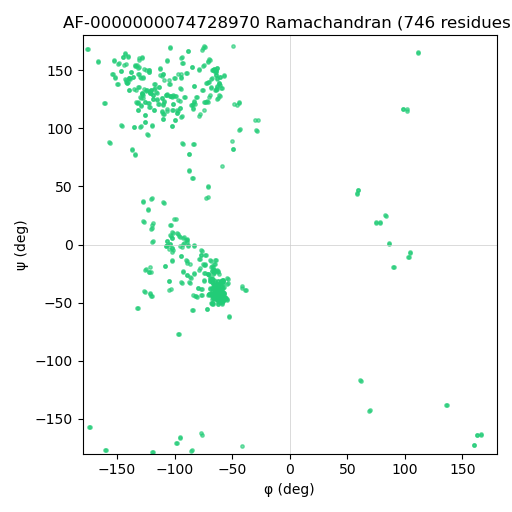-9.672 -34.219 -8.234 1 97.25 332 GLY B CA 1
ATOM 5470 C C . GLY B 1 332 ? -9.445 -35.375 -9.195 1 97.25 332 GLY B C 1
ATOM 5471 O O . GLY B 1 332 ? -10.391 -35.875 -9.797 1 97.25 332 GLY B O 1
ATOM 5472 N N . CYS B 1 333 ? -8.203 -35.781 -9.352 1 97.75 333 CYS B N 1
ATOM 5473 C CA . CYS B 1 333 ? -7.859 -36.906 -10.211 1 97.75 333 CYS B CA 1
ATOM 5474 C C . CYS B 1 333 ? -8.57 -38.188 -9.758 1 97.75 333 CYS B C 1
ATOM 5476 O O . CYS B 1 333 ? -8.938 -39 -10.578 1 97.75 333 CYS B O 1
ATOM 5478 N N . ASN B 1 334 ? -8.773 -38.25 -8.469 1 97.12 334 ASN B N 1
ATOM 5479 C CA . ASN B 1 334 ? -9.383 -39.438 -7.887 1 97.12 334 ASN B CA 1
ATOM 5480 C C . ASN B 1 334 ? -10.906 -39.344 -7.867 1 97.12 334 ASN B C 1
ATOM 5482 O O . ASN B 1 334 ? -11.586 -40.188 -7.312 1 97.12 334 ASN B O 1
ATOM 5486 N N . GLY B 1 335 ? -11.414 -38.25 -8.336 1 95.38 335 GLY B N 1
ATOM 5487 C CA . GLY B 1 335 ? -12.859 -38.062 -8.375 1 95.38 335 GLY B CA 1
ATOM 5488 C C . GLY B 1 335 ? -13.445 -37.688 -7.031 1 95.38 335 GLY B C 1
ATOM 5489 O O . GLY B 1 335 ? -14.633 -37.875 -6.785 1 95.38 335 GLY B O 1
ATOM 5490 N N . GLU B 1 336 ? -12.594 -37.219 -6.184 1 96.62 336 GLU B N 1
ATOM 5491 C CA . GLU B 1 336 ? -13.023 -36.75 -4.871 1 96.62 336 GLU B CA 1
ATOM 5492 C C . GLU B 1 336 ? -13.305 -35.25 -4.879 1 96.62 336 GLU B C 1
ATOM 5494 O O . GLU B 1 336 ? -12.812 -34.531 -5.746 1 96.62 336 GLU B O 1
ATOM 5499 N N . PRO B 1 337 ? -14.125 -34.875 -3.941 1 96.06 337 PRO B N 1
ATOM 5500 C CA . PRO B 1 337 ? -14.297 -33.406 -3.824 1 96.06 337 PRO B CA 1
ATOM 5501 C C . PRO B 1 337 ? -13 -32.688 -3.492 1 96.06 337 PRO B C 1
ATOM 5503 O O . PRO B 1 337 ? -12.18 -33.188 -2.723 1 96.06 337 PRO B O 1
ATOM 5506 N N . PHE B 1 338 ? -12.797 -31.578 -4.125 1 95.75 338 PHE B N 1
ATOM 5507 C CA . PHE B 1 338 ? -11.609 -30.766 -3.867 1 95.75 338 PHE B CA 1
ATOM 5508 C C . PHE B 1 338 ? -11.922 -29.281 -3.969 1 95.75 338 PHE B C 1
ATOM 5510 O O . PHE B 1 338 ? -12.953 -28.906 -4.531 1 95.75 338 PHE B O 1
ATOM 5517 N N . VAL B 1 339 ? -11.055 -28.484 -3.402 1 93.88 339 VAL B N 1
ATOM 5518 C CA . VAL B 1 339 ? -11.18 -27.031 -3.479 1 93.88 339 VAL B CA 1
ATOM 5519 C C . VAL B 1 339 ? -10.523 -26.516 -4.766 1 93.88 339 VAL B C 1
ATOM 5521 O O . VAL B 1 339 ? -9.352 -26.781 -5.02 1 93.88 339 VAL B O 1
ATOM 5524 N N . ASN B 1 340 ? -11.281 -25.875 -5.613 1 96.31 340 ASN B N 1
ATOM 5525 C CA . ASN B 1 340 ? -10.766 -25.219 -6.812 1 96.31 340 ASN B CA 1
ATOM 5526 C C . ASN B 1 340 ? -10.445 -23.75 -6.555 1 96.31 340 ASN B C 1
ATOM 5528 O O . ASN B 1 340 ? -11.258 -22.875 -6.867 1 96.31 340 ASN B O 1
ATOM 5532 N N . ALA B 1 341 ? -9.242 -23.469 -6.074 1 97.75 341 ALA B N 1
ATOM 5533 C CA . ALA B 1 341 ? -8.891 -22.125 -5.605 1 97.75 341 ALA B CA 1
ATOM 5534 C C . ALA B 1 341 ? -8.055 -21.375 -6.645 1 97.75 341 ALA B C 1
ATOM 5536 O O . ALA B 1 341 ? -7.812 -20.188 -6.504 1 97.75 341 ALA B O 1
ATOM 5537 N N . ALA B 1 342 ? -7.68 -22.016 -7.723 1 98.06 342 ALA B N 1
ATOM 5538 C CA . ALA B 1 342 ? -6.926 -21.391 -8.805 1 98.06 342 ALA B CA 1
ATOM 5539 C C . ALA B 1 342 ? -7.121 -22.156 -10.117 1 98.06 342 ALA B C 1
ATOM 5541 O O . ALA B 1 342 ? -6.32 -23.031 -10.461 1 98.06 342 ALA B O 1
ATOM 5542 N N . ASP B 1 343 ? -8.102 -21.828 -10.859 1 97.62 343 ASP B N 1
ATOM 5543 C CA . ASP B 1 343 ? -8.383 -22.469 -12.141 1 97.62 343 ASP B CA 1
ATOM 5544 C C . ASP B 1 343 ? -7.848 -21.625 -13.297 1 97.62 343 ASP B C 1
ATOM 5546 O O . ASP B 1 343 ? -7.102 -20.656 -13.086 1 97.62 343 ASP B O 1
ATOM 5550 N N . ALA B 1 344 ? -8.203 -22.016 -14.484 1 97.5 344 ALA B N 1
ATOM 5551 C CA . ALA B 1 344 ? -7.695 -21.328 -15.672 1 97.5 344 ALA B CA 1
ATOM 5552 C C . ALA B 1 344 ? -8.203 -19.891 -15.742 1 97.5 344 ALA B C 1
ATOM 5554 O O . ALA B 1 344 ? -7.527 -19.016 -16.297 1 97.5 344 ALA B O 1
ATOM 5555 N N . ARG B 1 345 ? -9.367 -19.641 -15.234 1 96.5 345 ARG B N 1
ATOM 5556 C CA . ARG B 1 345 ? -9.898 -18.281 -15.227 1 96.5 345 ARG B CA 1
ATOM 5557 C C . ARG B 1 345 ? -9.008 -17.359 -14.406 1 96.5 345 ARG B C 1
ATOM 5559 O O . ARG B 1 345 ? -8.633 -16.281 -14.867 1 96.5 345 ARG B O 1
ATOM 5566 N N . ILE B 1 346 ? -8.688 -17.797 -13.195 1 97.31 346 ILE B N 1
ATOM 5567 C CA . ILE B 1 346 ? -7.797 -17.016 -12.328 1 97.31 346 ILE B CA 1
ATOM 5568 C C . ILE B 1 346 ? -6.453 -16.812 -13.023 1 97.31 346 ILE B C 1
ATOM 5570 O O . ILE B 1 346 ? -5.922 -15.703 -13.039 1 97.31 346 ILE B O 1
ATOM 5574 N N . GLY B 1 347 ? -5.934 -17.891 -13.562 1 97.69 347 GLY B N 1
ATOM 5575 C CA . GLY B 1 347 ? -4.672 -17.781 -14.281 1 97.69 347 GLY B CA 1
ATOM 5576 C C . GLY B 1 347 ? -4.703 -16.766 -15.398 1 97.69 347 GLY B C 1
ATOM 5577 O O . GLY B 1 347 ? -3.77 -15.969 -15.555 1 97.69 347 GLY B O 1
ATOM 5578 N N . CYS B 1 348 ? -5.754 -16.828 -16.156 1 97.19 348 CYS B N 1
ATOM 5579 C CA . CYS B 1 348 ? -5.91 -15.93 -17.297 1 97.19 348 CYS B CA 1
ATOM 5580 C C . CYS B 1 348 ? -5.992 -14.477 -16.828 1 97.19 348 CYS B C 1
ATOM 5582 O O . CYS B 1 348 ? -5.348 -13.602 -17.391 1 97.19 348 CYS B O 1
ATOM 5584 N N . GLU B 1 349 ? -6.738 -14.211 -15.797 1 97.19 349 GLU B N 1
ATOM 5585 C CA . GLU B 1 349 ? -6.891 -12.867 -15.258 1 97.19 349 GLU B CA 1
ATOM 5586 C C . GLU B 1 349 ? -5.562 -12.328 -14.727 1 97.19 349 GLU B C 1
ATOM 5588 O O . GLU B 1 349 ? -5.242 -11.156 -14.906 1 97.19 349 GLU B O 1
ATOM 5593 N N . VAL B 1 350 ? -4.809 -13.164 -14.07 1 98 350 VAL B N 1
ATOM 5594 C CA . VAL B 1 350 ? -3.514 -12.766 -13.523 1 98 350 VAL B CA 1
ATOM 5595 C C . VAL B 1 350 ? -2.574 -12.383 -14.664 1 98 350 VAL B C 1
ATOM 5597 O O . VAL B 1 350 ? -1.929 -11.328 -14.617 1 98 350 VAL B O 1
ATOM 5600 N N . VAL B 1 351 ? -2.531 -13.203 -15.711 1 97.81 351 VAL B N 1
ATOM 5601 C CA . VAL B 1 351 ? -1.653 -12.953 -16.859 1 97.81 351 VAL B CA 1
ATOM 5602 C C . VAL B 1 351 ? -2.043 -11.648 -17.531 1 97.81 351 VAL B C 1
ATOM 5604 O O . VAL B 1 351 ? -1.185 -10.812 -17.828 1 97.81 351 VAL B O 1
ATOM 5607 N N . ALA B 1 352 ? -3.342 -11.484 -17.75 1 97.88 352 ALA B N 1
ATOM 5608 C CA . ALA B 1 352 ? -3.822 -10.266 -18.391 1 97.88 352 ALA B CA 1
ATOM 5609 C C . ALA B 1 352 ? -3.502 -9.031 -17.562 1 97.88 352 ALA B C 1
ATOM 5611 O O . ALA B 1 352 ? -3.139 -7.984 -18.109 1 97.88 352 ALA B O 1
ATOM 5612 N N . THR B 1 353 ? -3.648 -9.133 -16.297 1 98.31 353 THR B N 1
ATOM 5613 C CA . THR B 1 353 ? -3.381 -8.016 -15.398 1 98.31 353 THR B CA 1
ATOM 5614 C C . THR B 1 353 ? -1.897 -7.656 -15.398 1 98.31 353 THR B C 1
ATOM 5616 O O . THR B 1 353 ? -1.537 -6.484 -15.516 1 98.31 353 THR B O 1
ATOM 5619 N N . LEU B 1 354 ? -1.042 -8.648 -15.297 1 98.38 354 LEU B N 1
ATOM 5620 C CA . LEU B 1 354 ? 0.397 -8.406 -15.297 1 98.38 354 LEU B CA 1
ATOM 5621 C C . LEU B 1 354 ? 0.849 -7.812 -16.625 1 98.38 354 LEU B C 1
ATOM 5623 O O . LEU B 1 354 ? 1.657 -6.883 -16.656 1 98.38 354 LEU B O 1
ATOM 5627 N N . ASP B 1 355 ? 0.341 -8.398 -17.688 1 97.94 355 ASP B N 1
ATOM 5628 C CA . ASP B 1 355 ? 0.651 -7.828 -19 1 97.94 355 ASP B CA 1
ATOM 5629 C C . ASP B 1 355 ? 0.288 -6.344 -19.047 1 97.94 355 ASP B C 1
ATOM 5631 O O . ASP B 1 355 ? 1.074 -5.523 -19.531 1 97.94 355 ASP B O 1
ATOM 5635 N N . ALA B 1 356 ? -0.899 -6.016 -18.594 1 98.38 356 ALA B N 1
ATOM 5636 C CA . ALA B 1 356 ? -1.343 -4.625 -18.562 1 98.38 356 ALA B CA 1
ATOM 5637 C C . ALA B 1 356 ? -0.432 -3.775 -17.672 1 98.38 356 ALA B C 1
ATOM 5639 O O . ALA B 1 356 ? -0.166 -2.611 -17.984 1 98.38 356 ALA B O 1
ATOM 5640 N N . MET B 1 357 ? 0.019 -4.285 -16.578 1 98.69 357 MET B N 1
ATOM 5641 C CA . MET B 1 357 ? 0.946 -3.572 -15.703 1 98.69 357 MET B CA 1
ATOM 5642 C C . MET B 1 357 ? 2.219 -3.193 -16.453 1 98.69 357 MET B C 1
ATOM 5644 O O . MET B 1 357 ? 2.654 -2.041 -16.406 1 98.69 357 MET B O 1
ATOM 5648 N N . TYR B 1 358 ? 2.762 -4.148 -17.125 1 98.5 358 TYR B N 1
ATOM 5649 C CA . TYR B 1 358 ? 4 -3.896 -17.859 1 98.5 358 TYR B CA 1
ATOM 5650 C C . TYR B 1 358 ? 3.777 -2.896 -18.984 1 98.5 358 TYR B C 1
ATOM 5652 O O . TYR B 1 358 ? 4.59 -1.99 -19.188 1 98.5 358 TYR B O 1
ATOM 5660 N N . ARG B 1 359 ? 2.678 -3.064 -19.734 1 98.06 359 ARG B N 1
ATOM 5661 C CA . ARG B 1 359 ? 2.367 -2.113 -20.797 1 98.06 359 ARG B CA 1
ATOM 5662 C C . ARG B 1 359 ? 2.186 -0.706 -20.234 1 98.06 359 ARG B C 1
ATOM 5664 O O . ARG B 1 359 ? 2.68 0.265 -20.812 1 98.06 359 ARG B O 1
ATOM 5671 N N . SER B 1 360 ? 1.496 -0.644 -19.156 1 98.56 360 SER B N 1
ATOM 5672 C CA . SER B 1 360 ? 1.262 0.65 -18.516 1 98.56 360 SER B CA 1
ATOM 5673 C C . SER B 1 360 ? 2.57 1.282 -18.047 1 98.56 360 SER B C 1
ATOM 5675 O O . SER B 1 360 ? 2.795 2.477 -18.266 1 98.56 360 SER B O 1
ATOM 5677 N N . ALA B 1 361 ? 3.412 0.525 -17.422 1 98.31 361 ALA B N 1
ATOM 5678 C CA . ALA B 1 361 ? 4.703 1.026 -16.953 1 98.31 361 ALA B CA 1
ATOM 5679 C C . ALA B 1 361 ? 5.527 1.574 -18.109 1 98.31 361 ALA B C 1
ATOM 5681 O O . ALA B 1 361 ? 6.262 2.555 -17.953 1 98.31 361 ALA B O 1
ATOM 5682 N N . LYS B 1 362 ? 5.438 0.968 -19.219 1 97.44 362 LYS B N 1
ATOM 5683 C CA . LYS B 1 362 ? 6.188 1.386 -20.391 1 97.44 362 LYS B CA 1
ATOM 5684 C C . LYS B 1 362 ? 5.559 2.619 -21.031 1 97.44 362 LYS B C 1
ATOM 5686 O O . LYS B 1 362 ? 6.258 3.572 -21.391 1 97.44 362 LYS B O 1
ATOM 5691 N N . SER B 1 363 ? 4.207 2.621 -21.141 1 97.38 363 SER B N 1
ATOM 5692 C CA . SER B 1 363 ? 3.525 3.678 -21.891 1 97.38 363 SER B CA 1
ATOM 5693 C C . SER B 1 363 ? 3.328 4.918 -21.016 1 97.38 363 SER B C 1
ATOM 5695 O O . SER B 1 363 ? 3.115 6.016 -21.547 1 97.38 363 SER B O 1
ATOM 5697 N N . GLY B 1 364 ? 3.291 4.723 -19.703 1 96.56 364 GLY B N 1
ATOM 5698 C CA . GLY B 1 364 ? 2.973 5.805 -18.781 1 96.56 364 GLY B CA 1
ATOM 5699 C C . GLY B 1 364 ? 1.497 6.152 -18.766 1 96.56 364 GLY B C 1
ATOM 5700 O O . GLY B 1 364 ? 1.12 7.25 -18.344 1 96.56 364 GLY B O 1
ATOM 5701 N N . LYS B 1 365 ? 0.679 5.234 -19.234 1 97.44 365 LYS B N 1
ATOM 5702 C CA . LYS B 1 365 ? -0.755 5.484 -19.359 1 97.44 365 LYS B CA 1
ATOM 5703 C C . LYS B 1 365 ? -1.561 4.367 -18.688 1 97.44 365 LYS B C 1
ATOM 5705 O O . LYS B 1 365 ? -1.022 3.299 -18.391 1 97.44 365 LYS B O 1
ATOM 5710 N N . LEU B 1 366 ? -2.779 4.723 -18.406 1 98.19 366 LEU B N 1
ATOM 5711 C CA . LEU B 1 366 ? -3.734 3.688 -18.031 1 98.19 366 LEU B CA 1
ATOM 5712 C C . LEU B 1 366 ? -3.945 2.705 -19.188 1 98.19 366 LEU B C 1
ATOM 5714 O O . LEU B 1 366 ? -4.234 3.111 -20.312 1 98.19 366 LEU B O 1
ATOM 5718 N N . GLU B 1 367 ? -3.77 1.409 -18.953 1 98.12 367 GLU B N 1
ATOM 5719 C CA . GLU B 1 367 ? -3.896 0.392 -19.984 1 98.12 367 GLU B CA 1
ATOM 5720 C C . GLU B 1 367 ? -5.027 -0.581 -19.672 1 98.12 367 GLU B C 1
ATOM 5722 O O . GLU B 1 367 ? -5.148 -1.059 -18.547 1 98.12 367 GLU B O 1
ATOM 5727 N N . PRO B 1 368 ? -5.887 -0.925 -20.609 1 97.56 368 PRO B N 1
ATOM 5728 C CA . PRO B 1 368 ? -6.926 -1.939 -20.406 1 97.56 368 PRO B CA 1
ATOM 5729 C C . PRO B 1 368 ? -6.367 -3.361 -20.422 1 97.56 368 PRO B C 1
ATOM 5731 O O . PRO B 1 368 ? -5.273 -3.598 -20.938 1 97.56 368 PRO B O 1
ATOM 5734 N N . LEU B 1 369 ? -7.094 -4.227 -19.734 1 95.31 369 LEU B N 1
ATOM 5735 C CA . LEU B 1 369 ? -6.738 -5.637 -19.891 1 95.31 369 LEU B CA 1
ATOM 5736 C C . LEU B 1 369 ? -7.082 -6.145 -21.281 1 95.31 369 LEU B C 1
ATOM 5738 O O . LEU B 1 369 ? -8.125 -5.785 -21.844 1 95.31 369 LEU B O 1
ATOM 5742 N N . ALA B 1 370 ? -6.137 -6.758 -21.953 1 75.06 370 ALA B N 1
ATOM 5743 C CA . ALA B 1 370 ? -6.367 -7.344 -23.281 1 75.06 370 ALA B CA 1
ATOM 5744 C C . ALA B 1 370 ? -7.203 -8.617 -23.172 1 75.06 370 ALA B C 1
ATOM 5746 O O . ALA B 1 370 ? -6.66 -9.719 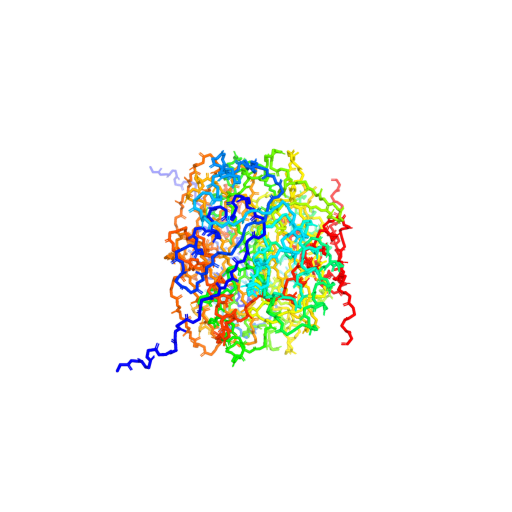-23.094 1 75.06 370 ALA B O 1
ATOM 5747 N N . LEU B 1 371 ? -8.211 -8.586 -22.281 1 67.25 371 LEU B N 1
ATOM 5748 C CA . LEU B 1 371 ? -8.867 -9.883 -22.203 1 67.25 371 LEU B CA 1
ATOM 5749 C C . LEU B 1 371 ? -9.734 -10.125 -23.438 1 67.25 371 LEU B C 1
ATOM 5751 O O . LEU B 1 371 ? -10.375 -9.203 -23.938 1 67.25 371 LEU B O 1
ATOM 5755 N N . ALA B 1 372 ? -9.523 -11.133 -24.156 1 53.19 372 ALA B N 1
ATOM 5756 C CA . ALA B 1 372 ? -10.406 -11.594 -25.234 1 53.19 372 ALA B CA 1
ATOM 5757 C C . ALA B 1 372 ? -11.852 -11.672 -24.75 1 53.19 372 ALA B C 1
ATOM 5759 O O . ALA B 1 372 ? -12.109 -11.758 -23.547 1 53.19 372 ALA B O 1
ATOM 5760 N N . THR B 1 373 ? -12.938 -11.906 -25.656 1 44.59 373 THR B N 1
ATOM 5761 C CA . THR B 1 373 ? -14.398 -11.883 -25.703 1 44.59 373 THR B CA 1
ATOM 5762 C C . THR B 1 373 ? -14.977 -12.672 -24.531 1 44.59 373 THR B C 1
ATOM 5764 O O . THR B 1 373 ? -14.734 -13.875 -24.406 1 44.59 373 THR B O 1
ATOM 5767 N N . ARG B 1 374 ? -15.234 -12.266 -23.484 1 40.88 374 ARG B N 1
ATOM 5768 C CA . ARG B 1 374 ? -16.344 -12.859 -22.766 1 40.88 374 ARG B CA 1
ATOM 5769 C C . ARG B 1 374 ? -17.594 -12.953 -23.641 1 40.88 374 ARG B C 1
ATOM 5771 O O . ARG B 1 374 ? -18.047 -11.953 -24.188 1 40.88 374 ARG B O 1
ATOM 5778 N N . ALA B 1 375 ? -17.812 -14 -24.562 1 28.45 375 ALA B N 1
ATOM 5779 C CA . ALA B 1 375 ? -19.156 -14.25 -25.078 1 28.45 375 ALA B CA 1
ATOM 5780 C C . ALA B 1 375 ? -20.188 -14.25 -23.938 1 28.45 375 ALA B C 1
ATOM 5782 O O . ALA B 1 375 ? -19.938 -14.828 -22.875 1 28.45 375 ALA B O 1
#

Organism: NCBI:txid2562239

pLDDT: mean 93.68, std 11.11, range [28.45, 98.88]

Nearest PDB structures (foldseek):
  1h6d-assembly3_I  TM=7.284E-01  e=4.356E-21  Zymomonas mobilis
  1evj-assembly1_C  TM=7.134E-01  e=3.651E-21  Zymomonas mobilis
  1evj-assembly2_D  TM=7.218E-01  e=3.220E-20  Zymomonas mobilis
  1evj-assembly2_B  TM=7.079E-01  e=9.360E-21  Zymomonas mobilis
  1evj-assembly1_A  TM=7.033E-01  e=1.590E-20  Zymomonas mobilis

Foldseek 3Di:
DPPPPVPLAAAEEEEEDQEPQCVQAVVVLQVFDPNYAYAEYEAQFQFHDDPVDHPRDGPVVVCVVRVHYYHNDLVVVCPDPSLVVHAAYEADHALQCLLVSLVVCAQSHAYEYEPLSHLDLVSLLVSVVSNVVHPHHFFYPLLLLLDPQLVVLLVCLVVCVQPQWAEKEKEKEWQCCVQALDQVNVSAFPDDDPALGGHCLRVPVLNRLLSVCQSNVWAWWKKAKAFDAHPRRRHTFWIWMWTATDVNHIYTYIYGNNPDDDDPLPMWMWIWMWIHHPFWIWIQTATQNCQQGAGIKTATPVGDIDGDGGHHGGDPDRPHSHGLSVVQSSCSSSVHDHDRRGGSVSSSSSSQHSRNNSVNNVVVDMGTRPNPDPD/DPPPPPPQAAAEEEEEDQEPQCVQAVVVLQVFDPRYAYAEYEAQFQFHDDPVDHPRDGPVRVCVVRVHYYHNDLVVVCPDPSLVVHAAYEYDDQLQCLLVSLVVCAQSHAYEYEPLSHLDLVSLLVSVVSNVVHPHHFFYPLLLLLDPQLVVLLVCLVVCVQPQWAEKEKEKEWQCCVQALDQVNVSAFPDDDPALGGHCLRVPVLNRLLSVCQSNVWAWWKKAKAFDAHPRRRHTFWIWMWTATDVNHIYTYIYGNHPDDDDPVPMWMWIWMWIHHPFWIWIQTATQNCQQGAGIKTATPVGDIDGDGGHHGGDPDRPHSHGLSVVQSSCSSSVHDHDRRGGSVSSSSSSQHSRNNSVNNVVVDMGTRPNPDPD